Protein AF-I8U1G8-F1 (afdb_monomer)

Organism: Aspergillus oryzae (strain 3.042) (NCBI:txid1160506)

Structure (mmCIF, N/CA/C/O backbone):
data_AF-I8U1G8-F1
#
_entry.id   AF-I8U1G8-F1
#
loop_
_atom_site.group_PDB
_atom_site.id
_atom_site.type_symbol
_atom_site.label_atom_id
_atom_site.label_alt_id
_atom_site.label_comp_id
_atom_site.label_asym_id
_atom_site.label_entity_id
_atom_site.label_seq_id
_atom_site.pdbx_PDB_ins_code
_atom_site.Cartn_x
_atom_site.Cartn_y
_atom_site.Cartn_z
_atom_site.occupancy
_atom_site.B_iso_or_equiv
_atom_site.auth_seq_id
_atom_site.auth_comp_id
_atom_site.auth_asym_id
_atom_site.auth_atom_id
_atom_site.pdbx_PDB_model_num
ATOM 1 N N . MET A 1 1 ? 5.437 16.012 16.319 1.00 39.56 1 MET A N 1
ATOM 2 C CA . MET A 1 1 ? 4.793 14.676 16.298 1.00 39.56 1 MET A CA 1
ATOM 3 C C . MET A 1 1 ? 4.284 14.353 14.894 1.00 39.56 1 MET A C 1
ATOM 5 O O . MET A 1 1 ? 3.727 15.218 14.241 1.00 39.56 1 MET A O 1
ATOM 9 N N . PRO A 1 2 ? 4.439 13.118 14.384 1.00 52.66 2 PRO A N 1
ATOM 10 C CA . PRO A 1 2 ? 3.820 12.734 13.110 1.00 52.66 2 PRO A CA 1
ATOM 11 C C . PRO A 1 2 ? 2.294 12.926 13.163 1.00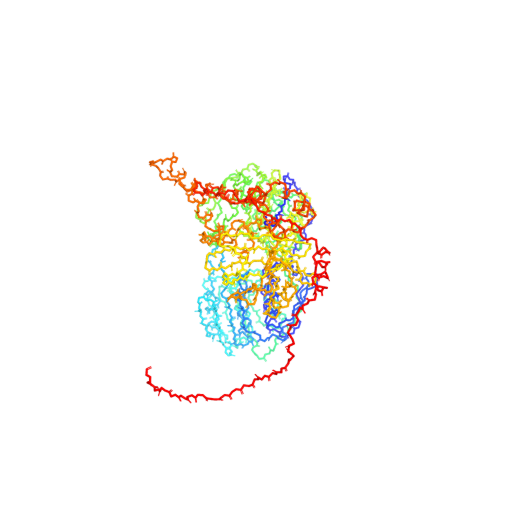 52.66 2 PRO A C 1
ATOM 13 O O . PRO A 1 2 ? 1.715 12.835 14.246 1.00 52.66 2 PRO A O 1
ATOM 16 N N . SER A 1 3 ? 1.654 13.156 12.007 1.00 77.56 3 SER A N 1
ATOM 17 C CA . SER A 1 3 ? 0.193 13.290 11.904 1.00 77.56 3 SER A CA 1
ATOM 18 C C . SER A 1 3 ? -0.523 12.195 12.701 1.00 77.56 3 SER A C 1
ATOM 20 O O . SER A 1 3 ? -0.079 11.040 12.731 1.00 77.56 3 SER A O 1
ATOM 22 N N . ALA A 1 4 ? -1.614 12.573 13.362 1.00 88.25 4 ALA A N 1
ATOM 23 C CA . ALA A 1 4 ? -2.387 11.702 14.238 1.00 88.25 4 ALA A CA 1
ATOM 24 C C . ALA A 1 4 ? -3.880 11.807 13.915 1.00 88.25 4 ALA A C 1
ATOM 26 O O . ALA A 1 4 ? -4.336 12.772 13.303 1.00 88.25 4 ALA A O 1
ATOM 27 N N . ILE A 1 5 ? -4.651 10.808 14.326 1.00 91.69 5 ILE A N 1
ATOM 28 C CA . ILE A 1 5 ? -6.112 10.840 14.261 1.00 91.69 5 ILE A CA 1
ATOM 29 C C . ILE A 1 5 ? -6.643 10.809 15.694 1.00 91.69 5 ILE A C 1
ATOM 31 O O . ILE A 1 5 ? -6.349 9.880 16.444 1.00 91.69 5 ILE A O 1
ATOM 35 N N . ALA A 1 6 ? -7.403 11.834 16.073 1.00 92.81 6 ALA A N 1
ATOM 36 C CA . ALA A 1 6 ? -8.146 11.880 17.323 1.00 92.81 6 ALA A CA 1
ATOM 37 C C . ALA A 1 6 ? -9.557 11.326 17.109 1.00 92.81 6 ALA A C 1
ATOM 39 O O . ALA A 1 6 ? -10.208 11.664 16.123 1.00 92.81 6 ALA A O 1
ATOM 40 N N . ILE A 1 7 ? -10.013 10.467 18.020 1.00 95.19 7 ILE A N 1
ATOM 41 C CA . ILE A 1 7 ? -11.320 9.804 17.946 1.00 95.19 7 ILE A CA 1
ATOM 42 C C . ILE A 1 7 ? -11.979 9.873 19.317 1.00 95.19 7 ILE A C 1
ATOM 44 O O . ILE A 1 7 ? -11.380 9.436 20.302 1.00 95.19 7 ILE A O 1
ATOM 48 N N . ASP A 1 8 ? -13.210 10.372 19.369 1.00 93.75 8 ASP A N 1
ATOM 49 C CA . ASP A 1 8 ? -14.075 10.263 20.542 1.00 93.75 8 ASP A CA 1
ATOM 50 C C . ASP A 1 8 ? -14.966 9.026 20.378 1.00 93.75 8 ASP A C 1
ATOM 52 O O . ASP A 1 8 ? -15.979 9.044 19.672 1.00 93.75 8 ASP A O 1
ATOM 56 N N . GLY A 1 9 ? -14.529 7.922 20.987 1.00 92.00 9 GLY A N 1
ATOM 57 C CA . GLY A 1 9 ? -15.125 6.605 20.798 1.00 92.00 9 GLY A CA 1
ATOM 58 C C . GLY A 1 9 ? -16.266 6.264 21.757 1.00 92.00 9 GLY A C 1
ATOM 59 O O . GLY A 1 9 ? -16.673 7.049 22.620 1.00 92.00 9 GLY A O 1
ATOM 60 N N . GLY A 1 10 ? -16.774 5.039 21.612 1.00 86.69 10 GLY A N 1
ATOM 61 C CA . GLY A 1 10 ? -17.798 4.455 22.483 1.00 86.69 10 GLY A CA 1
ATOM 62 C C . GLY A 1 10 ? -19.234 4.663 21.999 1.00 86.69 10 GLY A C 1
ATOM 63 O O . GLY A 1 10 ? -20.161 4.560 22.802 1.00 86.69 10 GLY A O 1
ATOM 64 N N . ARG A 1 11 ? -19.424 4.962 20.709 1.00 87.50 11 ARG A N 1
ATOM 65 C CA . ARG A 1 11 ? -20.738 5.105 20.063 1.00 87.50 11 ARG A CA 1
ATOM 66 C C . ARG A 1 11 ? -20.931 4.035 18.991 1.00 87.50 11 ARG A C 1
ATOM 68 O O . ARG A 1 11 ? -19.960 3.574 18.391 1.00 87.50 11 ARG A O 1
ATOM 75 N N . ASP A 1 12 ? -22.185 3.656 18.759 1.00 91.94 12 ASP A N 1
ATOM 76 C CA . ASP A 1 12 ? -22.541 2.799 17.628 1.00 91.94 12 ASP A CA 1
ATOM 77 C C . ASP A 1 12 ? -22.402 3.579 16.306 1.00 91.94 12 ASP A C 1
ATOM 79 O O . ASP A 1 12 ? -22.561 4.802 16.271 1.00 91.94 12 ASP A O 1
ATOM 83 N N . VAL A 1 13 ? -22.095 2.864 15.223 1.00 94.50 13 VAL A N 1
ATOM 84 C CA . VAL A 1 13 ? -21.976 3.409 13.865 1.00 94.50 13 VAL A CA 1
ATOM 85 C C . VAL A 1 13 ? -23.168 2.985 13.017 1.00 94.50 13 VAL A C 1
ATOM 87 O O . VAL A 1 13 ? -23.684 1.874 13.153 1.00 94.50 13 VAL A O 1
ATOM 90 N N . THR A 1 14 ? -23.613 3.858 12.119 1.00 96.88 14 THR A N 1
ATOM 91 C CA . THR A 1 14 ? -24.760 3.573 11.251 1.00 96.88 14 THR A CA 1
ATOM 92 C C . THR A 1 14 ? -24.610 4.230 9.886 1.00 96.88 14 THR A C 1
ATOM 94 O O . THR A 1 14 ? -23.953 5.263 9.753 1.00 96.88 14 THR A O 1
ATOM 97 N N . GLY A 1 15 ? -25.217 3.627 8.867 1.00 96.12 15 GLY A N 1
ATOM 98 C CA . GLY A 1 15 ? -25.269 4.162 7.510 1.00 96.12 15 GLY A CA 1
ATOM 99 C C . GLY A 1 15 ? -24.478 3.338 6.501 1.00 96.12 15 GLY A C 1
ATOM 100 O O . GLY A 1 15 ? -24.236 2.146 6.689 1.00 96.12 15 GLY A O 1
ATOM 101 N N . ASN A 1 16 ? -24.100 3.984 5.399 1.00 97.19 16 ASN A N 1
ATOM 102 C CA . ASN A 1 16 ? -23.494 3.325 4.246 1.00 97.19 16 ASN A CA 1
ATOM 103 C C . ASN A 1 16 ? -22.043 3.797 4.055 1.00 97.19 16 ASN A C 1
ATOM 105 O O . ASN A 1 16 ? -21.769 5.000 4.045 1.00 97.19 16 ASN A O 1
ATOM 109 N N . VAL A 1 17 ? -21.116 2.861 3.848 1.00 96.69 17 VAL A N 1
ATOM 110 C CA . VAL A 1 17 ? -19.695 3.131 3.593 1.00 96.69 17 VAL A CA 1
ATOM 111 C C . VAL A 1 17 ? -19.320 2.700 2.190 1.00 96.69 17 VAL A C 1
ATOM 113 O O . VAL A 1 17 ? -19.370 1.514 1.869 1.00 96.69 17 VAL A O 1
ATOM 116 N N . ARG A 1 18 ? -18.851 3.669 1.397 1.00 96.38 18 ARG A N 1
ATOM 117 C CA . ARG A 1 18 ? -18.233 3.398 0.103 1.00 96.38 18 ARG A CA 1
ATOM 118 C C . ARG A 1 18 ? -16.759 3.005 0.265 1.00 96.38 18 ARG A C 1
ATOM 120 O O . ARG A 1 18 ? -15.960 3.815 0.754 1.00 96.38 18 ARG A O 1
ATOM 127 N N . VAL A 1 19 ? -16.384 1.804 -0.164 1.00 95.69 19 VAL A N 1
ATOM 128 C CA . VAL A 1 19 ? -14.983 1.351 -0.206 1.00 95.69 19 VAL A CA 1
ATOM 129 C C . VAL A 1 19 ? -14.270 1.848 -1.465 1.00 95.69 19 VAL A C 1
ATOM 131 O O . VAL A 1 19 ? -14.898 2.208 -2.461 1.00 95.69 19 VAL A O 1
ATOM 134 N N . SER A 1 20 ? -12.949 1.950 -1.376 1.00 95.38 20 SER A N 1
ATOM 135 C CA . SER A 1 20 ? -12.063 2.348 -2.470 1.00 95.38 20 SER A CA 1
ATOM 136 C C . SER A 1 20 ? -11.638 1.136 -3.305 1.00 95.38 20 SER A C 1
ATOM 138 O O . SER A 1 20 ? -11.804 -0.001 -2.870 1.00 95.38 20 SER A O 1
ATOM 140 N N . GLY A 1 21 ? -11.044 1.372 -4.480 1.00 96.12 21 GLY A N 1
ATOM 141 C CA . GLY A 1 21 ? -10.371 0.317 -5.240 1.00 96.12 21 GLY A CA 1
ATOM 142 C C . GLY A 1 21 ? -9.163 -0.262 -4.501 1.00 96.12 21 GLY A C 1
ATOM 143 O O . GLY A 1 21 ? -8.520 0.407 -3.686 1.00 96.12 21 GLY A O 1
ATOM 144 N N . SER A 1 22 ? -8.848 -1.517 -4.792 1.00 96.75 22 SER A N 1
ATOM 145 C CA . SER A 1 22 ? -7.780 -2.275 -4.159 1.00 96.75 22 SER A CA 1
ATOM 146 C C . SER A 1 22 ? -6.424 -1.719 -4.541 1.00 96.75 22 SER A C 1
ATOM 148 O O . SER A 1 22 ? -5.984 -1.803 -5.687 1.00 96.75 22 SER A O 1
ATOM 150 N N . LYS A 1 23 ? -5.684 -1.243 -3.539 1.00 94.62 23 LYS A N 1
ATOM 151 C CA . LYS A 1 23 ? -4.266 -0.931 -3.723 1.00 94.62 23 LYS A CA 1
ATOM 152 C C . LYS A 1 23 ? -3.486 -2.174 -4.159 1.00 94.62 23 LYS A C 1
ATOM 154 O O . LYS A 1 23 ? -2.601 -2.088 -5.000 1.00 94.62 23 LYS A O 1
ATOM 159 N N . ASN A 1 24 ? -3.778 -3.327 -3.560 1.00 95.81 24 ASN A N 1
ATOM 160 C CA . ASN A 1 24 ? -3.023 -4.552 -3.817 1.00 95.81 24 ASN A CA 1
ATOM 161 C C . ASN A 1 24 ? -3.255 -5.103 -5.232 1.00 95.81 24 ASN A C 1
ATOM 163 O O . ASN A 1 24 ? -2.363 -5.776 -5.737 1.00 95.81 24 ASN A O 1
ATOM 167 N N . ALA A 1 25 ? -4.396 -4.793 -5.855 1.00 97.69 25 ALA A N 1
ATOM 168 C CA . ALA A 1 25 ? -4.632 -5.047 -7.274 1.00 97.69 25 ALA A CA 1
ATOM 169 C C . ALA A 1 25 ? -4.045 -3.926 -8.147 1.00 97.69 25 ALA A C 1
ATOM 171 O O . ALA A 1 25 ? -3.366 -4.188 -9.129 1.00 97.69 25 ALA A O 1
ATOM 172 N N . GLY A 1 26 ? -4.182 -2.664 -7.735 1.00 97.94 26 GLY A N 1
ATOM 173 C CA . GLY A 1 26 ? -3.625 -1.520 -8.457 1.00 97.94 26 GLY A CA 1
ATOM 174 C C . GLY A 1 26 ? -2.111 -1.565 -8.672 1.00 97.94 26 GLY A C 1
ATOM 175 O O . GLY A 1 26 ? -1.638 -1.246 -9.756 1.00 97.94 26 GLY A O 1
ATOM 176 N N . LEU A 1 27 ? -1.339 -1.981 -7.661 1.00 97.94 27 LEU A N 1
ATOM 177 C CA . LEU A 1 27 ? 0.125 -2.066 -7.747 1.00 97.94 27 LEU A CA 1
ATOM 178 C C . LEU A 1 27 ? 0.608 -2.926 -8.942 1.00 97.94 27 LEU A C 1
ATOM 180 O O . LEU A 1 27 ? 1.348 -2.397 -9.772 1.00 97.94 27 LEU A O 1
ATOM 184 N N . PRO A 1 28 ? 0.227 -4.212 -9.084 1.00 98.50 28 PRO A N 1
ATOM 185 C CA . PRO A 1 28 ? 0.634 -5.011 -10.239 1.00 98.50 28 PRO A CA 1
ATOM 186 C C . PRO A 1 28 ? 0.032 -4.511 -11.557 1.00 98.50 28 PRO A C 1
ATOM 188 O O . PRO A 1 28 ? 0.729 -4.561 -12.563 1.00 98.50 28 PRO A O 1
ATOM 191 N N . LEU A 1 29 ? -1.192 -3.969 -11.568 1.00 98.69 29 LEU A N 1
ATOM 192 C CA . LEU A 1 29 ? -1.787 -3.388 -12.780 1.00 98.69 29 LEU A CA 1
ATOM 193 C C . LEU A 1 29 ? -0.956 -2.214 -13.318 1.00 98.69 29 LEU A C 1
ATOM 195 O O . LEU A 1 29 ? -0.676 -2.150 -14.511 1.00 98.69 29 LEU A O 1
ATOM 199 N N . MET A 1 30 ? -0.483 -1.327 -12.434 1.00 98.56 30 MET A N 1
ATOM 200 C CA . MET A 1 30 ? 0.419 -0.232 -12.804 1.00 98.56 30 MET A CA 1
ATOM 201 C C . MET A 1 30 ? 1.755 -0.736 -13.360 1.00 98.56 30 MET A C 1
ATOM 203 O O . MET A 1 30 ? 2.297 -0.120 -14.267 1.00 98.56 30 MET A O 1
ATOM 207 N N . ALA A 1 31 ? 2.303 -1.835 -12.834 1.00 98.38 31 ALA A N 1
ATOM 208 C CA . ALA A 1 31 ? 3.521 -2.433 -13.384 1.00 98.38 31 ALA A CA 1
ATOM 209 C C . ALA A 1 31 ? 3.264 -3.112 -14.743 1.00 98.38 31 ALA A C 1
ATOM 211 O O . ALA A 1 31 ? 4.103 -3.030 -15.639 1.00 98.38 31 ALA A O 1
ATOM 212 N N . ALA A 1 32 ? 2.100 -3.743 -14.914 1.00 98.56 32 ALA A N 1
ATOM 213 C CA . ALA A 1 32 ? 1.702 -4.446 -16.130 1.00 98.56 32 ALA A CA 1
ATOM 214 C C . ALA A 1 32 ? 1.505 -3.514 -17.336 1.00 98.56 32 ALA A C 1
ATOM 216 O O . ALA A 1 32 ? 1.690 -3.963 -18.465 1.00 98.56 32 ALA A O 1
ATOM 217 N N . THR A 1 33 ? 1.225 -2.219 -17.132 1.00 98.44 33 THR A N 1
ATOM 218 C CA . THR A 1 33 ? 1.164 -1.237 -18.236 1.00 98.44 33 THR A CA 1
ATOM 219 C C . THR A 1 33 ? 2.478 -1.132 -19.009 1.00 98.44 33 THR A C 1
ATOM 221 O O . THR A 1 33 ? 2.479 -0.732 -20.170 1.00 98.44 33 THR A O 1
ATOM 224 N N . LEU A 1 34 ? 3.608 -1.540 -18.417 1.00 98.06 34 LEU A N 1
ATOM 225 C CA . LEU A 1 34 ? 4.874 -1.640 -19.136 1.00 98.06 34 LEU A CA 1
ATOM 226 C C . LEU A 1 34 ? 4.823 -2.661 -20.272 1.00 98.06 34 LEU A C 1
ATOM 228 O O . LEU A 1 34 ? 5.582 -2.504 -21.216 1.00 98.06 34 LEU A O 1
ATOM 232 N N . LEU A 1 35 ? 3.968 -3.684 -20.219 1.00 97.81 35 LEU A N 1
ATOM 233 C CA . LEU A 1 35 ? 3.912 -4.735 -21.239 1.00 97.81 35 LEU A CA 1
ATOM 234 C C . LEU A 1 35 ? 3.260 -4.274 -22.555 1.00 97.81 35 LEU A C 1
ATOM 236 O O . LEU A 1 35 ? 3.475 -4.914 -23.583 1.00 97.81 35 LEU A O 1
ATOM 240 N N . ALA A 1 36 ? 2.497 -3.175 -22.541 1.00 96.69 36 ALA A N 1
ATOM 241 C CA . ALA A 1 36 ? 1.895 -2.573 -23.731 1.00 96.69 36 ALA A CA 1
ATOM 242 C C . ALA A 1 36 ? 2.284 -1.089 -23.836 1.00 96.69 36 ALA A C 1
ATOM 244 O O . ALA A 1 36 ? 1.700 -0.260 -23.137 1.00 96.69 36 ALA A O 1
ATOM 245 N N . PRO A 1 37 ? 3.257 -0.734 -24.696 1.00 95.81 37 PRO A N 1
ATOM 246 C CA . PRO A 1 37 ? 3.570 0.662 -24.989 1.00 95.81 37 PRO A CA 1
ATOM 247 C C . PRO A 1 37 ? 2.316 1.421 -25.457 1.00 95.81 37 PRO A C 1
ATOM 249 O O . PRO A 1 37 ? 1.626 0.965 -26.371 1.00 95.81 37 PRO A O 1
ATOM 252 N N . GLY A 1 38 ? 2.029 2.562 -24.831 1.00 96.75 38 GLY A N 1
ATOM 253 C CA . GLY A 1 38 ? 0.852 3.395 -25.092 1.00 96.75 38 GLY A CA 1
ATOM 254 C C . GLY A 1 38 ? 0.057 3.736 -23.825 1.00 96.75 38 GLY A C 1
ATOM 255 O O . GLY A 1 38 ? 0.375 3.243 -22.736 1.00 96.75 38 GLY A O 1
ATOM 256 N N . PRO A 1 39 ? -0.987 4.575 -23.947 1.00 97.69 39 PRO A N 1
ATOM 257 C CA . PRO A 1 39 ? -1.773 5.043 -22.813 1.00 97.69 39 PRO A CA 1
ATOM 258 C C . PRO A 1 39 ? -2.766 3.976 -22.336 1.00 97.69 39 PRO A C 1
ATOM 260 O O . PRO A 1 39 ? -3.702 3.612 -23.046 1.00 97.69 39 PRO A O 1
ATOM 263 N N . SER A 1 40 ? -2.589 3.508 -21.102 1.00 98.31 40 SER A N 1
ATOM 264 C CA . SER A 1 40 ? -3.575 2.696 -20.377 1.00 98.31 40 SER A CA 1
ATOM 265 C C . SER A 1 40 ? -4.235 3.519 -19.272 1.00 98.31 40 SER A C 1
ATOM 267 O O . SER A 1 40 ? -3.574 4.342 -18.636 1.00 98.31 40 SER A O 1
ATOM 269 N N . THR A 1 41 ? -5.520 3.285 -19.001 1.00 98.25 41 THR A N 1
ATOM 270 C CA . THR A 1 41 ? -6.254 3.993 -17.938 1.00 98.25 41 THR A CA 1
ATOM 271 C C . THR A 1 41 ? -6.772 3.016 -16.889 1.00 98.25 41 THR A C 1
ATOM 273 O O . THR A 1 41 ? -7.520 2.096 -17.203 1.00 98.25 41 THR A O 1
ATOM 276 N N . LEU A 1 42 ? -6.400 3.235 -15.628 1.00 98.31 42 LEU A N 1
ATOM 277 C CA . LEU A 1 42 ? -6.897 2.481 -14.478 1.00 98.31 42 LEU A CA 1
ATOM 278 C C . LEU A 1 42 ? -7.939 3.317 -13.730 1.00 98.31 42 LEU A C 1
ATOM 280 O O . LEU A 1 42 ? -7.628 4.412 -13.257 1.00 98.31 42 LEU A O 1
ATOM 284 N N . HIS A 1 43 ? -9.160 2.801 -13.613 1.00 97.31 43 HIS A N 1
ATOM 285 C CA . HIS A 1 43 ? -10.283 3.466 -12.955 1.00 97.31 43 HIS A CA 1
ATOM 286 C C . HIS A 1 43 ? -10.472 2.997 -11.512 1.00 97.31 43 HIS A C 1
ATOM 288 O O . HIS A 1 43 ? -10.330 1.813 -11.210 1.00 97.31 43 HIS A O 1
ATOM 294 N N . GLY A 1 44 ? -10.860 3.922 -10.630 1.00 93.31 44 GLY A N 1
ATOM 295 C CA . GLY A 1 44 ? -11.209 3.619 -9.236 1.00 93.31 44 GLY A CA 1
ATOM 296 C C . GLY A 1 44 ? -10.011 3.353 -8.318 1.00 93.31 44 GLY A C 1
ATOM 297 O O . GLY A 1 44 ? -10.190 2.846 -7.211 1.00 93.31 44 GLY A O 1
ATOM 298 N N . LEU A 1 45 ? -8.798 3.701 -8.748 1.00 94.69 45 LEU A N 1
ATOM 299 C CA . LEU A 1 45 ? -7.567 3.463 -8.008 1.00 94.69 45 LEU A CA 1
ATOM 300 C C . LEU A 1 45 ? -7.315 4.601 -7.000 1.00 94.69 45 LEU A C 1
ATOM 302 O O . LEU A 1 45 ? -7.088 5.742 -7.409 1.00 94.69 45 LEU A O 1
ATOM 306 N N . PRO A 1 46 ? -7.316 4.343 -5.678 1.00 92.00 46 PRO A N 1
ATOM 307 C CA . PRO A 1 46 ? -7.148 5.411 -4.704 1.00 92.00 46 PRO A CA 1
ATOM 308 C C . PRO A 1 46 ? -5.707 5.950 -4.681 1.00 92.00 46 PRO A C 1
ATOM 310 O O . PRO A 1 46 ? -4.751 5.168 -4.669 1.00 92.00 46 PRO A O 1
ATOM 313 N N . PRO A 1 47 ? -5.506 7.272 -4.536 1.00 92.06 47 PRO A N 1
ATOM 314 C CA . PRO A 1 47 ? -4.177 7.883 -4.503 1.00 92.06 47 PRO A CA 1
ATOM 315 C C . PRO A 1 47 ? -3.503 7.802 -3.127 1.00 92.06 47 PRO A C 1
ATOM 317 O O . PRO A 1 47 ? -3.102 8.813 -2.537 1.00 92.06 47 PRO A O 1
ATOM 320 N N . VAL A 1 48 ? -3.366 6.581 -2.614 1.00 93.25 48 VAL A N 1
ATOM 321 C CA . VAL A 1 48 ? -2.552 6.265 -1.431 1.00 93.25 48 VAL A CA 1
ATOM 322 C C . VAL A 1 48 ? -1.059 6.362 -1.764 1.00 93.25 48 VAL A C 1
ATOM 324 O O . VAL A 1 48 ? -0.665 6.319 -2.931 1.00 93.25 48 VAL A O 1
ATOM 327 N N . SER A 1 49 ? -0.199 6.512 -0.753 1.00 91.81 49 SER A N 1
ATOM 328 C CA . SER A 1 49 ? 1.229 6.788 -0.986 1.00 91.81 49 SER A CA 1
ATOM 329 C C . SER A 1 49 ? 1.952 5.686 -1.766 1.00 91.81 49 SER A C 1
ATOM 331 O O . SER A 1 49 ? 2.747 5.998 -2.644 1.00 91.81 49 SER A O 1
ATOM 333 N N . ASP A 1 50 ? 1.625 4.414 -1.529 1.00 93.81 50 ASP A N 1
ATOM 334 C CA . ASP A 1 50 ? 2.185 3.286 -2.285 1.00 93.81 50 ASP A CA 1
ATOM 335 C C . ASP A 1 50 ? 1.836 3.374 -3.799 1.00 93.81 50 ASP A C 1
ATOM 337 O O . ASP A 1 50 ? 2.701 3.106 -4.630 1.00 93.81 50 ASP A O 1
ATOM 341 N N . ILE A 1 51 ? 0.616 3.800 -4.175 1.00 96.12 51 ILE A N 1
ATOM 342 C CA . ILE A 1 51 ? 0.204 4.004 -5.585 1.00 96.12 51 ILE A CA 1
ATOM 343 C C . ILE A 1 51 ? 0.953 5.183 -6.206 1.00 96.12 51 ILE A C 1
ATOM 345 O O . ILE A 1 51 ? 1.474 5.082 -7.315 1.00 96.12 51 ILE A O 1
ATOM 349 N N . LYS A 1 52 ? 1.079 6.290 -5.468 1.00 94.12 52 LYS A N 1
ATOM 350 C CA . LYS A 1 52 ? 1.868 7.447 -5.915 1.00 94.12 52 LYS A CA 1
ATOM 351 C C . LYS A 1 52 ? 3.328 7.073 -6.159 1.00 94.12 52 LYS A C 1
ATOM 353 O O . LYS A 1 52 ? 3.888 7.472 -7.171 1.00 94.12 52 LYS A O 1
ATOM 358 N N . ASN A 1 53 ? 3.911 6.258 -5.280 1.00 93.81 53 ASN A N 1
ATOM 359 C CA . ASN A 1 53 ? 5.282 5.777 -5.422 1.00 93.81 53 ASN A CA 1
ATOM 360 C C . ASN A 1 53 ? 5.457 4.884 -6.664 1.00 93.81 53 ASN A C 1
ATOM 362 O O . ASN A 1 53 ? 6.467 5.017 -7.349 1.00 93.81 53 ASN A O 1
ATOM 366 N N . MET A 1 54 ? 4.479 4.030 -7.003 1.00 96.50 54 MET A N 1
ATOM 367 C CA . MET A 1 54 ? 4.492 3.306 -8.288 1.00 96.50 54 MET A CA 1
ATOM 368 C C . MET A 1 54 ? 4.468 4.266 -9.477 1.00 96.50 54 MET A C 1
ATOM 370 O O . MET A 1 54 ? 5.239 4.086 -10.416 1.00 96.50 54 MET A O 1
ATOM 374 N N . GLY A 1 55 ? 3.629 5.306 -9.417 1.00 96.06 55 GLY A N 1
ATOM 375 C CA . GLY A 1 55 ? 3.594 6.365 -10.425 1.00 96.06 55 GLY A CA 1
ATOM 376 C C . GLY A 1 55 ? 4.948 7.062 -10.577 1.00 96.06 55 GLY A C 1
ATOM 377 O O . GLY A 1 55 ? 5.433 7.217 -11.691 1.00 96.06 55 GLY A O 1
ATOM 378 N N . SER A 1 56 ? 5.614 7.390 -9.467 1.00 95.38 56 SER A N 1
ATOM 379 C CA . SER A 1 56 ? 6.959 7.979 -9.486 1.00 95.38 56 SER A CA 1
ATOM 380 C C . SER A 1 56 ? 8.020 7.044 -10.075 1.00 95.38 56 SER A C 1
ATOM 382 O O . SER A 1 56 ? 8.936 7.523 -10.739 1.00 95.38 56 SER A O 1
ATOM 384 N N . ILE A 1 57 ? 7.910 5.725 -9.872 1.00 95.88 57 ILE A N 1
ATOM 385 C CA . ILE A 1 57 ? 8.806 4.754 -10.519 1.00 95.88 57 ILE A CA 1
ATOM 386 C C . ILE A 1 57 ? 8.560 4.717 -12.029 1.00 95.88 57 ILE A C 1
ATOM 388 O O . ILE A 1 57 ? 9.515 4.807 -12.791 1.00 95.88 57 ILE A O 1
ATOM 392 N N . LEU A 1 58 ? 7.304 4.646 -12.472 1.00 97.06 58 LEU A N 1
ATOM 393 C CA . LEU A 1 58 ? 6.960 4.690 -13.899 1.00 97.06 58 LEU A CA 1
ATOM 394 C C . LEU A 1 58 ? 7.460 5.977 -14.569 1.00 97.06 58 LEU A C 1
ATOM 396 O O . LEU A 1 58 ? 8.066 5.909 -15.635 1.00 97.06 58 LEU A O 1
ATOM 400 N N . GLN A 1 59 ? 7.291 7.126 -13.908 1.00 96.25 59 GLN A N 1
ATOM 401 C CA . GLN A 1 59 ? 7.823 8.411 -14.370 1.00 96.25 59 GLN A CA 1
ATOM 402 C C . GLN A 1 59 ? 9.348 8.407 -14.465 1.00 96.25 59 GLN A C 1
ATOM 404 O O . GLN A 1 59 ? 9.909 8.828 -15.472 1.00 96.25 59 GLN A O 1
ATOM 409 N N . TYR A 1 60 ? 10.033 7.879 -13.446 1.00 95.00 60 TYR A N 1
ATOM 410 C CA . TYR A 1 60 ? 11.488 7.731 -13.473 1.00 95.00 60 TYR A CA 1
ATOM 411 C C . TYR A 1 60 ? 11.962 6.836 -14.625 1.00 95.00 60 TYR A C 1
ATOM 413 O O . TYR A 1 60 ? 13.011 7.084 -15.218 1.00 95.00 60 TYR A O 1
ATOM 421 N N . LEU A 1 61 ? 11.186 5.803 -14.959 1.00 94.06 61 LEU A N 1
ATOM 422 C CA . LEU A 1 61 ? 11.495 4.901 -16.063 1.00 94.06 61 LEU A CA 1
ATOM 423 C C . LEU A 1 61 ? 11.310 5.552 -17.451 1.00 94.06 61 LEU A C 1
ATOM 425 O O . LEU A 1 61 ? 11.832 5.028 -18.440 1.00 94.06 61 LEU A O 1
ATOM 429 N N . GLY A 1 62 ? 10.629 6.701 -17.518 1.00 94.25 62 GLY A N 1
ATOM 430 C CA . GLY A 1 62 ? 10.355 7.467 -18.737 1.00 94.25 62 GLY A CA 1
ATOM 431 C C . GLY A 1 62 ? 8.889 7.454 -19.178 1.00 94.25 62 GLY A C 1
ATOM 432 O O . GLY A 1 62 ? 8.590 7.934 -20.263 1.00 94.25 62 GLY A O 1
ATOM 433 N N . GLY A 1 63 ? 7.980 6.891 -18.378 1.00 94.81 63 GLY A N 1
ATOM 434 C CA . GLY A 1 63 ? 6.546 6.922 -18.667 1.00 94.81 63 GLY A CA 1
ATOM 435 C C . GLY A 1 63 ? 5.898 8.243 -18.254 1.00 94.81 63 GLY A C 1
ATOM 436 O O . GLY A 1 63 ? 6.364 8.909 -17.331 1.00 94.81 63 GLY A O 1
ATOM 437 N N . ASP A 1 64 ? 4.786 8.598 -18.888 1.00 97.00 64 ASP A N 1
ATOM 438 C CA . ASP A 1 64 ? 3.926 9.675 -18.404 1.00 97.00 64 ASP A CA 1
ATOM 439 C C . ASP A 1 64 ? 2.845 9.098 -17.486 1.00 97.00 64 ASP A C 1
ATOM 441 O O . ASP A 1 64 ? 2.197 8.098 -17.800 1.00 97.00 64 ASP A O 1
ATOM 445 N N . VAL A 1 65 ? 2.664 9.716 -16.322 1.00 96.88 65 VAL A N 1
ATOM 446 C CA . VAL A 1 65 ? 1.653 9.309 -15.345 1.00 96.88 65 VAL A CA 1
ATOM 447 C C . VAL A 1 65 ? 0.883 10.542 -14.932 1.00 96.88 65 VAL A C 1
ATOM 449 O O . VAL A 1 65 ? 1.405 11.419 -14.239 1.00 96.88 65 VAL A O 1
ATOM 452 N N . SER A 1 66 ? -0.387 10.567 -15.311 1.00 95.12 66 SER A N 1
ATOM 453 C CA . SER A 1 66 ? -1.330 11.600 -14.914 1.00 95.12 66 SER A CA 1
ATOM 454 C C . SER A 1 66 ? -2.463 10.996 -14.096 1.00 95.12 66 SER A C 1
ATOM 456 O O . SER A 1 66 ? -2.843 9.834 -14.250 1.00 95.12 66 SER A O 1
ATOM 458 N N . GLN A 1 67 ? -2.992 11.799 -13.180 1.00 92.50 67 GLN A N 1
ATOM 459 C CA . GLN A 1 67 ? -4.072 11.393 -12.298 1.00 92.50 67 GLN A CA 1
ATOM 460 C C . GLN A 1 67 ? -5.180 12.443 -12.335 1.00 92.50 67 GLN A C 1
ATOM 462 O O . GLN A 1 67 ? -4.934 13.623 -12.080 1.00 92.50 67 GLN A O 1
ATOM 467 N N . VAL A 1 68 ? -6.411 11.998 -12.580 1.00 90.00 68 VAL A N 1
ATOM 468 C CA . VAL A 1 68 ? -7.621 12.819 -12.477 1.00 90.00 68 VAL A CA 1
ATOM 469 C C . VAL A 1 68 ? -8.612 12.101 -11.567 1.00 90.00 68 VAL A C 1
ATOM 471 O O . VAL A 1 68 ? -9.150 11.053 -11.917 1.00 90.00 68 VAL A O 1
ATOM 474 N N . SER A 1 69 ? -8.868 12.667 -10.384 1.00 86.56 69 SER A N 1
ATOM 475 C CA . SER A 1 69 ? -9.646 12.005 -9.325 1.00 86.56 69 SER A CA 1
ATOM 476 C C . SER A 1 69 ? -9.058 10.626 -8.982 1.00 86.56 69 SER A C 1
ATOM 478 O O . SER A 1 69 ? -7.898 10.562 -8.589 1.00 86.56 69 SER A O 1
ATOM 480 N N . ASP A 1 70 ? -9.817 9.541 -9.152 1.00 84.81 70 ASP A N 1
ATOM 481 C CA . ASP A 1 70 ? -9.379 8.165 -8.876 1.00 84.81 70 ASP A CA 1
ATOM 482 C C . ASP A 1 70 ? -8.995 7.414 -10.166 1.00 84.81 70 ASP A C 1
ATOM 484 O O . ASP A 1 70 ? -8.898 6.189 -10.178 1.00 84.81 70 ASP A O 1
ATOM 488 N N . ASN A 1 71 ? -8.815 8.137 -11.277 1.00 92.81 71 ASN A N 1
ATOM 489 C CA . ASN A 1 71 ? -8.396 7.572 -12.555 1.00 92.81 71 ASN A CA 1
ATOM 490 C C . ASN A 1 71 ? -6.929 7.916 -12.815 1.00 92.81 71 ASN A C 1
ATOM 492 O O . ASN A 1 71 ? -6.544 9.087 -12.758 1.00 92.81 71 ASN A O 1
ATOM 496 N N . PHE A 1 72 ? -6.130 6.902 -13.130 1.00 96.81 72 PHE A N 1
ATOM 497 C CA . PHE A 1 72 ? -4.729 7.050 -13.511 1.00 96.81 72 PHE A CA 1
ATOM 498 C C . PHE A 1 72 ? -4.571 6.733 -14.990 1.00 96.81 72 PHE A C 1
ATOM 500 O O . PHE A 1 72 ? -4.921 5.635 -15.413 1.00 96.81 72 PHE A O 1
ATOM 507 N N . THR A 1 73 ? -4.014 7.666 -15.756 1.00 97.94 73 THR A N 1
ATOM 508 C CA . THR A 1 73 ? -3.588 7.422 -17.136 1.00 97.94 73 THR A CA 1
ATOM 509 C C . THR A 1 73 ? -2.076 7.280 -17.149 1.00 97.94 73 THR A C 1
ATOM 511 O O . THR A 1 73 ? -1.361 8.159 -16.666 1.00 97.94 73 THR A O 1
ATOM 514 N N . ILE A 1 74 ? -1.608 6.147 -17.662 1.00 98.44 74 ILE A N 1
ATOM 515 C CA . ILE A 1 74 ? -0.207 5.741 -17.666 1.00 98.44 74 ILE A CA 1
ATOM 516 C C . ILE A 1 74 ? 0.181 5.461 -19.113 1.00 98.44 74 ILE A C 1
ATOM 518 O O . ILE A 1 74 ? -0.286 4.480 -19.690 1.00 98.44 74 ILE A O 1
ATOM 522 N N . ASP A 1 75 ? 1.027 6.311 -19.685 1.00 98.19 75 ASP A N 1
ATOM 523 C CA . ASP A 1 75 ? 1.615 6.094 -21.001 1.00 98.19 75 ASP A CA 1
ATOM 524 C C . ASP A 1 75 ? 3.046 5.583 -20.846 1.00 98.19 75 ASP A C 1
ATOM 526 O O . ASP A 1 75 ? 3.916 6.265 -20.303 1.00 98.19 75 ASP A O 1
ATOM 530 N N . THR A 1 76 ? 3.292 4.355 -21.302 1.00 97.56 76 THR A N 1
ATOM 531 C CA . THR A 1 76 ? 4.621 3.734 -21.231 1.00 97.56 76 THR A CA 1
ATOM 532 C C . THR A 1 76 ? 5.351 3.706 -22.573 1.00 97.56 76 THR A C 1
ATOM 534 O O . THR A 1 76 ? 6.329 2.966 -22.707 1.00 97.56 76 THR A O 1
ATOM 537 N N . THR A 1 77 ? 4.907 4.473 -23.575 1.00 95.94 77 THR A N 1
ATOM 538 C CA . THR A 1 77 ? 5.522 4.520 -24.917 1.00 95.94 77 THR A CA 1
ATOM 539 C C . THR A 1 77 ? 7.006 4.871 -24.845 1.00 95.94 77 THR A C 1
ATOM 541 O O . THR A 1 77 ? 7.838 4.113 -25.345 1.00 95.94 77 THR A O 1
ATOM 544 N N . ASP A 1 78 ? 7.337 5.938 -24.117 1.00 94.12 78 ASP A N 1
ATOM 545 C CA . ASP A 1 78 ? 8.684 6.522 -24.055 1.00 94.12 78 ASP A CA 1
ATOM 546 C C . ASP A 1 78 ? 9.553 5.974 -22.907 1.00 94.12 78 ASP A C 1
ATOM 548 O O . ASP A 1 78 ? 10.625 6.502 -22.596 1.00 94.12 78 ASP A O 1
ATOM 552 N N . VAL A 1 79 ? 9.129 4.873 -22.278 1.00 94.94 79 VAL A N 1
ATOM 553 C CA . VAL A 1 79 ? 9.932 4.201 -21.250 1.00 94.94 79 VAL A CA 1
ATOM 554 C C . VAL A 1 79 ? 11.221 3.663 -21.868 1.00 94.94 79 VAL A C 1
ATOM 556 O O . VAL A 1 79 ? 11.206 2.808 -22.757 1.00 94.94 79 VAL A O 1
ATOM 559 N N . THR A 1 80 ? 12.352 4.134 -21.346 1.00 87.81 80 THR A N 1
ATOM 560 C CA . THR A 1 80 ? 13.693 3.792 -21.842 1.00 87.81 80 THR A CA 1
ATOM 561 C C . THR A 1 80 ? 14.630 3.290 -20.753 1.00 87.81 80 THR A C 1
ATOM 563 O O . THR A 1 80 ? 15.592 2.593 -21.067 1.00 87.81 80 THR A O 1
ATOM 566 N N . SER A 1 81 ? 14.392 3.596 -19.477 1.00 90.19 81 SER A N 1
ATOM 567 C CA . SER A 1 81 ? 15.236 3.075 -18.399 1.00 90.19 81 SER A CA 1
ATOM 568 C C . SER A 1 81 ? 14.864 1.630 -18.053 1.00 90.19 81 SER A C 1
ATOM 570 O O . SER A 1 81 ? 13.704 1.233 -18.117 1.00 90.19 81 SER A O 1
ATOM 572 N N . ARG A 1 82 ? 15.868 0.843 -17.654 1.00 93.75 82 ARG A N 1
ATOM 573 C CA . ARG A 1 82 ? 15.714 -0.527 -17.125 1.00 93.75 82 ARG A CA 1
ATOM 574 C C . ARG A 1 82 ? 16.146 -0.628 -15.665 1.00 93.75 82 ARG A C 1
ATOM 576 O O . ARG A 1 82 ? 16.192 -1.720 -15.109 1.00 93.75 82 ARG A O 1
ATOM 583 N N . PHE A 1 83 ? 16.491 0.506 -15.060 1.00 94.25 83 PHE A N 1
ATOM 584 C CA . PHE A 1 83 ? 17.014 0.591 -13.707 1.00 94.25 83 PHE A CA 1
ATOM 585 C C . PHE A 1 83 ? 15.999 1.259 -12.778 1.00 94.25 83 PHE A C 1
ATOM 587 O O . PHE A 1 83 ? 15.438 2.289 -13.142 1.00 94.25 83 PHE A O 1
ATOM 594 N N . VAL A 1 84 ? 15.789 0.710 -11.578 1.00 93.06 84 VAL A N 1
ATOM 595 C CA . VAL A 1 84 ? 15.021 1.356 -10.501 1.00 93.06 84 VAL A CA 1
ATOM 596 C C . VAL A 1 84 ? 15.926 1.546 -9.276 1.00 93.06 84 VAL A C 1
ATOM 598 O O . VAL A 1 84 ? 16.340 0.551 -8.673 1.00 93.06 84 VAL A O 1
ATOM 601 N N . PRO A 1 85 ? 16.236 2.795 -8.885 1.00 90.44 85 PRO A N 1
ATOM 602 C CA . PRO A 1 85 ? 17.207 3.083 -7.838 1.00 90.44 85 PRO A CA 1
ATOM 603 C C . PRO A 1 85 ? 16.622 2.963 -6.421 1.00 90.44 85 PRO A C 1
ATOM 605 O O . PRO A 1 85 ? 15.415 3.114 -6.208 1.00 90.44 85 PRO A O 1
ATOM 608 N N . ALA A 1 86 ? 17.504 2.782 -5.433 1.00 86.75 86 ALA A N 1
ATOM 609 C CA . ALA A 1 86 ? 17.165 2.589 -4.018 1.00 86.75 86 ALA A CA 1
ATOM 610 C C . ALA A 1 86 ? 16.229 3.665 -3.445 1.00 86.75 86 ALA A C 1
ATOM 612 O O . ALA A 1 86 ? 15.303 3.360 -2.696 1.00 86.75 86 ALA A O 1
ATOM 613 N N . GLN A 1 87 ? 16.396 4.924 -3.866 1.00 86.75 87 GLN A N 1
ATOM 614 C CA . GLN A 1 87 ? 15.562 6.044 -3.421 1.00 86.75 87 GLN A CA 1
ATOM 615 C C . GLN A 1 87 ? 14.066 5.818 -3.699 1.00 86.75 87 GLN A C 1
ATOM 617 O O . GLN A 1 87 ? 13.224 6.363 -2.985 1.00 86.75 87 GLN A O 1
ATOM 622 N N . LEU A 1 88 ? 13.734 5.014 -4.714 1.00 86.69 88 LEU A N 1
ATOM 623 C CA . LEU A 1 88 ? 12.361 4.673 -5.076 1.00 86.69 88 LEU A CA 1
ATOM 624 C C . LEU A 1 88 ? 11.928 3.299 -4.534 1.00 86.69 88 LEU A C 1
ATOM 626 O O . LEU A 1 88 ? 10.750 3.119 -4.221 1.00 86.69 88 LEU A O 1
ATOM 630 N N . THR A 1 89 ? 12.849 2.344 -4.364 1.00 85.31 89 THR A N 1
ATOM 631 C CA . THR A 1 89 ? 12.526 0.987 -3.879 1.00 85.31 89 THR A CA 1
ATOM 632 C C . THR A 1 89 ? 12.453 0.879 -2.351 1.00 85.31 89 THR A C 1
ATOM 634 O O . THR A 1 89 ? 11.653 0.094 -1.836 1.00 85.31 89 THR A O 1
ATOM 637 N N . ASP A 1 90 ? 13.211 1.692 -1.605 1.00 80.25 90 ASP A N 1
ATOM 638 C CA . ASP A 1 90 ? 13.293 1.638 -0.134 1.00 80.25 90 ASP A CA 1
ATOM 639 C C . ASP A 1 90 ? 11.950 1.913 0.545 1.00 80.25 90 ASP A C 1
ATOM 641 O O . ASP A 1 90 ? 11.591 1.301 1.554 1.00 80.25 90 ASP A O 1
ATOM 645 N N . SER A 1 91 ? 11.180 2.837 -0.027 1.00 78.00 91 SER A N 1
ATOM 646 C CA . SER A 1 91 ? 9.880 3.240 0.512 1.00 78.00 91 SER A CA 1
ATOM 647 C C . SER A 1 91 ? 8.737 2.310 0.092 1.00 78.00 91 SER A C 1
ATOM 649 O O . SER A 1 91 ? 7.661 2.346 0.696 1.00 78.00 91 SER A O 1
ATOM 651 N N . LEU A 1 92 ? 8.960 1.450 -0.910 1.00 86.88 92 LEU A N 1
ATOM 652 C CA . LEU A 1 92 ? 7.936 0.602 -1.504 1.00 86.88 92 LEU A CA 1
ATOM 653 C C . LEU A 1 92 ? 8.487 -0.780 -1.853 1.00 86.88 92 LEU A C 1
ATOM 655 O O . LEU A 1 92 ? 8.991 -1.025 -2.945 1.00 86.88 92 LEU A O 1
ATOM 659 N N . ARG A 1 93 ? 8.253 -1.748 -0.965 1.00 88.31 93 ARG A N 1
ATOM 660 C CA . ARG A 1 93 ? 8.613 -3.149 -1.221 1.00 88.31 93 ARG A CA 1
ATOM 661 C C . ARG A 1 93 ? 7.958 -3.746 -2.480 1.00 88.31 93 ARG A C 1
ATOM 663 O O . ARG A 1 93 ? 8.521 -4.651 -3.083 1.00 88.31 93 ARG A O 1
ATOM 670 N N . ALA A 1 94 ? 6.781 -3.254 -2.869 1.00 92.19 94 ALA A N 1
ATOM 671 C CA . ALA A 1 94 ? 6.087 -3.701 -4.078 1.00 92.19 94 ALA A CA 1
ATOM 672 C C . ALA A 1 94 ? 6.798 -3.294 -5.383 1.00 92.19 94 ALA A C 1
ATOM 674 O O . ALA A 1 94 ? 6.433 -3.806 -6.434 1.00 92.19 94 ALA A O 1
ATOM 675 N N . SER A 1 95 ? 7.839 -2.454 -5.321 1.00 94.56 95 SER A N 1
ATOM 676 C CA . SER A 1 95 ? 8.690 -2.107 -6.470 1.00 94.56 95 SER A CA 1
ATOM 677 C C . SER A 1 95 ? 9.279 -3.328 -7.185 1.00 94.56 95 SER A C 1
ATOM 679 O O . SER A 1 95 ? 9.512 -3.271 -8.386 1.00 94.56 95 SER A O 1
ATOM 681 N N . ILE A 1 96 ? 9.433 -4.465 -6.495 1.00 95.81 96 ILE A N 1
ATOM 682 C CA . ILE A 1 96 ? 9.866 -5.731 -7.107 1.00 95.81 96 ILE A CA 1
ATOM 683 C C . ILE A 1 96 ? 8.954 -6.199 -8.258 1.00 95.81 96 ILE A C 1
ATOM 685 O O . ILE A 1 96 ? 9.404 -6.954 -9.115 1.00 95.81 96 ILE A O 1
ATOM 689 N N . LEU A 1 97 ? 7.695 -5.742 -8.311 1.00 97.69 97 LEU A N 1
ATOM 690 C CA . LEU A 1 97 ? 6.756 -6.036 -9.400 1.00 97.69 97 LEU A CA 1
ATOM 691 C C . LEU A 1 97 ? 7.199 -5.465 -10.752 1.00 97.69 97 LEU A C 1
ATOM 693 O O . LEU A 1 97 ? 6.694 -5.912 -11.773 1.00 97.69 97 LEU A O 1
ATOM 697 N N . PHE A 1 98 ? 8.136 -4.512 -10.783 1.00 97.75 98 PHE A N 1
ATOM 698 C CA . PHE A 1 98 ? 8.707 -4.015 -12.035 1.00 97.75 98 PHE A CA 1
ATOM 699 C C . PHE A 1 98 ? 9.712 -4.990 -12.666 1.00 97.75 98 PHE A C 1
ATOM 701 O O . PHE A 1 98 ? 9.960 -4.899 -13.864 1.00 97.75 98 PHE A O 1
ATOM 708 N N . LEU A 1 99 ? 10.268 -5.941 -11.903 1.00 97.62 99 LEU A N 1
ATOM 709 C CA . LEU A 1 99 ? 11.313 -6.851 -12.385 1.00 97.62 99 LEU A CA 1
ATOM 710 C C . LEU A 1 99 ? 10.840 -7.713 -13.566 1.00 97.62 99 LEU A C 1
ATOM 712 O O . LEU A 1 99 ? 11.524 -7.787 -14.581 1.00 97.62 99 LEU A O 1
ATOM 716 N N . GLY A 1 100 ? 9.675 -8.351 -13.442 1.00 97.94 100 GLY A N 1
ATOM 717 C CA . GLY A 1 100 ? 9.089 -9.206 -14.475 1.00 97.94 100 GLY A CA 1
ATOM 718 C C . GLY A 1 100 ? 8.764 -8.466 -15.777 1.00 97.94 100 GLY A C 1
ATOM 719 O O . GLY A 1 100 ? 9.301 -8.846 -16.816 1.00 97.94 100 GLY A O 1
ATOM 720 N N . PRO A 1 101 ? 7.932 -7.407 -15.759 1.00 97.88 101 PRO A N 1
ATOM 721 C CA . PRO A 1 101 ? 7.551 -6.698 -16.975 1.00 97.88 101 PRO A CA 1
ATOM 722 C C . PRO A 1 101 ? 8.704 -5.927 -17.633 1.00 97.88 101 PRO A C 1
ATOM 724 O O . PRO A 1 101 ? 8.763 -5.891 -18.861 1.00 97.88 101 PRO A O 1
ATOM 727 N N . LEU A 1 102 ? 9.658 -5.368 -16.869 1.00 97.94 102 LEU A N 1
ATOM 728 C CA . LEU A 1 102 ? 10.863 -4.766 -17.461 1.00 97.94 102 LEU A CA 1
ATOM 729 C C . LEU A 1 102 ? 11.700 -5.816 -18.195 1.00 97.94 102 LEU A C 1
ATOM 731 O O . LEU A 1 102 ? 12.092 -5.597 -19.340 1.00 97.94 102 LEU A O 1
ATOM 735 N N . LEU A 1 103 ? 11.923 -6.973 -17.566 1.00 98.00 103 LEU A N 1
ATOM 736 C CA . LEU A 1 103 ? 12.685 -8.057 -18.176 1.00 98.00 103 LEU A CA 1
ATOM 737 C C . LEU A 1 103 ? 11.982 -8.606 -19.421 1.00 98.00 103 LEU A C 1
ATOM 739 O O . LEU A 1 103 ? 12.631 -8.833 -20.436 1.00 98.00 103 LEU A O 1
ATOM 743 N N . ALA A 1 104 ? 10.664 -8.783 -19.363 1.00 97.31 104 ALA A N 1
ATOM 744 C CA . ALA A 1 104 ? 9.873 -9.281 -20.480 1.00 97.31 104 ALA A CA 1
ATOM 745 C C . ALA A 1 104 ? 9.864 -8.323 -21.678 1.00 97.31 104 ALA A C 1
ATOM 747 O O . ALA A 1 104 ? 9.949 -8.778 -22.815 1.00 97.31 104 ALA A O 1
ATOM 748 N N . ARG A 1 105 ? 9.786 -7.007 -21.437 1.00 95.56 105 ARG A N 1
ATOM 749 C CA . ARG A 1 105 ? 9.755 -6.000 -22.507 1.00 95.56 105 ARG A CA 1
ATOM 750 C C . ARG A 1 105 ? 11.134 -5.663 -23.068 1.00 95.56 105 ARG A C 1
ATOM 752 O O . ARG A 1 105 ? 11.263 -5.468 -24.271 1.00 95.56 105 ARG A O 1
ATOM 759 N N . PHE A 1 106 ? 12.145 -5.526 -22.213 1.00 96.31 106 PHE A N 1
ATOM 760 C CA . PHE A 1 106 ? 13.450 -4.980 -22.605 1.00 96.31 106 PHE A CA 1
ATOM 761 C C . PHE A 1 106 ? 14.573 -6.015 -22.635 1.00 96.31 106 PHE A C 1
ATOM 763 O O . PHE A 1 106 ? 15.689 -5.681 -23.025 1.00 96.31 106 PHE A O 1
ATOM 770 N N . GLY A 1 107 ? 14.317 -7.240 -22.175 1.00 96.88 107 GLY A N 1
ATOM 771 C CA . GLY A 1 107 ? 15.335 -8.273 -22.007 1.00 96.88 107 GLY A CA 1
ATOM 772 C C . GLY A 1 107 ? 16.373 -7.970 -20.920 1.00 96.88 107 GLY A C 1
ATOM 773 O O . GLY A 1 107 ? 17.318 -8.733 -20.727 1.00 96.88 107 GLY A O 1
ATOM 774 N N . HIS A 1 108 ? 16.199 -6.874 -20.178 1.00 97.81 108 HIS A N 1
ATOM 775 C CA . HIS A 1 108 ? 17.058 -6.460 -19.074 1.00 97.81 108 HIS A CA 1
ATOM 776 C C . HIS A 1 108 ? 16.246 -5.700 -18.027 1.00 97.81 108 HIS A C 1
ATOM 778 O O . HIS A 1 108 ? 15.366 -4.907 -18.366 1.00 97.81 108 HIS A O 1
ATOM 784 N N . ALA A 1 109 ? 16.545 -5.947 -16.756 1.00 97.56 109 ALA A N 1
ATOM 785 C CA . ALA A 1 109 ? 15.973 -5.230 -15.627 1.00 97.56 109 ALA A CA 1
ATOM 786 C C . ALA A 1 109 ? 16.973 -5.198 -14.468 1.00 97.56 109 ALA A C 1
ATOM 788 O O . ALA A 1 109 ? 17.541 -6.224 -14.103 1.00 97.56 109 ALA A O 1
ATOM 789 N N . CYS A 1 110 ? 17.154 -4.036 -13.849 1.00 96.25 110 CYS A N 1
ATOM 790 C CA . CYS A 1 110 ? 17.978 -3.864 -12.660 1.00 96.25 110 CYS A CA 1
ATOM 791 C C . CYS A 1 110 ? 17.197 -3.088 -11.597 1.00 96.25 110 CYS A C 1
ATOM 793 O O . CYS A 1 110 ? 16.728 -1.979 -11.834 1.00 96.25 110 CYS A O 1
ATOM 795 N N . LEU A 1 111 ? 17.001 -3.676 -10.423 1.00 94.38 111 LEU A N 1
ATOM 796 C CA . LEU A 1 111 ? 16.242 -3.058 -9.340 1.00 94.38 111 LEU A CA 1
ATOM 797 C C . LEU A 1 111 ? 17.065 -3.094 -8.063 1.00 94.38 111 LEU A C 1
ATOM 799 O O . LEU A 1 111 ? 17.563 -4.150 -7.678 1.00 94.38 111 LEU A O 1
ATOM 803 N N . SER A 1 112 ? 17.155 -1.968 -7.359 1.00 90.06 112 SER A N 1
ATOM 804 C CA . SER A 1 112 ? 17.658 -1.981 -5.988 1.00 90.06 112 SER A CA 1
ATOM 805 C C . SER A 1 112 ? 16.782 -2.863 -5.097 1.00 90.06 112 SER A C 1
ATOM 807 O O . SER A 1 112 ? 15.561 -2.934 -5.271 1.00 90.06 112 SER A O 1
ATOM 809 N N . PHE A 1 113 ? 17.403 -3.548 -4.137 1.00 83.25 113 PHE A N 1
ATOM 810 C CA . PHE A 1 113 ? 16.671 -4.408 -3.217 1.00 83.25 113 PHE A CA 1
ATOM 811 C C . PHE A 1 113 ? 15.576 -3.609 -2.500 1.00 83.25 113 PHE A C 1
ATOM 813 O O . PHE A 1 113 ? 15.823 -2.489 -2.048 1.00 83.25 113 PHE A O 1
ATOM 820 N N . PRO A 1 114 ? 14.354 -4.152 -2.377 1.00 74.56 114 PRO A N 1
ATOM 821 C CA . PRO A 1 114 ? 13.353 -3.518 -1.543 1.00 74.56 114 PRO A CA 1
ATOM 822 C C . PRO A 1 114 ? 13.829 -3.546 -0.085 1.00 74.56 114 PRO A C 1
ATOM 824 O O . PRO A 1 114 ? 14.220 -4.603 0.416 1.00 74.56 114 PRO A O 1
ATOM 827 N N . GLY A 1 115 ? 13.761 -2.402 0.599 1.00 63.69 115 GLY A N 1
ATOM 828 C CA . GLY A 1 115 ? 14.208 -2.264 1.986 1.00 63.69 115 GLY A CA 1
ATOM 829 C C . GLY A 1 115 ? 13.560 -3.248 2.980 1.00 63.69 115 GLY A C 1
ATOM 830 O O . GLY A 1 115 ? 12.570 -3.938 2.697 1.00 63.69 115 GLY A O 1
ATOM 831 N N . GLY A 1 116 ? 14.124 -3.300 4.192 1.00 59.53 116 GLY A N 1
ATOM 832 C CA . GLY A 1 116 ? 13.677 -4.185 5.274 1.00 59.53 116 GLY A CA 1
ATOM 833 C C . GLY A 1 116 ? 12.212 -3.968 5.686 1.00 59.53 116 GLY A C 1
ATOM 834 O O . GLY A 1 116 ? 11.700 -2.850 5.688 1.00 59.53 116 GLY A O 1
ATOM 835 N N . CYS A 1 117 ? 11.516 -5.049 6.058 1.00 62.59 117 CYS A N 1
ATOM 836 C CA . CYS A 1 117 ? 10.103 -5.010 6.443 1.00 62.59 117 CYS A CA 1
ATOM 837 C C . CYS A 1 117 ? 9.921 -5.304 7.940 1.00 62.59 117 CYS A C 1
ATOM 839 O O . CYS A 1 117 ? 10.353 -6.344 8.430 1.00 62.59 117 CYS A O 1
ATOM 841 N N . SER A 1 118 ? 9.235 -4.418 8.668 1.00 59.66 118 SER A N 1
ATOM 842 C CA . SER A 1 118 ? 9.046 -4.531 10.125 1.00 59.66 118 SER A CA 1
ATOM 843 C C . SER A 1 118 ? 8.228 -5.753 10.565 1.00 59.66 118 SER A C 1
ATOM 845 O O . SER A 1 118 ? 8.351 -6.193 11.705 1.00 59.66 118 SER A O 1
ATOM 847 N N . ILE A 1 119 ? 7.417 -6.320 9.668 1.00 59.94 119 ILE A N 1
ATOM 848 C CA . ILE A 1 119 ? 6.477 -7.409 9.980 1.00 59.94 119 ILE A CA 1
ATOM 849 C C . ILE A 1 119 ? 7.031 -8.819 9.729 1.00 59.94 119 ILE A C 1
ATOM 851 O O . ILE A 1 119 ? 6.324 -9.793 9.979 1.00 59.94 119 ILE A O 1
ATOM 855 N N . GLY A 1 120 ? 8.280 -8.953 9.276 1.00 60.62 120 GLY A N 1
ATOM 856 C CA . GLY A 1 120 ? 8.960 -10.247 9.152 1.00 60.62 120 GLY A CA 1
ATOM 857 C C . GLY A 1 120 ? 9.895 -10.343 7.950 1.00 60.62 120 GLY A C 1
ATOM 858 O O . GLY A 1 120 ? 9.949 -9.431 7.119 1.00 60.62 120 GLY A O 1
ATOM 859 N N . ASN A 1 121 ? 10.610 -11.471 7.857 1.00 71.25 121 ASN A N 1
ATOM 860 C CA . ASN A 1 121 ? 11.401 -11.785 6.673 1.00 71.25 121 ASN A CA 1
ATOM 861 C C . ASN A 1 121 ? 10.465 -11.968 5.475 1.00 71.25 121 ASN A C 1
ATOM 863 O O . ASN A 1 121 ? 9.419 -12.611 5.567 1.00 71.25 121 ASN A O 1
ATOM 867 N N . ARG A 1 122 ? 10.820 -11.347 4.358 1.00 76.94 122 ARG A N 1
ATOM 868 C CA . ARG A 1 122 ? 10.069 -11.431 3.113 1.00 76.94 122 ARG A CA 1
ATOM 869 C C . ARG A 1 122 ? 11.091 -11.754 2.028 1.00 76.94 122 ARG A C 1
ATOM 871 O O . ARG A 1 122 ? 11.699 -10.829 1.491 1.00 76.94 122 ARG A O 1
ATOM 878 N N . PRO A 1 123 ? 11.340 -13.041 1.772 1.00 84.38 123 PRO A N 1
ATOM 879 C CA . PRO A 1 123 ? 12.238 -13.459 0.706 1.00 84.38 123 PRO A CA 1
ATOM 880 C C . PRO A 1 123 ? 11.739 -12.986 -0.671 1.00 84.38 123 PRO A C 1
ATOM 882 O O . PRO A 1 123 ? 10.549 -12.711 -0.854 1.00 84.38 123 PRO A O 1
ATOM 885 N N . VAL A 1 124 ? 12.655 -12.846 -1.628 1.00 89.94 124 VAL A N 1
ATOM 886 C CA . VAL A 1 124 ? 12.360 -12.564 -3.052 1.00 89.94 124 VAL A CA 1
ATOM 887 C C . VAL A 1 124 ? 12.675 -13.770 -3.947 1.00 89.94 124 VAL A C 1
ATOM 889 O O . VAL A 1 124 ? 12.524 -13.707 -5.163 1.00 89.94 124 VAL A O 1
ATOM 892 N N . GLU A 1 125 ? 13.072 -14.885 -3.342 1.00 91.44 125 GLU A N 1
ATOM 893 C CA . GLU A 1 125 ? 13.560 -16.106 -3.974 1.00 91.44 125 GLU A CA 1
ATOM 894 C C . GLU A 1 125 ? 12.563 -16.684 -4.983 1.00 91.44 125 GLU A C 1
ATOM 896 O O . GLU A 1 125 ? 12.977 -17.070 -6.070 1.00 91.44 125 GLU A O 1
ATOM 901 N N . GLU A 1 126 ? 11.257 -16.665 -4.691 1.00 94.69 126 GLU A N 1
ATOM 902 C CA . GLU A 1 126 ? 10.216 -17.119 -5.633 1.00 94.69 126 GLU A CA 1
ATOM 903 C C . GLU A 1 126 ? 10.241 -16.336 -6.954 1.00 94.69 126 GLU A C 1
ATOM 905 O O . GLU A 1 126 ? 10.104 -16.911 -8.032 1.00 94.69 126 GLU A O 1
ATOM 910 N N . HIS A 1 127 ? 10.487 -15.021 -6.890 1.00 96.44 127 HIS A N 1
ATOM 911 C CA . HIS A 1 127 ? 10.605 -14.190 -8.088 1.00 96.44 127 HIS A CA 1
ATOM 912 C C . HIS A 1 127 ? 11.839 -14.602 -8.897 1.00 96.44 127 HIS A C 1
ATOM 914 O O . HIS A 1 127 ? 11.761 -14.810 -10.104 1.00 96.44 127 HIS A O 1
ATOM 920 N N . ILE A 1 128 ? 12.982 -14.727 -8.221 1.00 95.94 128 ILE A N 1
ATOM 921 C CA . ILE A 1 128 ? 14.275 -15.012 -8.850 1.00 95.94 128 ILE A CA 1
ATOM 922 C C . ILE A 1 128 ? 14.277 -16.412 -9.472 1.00 95.94 128 ILE A C 1
ATOM 924 O O . ILE A 1 128 ? 14.678 -16.584 -10.622 1.00 95.94 128 ILE A O 1
ATOM 928 N N . ASN A 1 129 ? 13.815 -17.417 -8.730 1.00 96.81 129 ASN A N 1
ATOM 929 C CA . ASN A 1 129 ? 13.810 -18.806 -9.173 1.00 96.81 129 ASN A CA 1
ATOM 930 C C . ASN A 1 129 ? 12.858 -19.014 -10.354 1.00 96.81 129 ASN A C 1
ATOM 932 O O . ASN A 1 129 ? 13.244 -19.655 -11.333 1.00 96.81 129 ASN A O 1
ATOM 936 N N . GLY A 1 130 ? 11.659 -18.425 -10.311 1.00 97.88 130 GLY A N 1
ATOM 937 C CA . GLY A 1 130 ? 10.723 -18.500 -11.430 1.00 97.88 130 GLY A CA 1
ATOM 938 C C . GLY A 1 130 ? 11.244 -17.789 -12.684 1.00 97.88 130 GLY A C 1
ATOM 939 O O . GLY A 1 130 ? 11.176 -18.345 -13.776 1.00 97.88 130 GLY A O 1
ATOM 940 N N . LEU A 1 131 ? 11.863 -16.610 -12.553 1.00 98.44 131 LEU A N 1
ATOM 941 C CA . LEU A 1 131 ? 12.452 -15.913 -13.704 1.00 98.44 131 LEU A CA 1
ATOM 942 C C . LEU A 1 131 ? 13.650 -16.675 -14.299 1.00 98.44 131 LEU A C 1
ATOM 944 O O . LEU A 1 131 ? 13.788 -16.735 -15.520 1.00 98.44 131 LEU A O 1
ATOM 948 N N . ARG A 1 132 ? 14.483 -17.324 -13.472 1.00 98.38 132 ARG A N 1
ATOM 949 C CA . ARG A 1 132 ? 15.545 -18.230 -13.955 1.00 98.38 132 ARG A CA 1
ATOM 950 C C . ARG A 1 132 ? 14.979 -19.404 -14.751 1.00 98.38 132 ARG A C 1
ATOM 952 O O . ARG A 1 132 ? 15.544 -19.767 -15.778 1.00 98.38 132 ARG A O 1
ATOM 959 N N . LYS A 1 133 ? 13.850 -19.974 -14.316 1.00 98.38 133 LYS A N 1
ATOM 960 C CA . LYS A 1 133 ? 13.143 -21.035 -15.054 1.00 98.38 133 LYS A CA 1
ATOM 961 C C . LYS A 1 133 ? 12.628 -20.558 -16.412 1.00 98.38 133 LYS A C 1
ATOM 963 O O . LYS A 1 133 ? 12.670 -21.334 -17.357 1.00 98.38 133 LYS A O 1
ATOM 968 N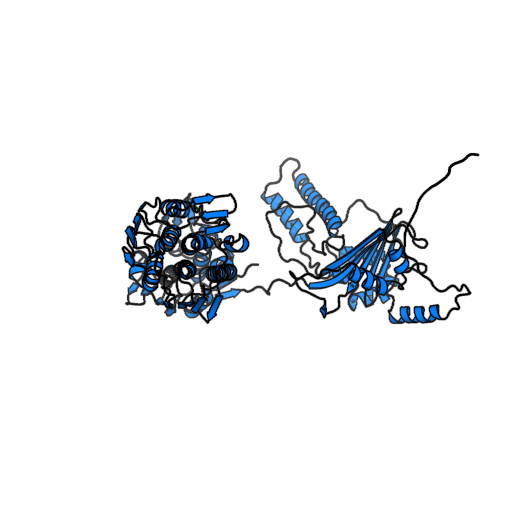 N . LEU A 1 134 ? 12.249 -19.284 -16.532 1.00 98.44 134 LEU A N 1
ATOM 969 C CA . LEU A 1 134 ? 11.916 -18.644 -17.812 1.00 98.44 134 LEU A CA 1
ATOM 970 C C . LEU A 1 134 ? 13.150 -18.298 -18.675 1.00 98.44 134 LEU A C 1
ATOM 972 O O . LEU A 1 134 ? 13.019 -17.651 -19.713 1.00 98.44 134 LEU A O 1
ATOM 976 N N . GLY A 1 135 ? 14.356 -18.706 -18.268 1.00 97.81 135 GLY A N 1
ATOM 977 C CA . GLY A 1 135 ? 15.594 -18.508 -19.026 1.00 97.81 135 GLY A CA 1
ATOM 978 C C . GLY A 1 135 ? 16.369 -17.233 -18.686 1.00 97.81 135 GLY A C 1
ATOM 979 O O . GLY A 1 135 ? 17.290 -16.878 -19.419 1.00 97.81 135 GLY A O 1
ATOM 980 N N . ALA A 1 136 ? 16.033 -16.536 -17.596 1.00 98.38 136 ALA A N 1
ATOM 981 C CA . ALA A 1 136 ? 16.772 -15.348 -17.177 1.00 98.38 136 ALA A CA 1
ATOM 982 C C . ALA A 1 136 ? 18.091 -15.680 -16.466 1.00 98.38 136 ALA A C 1
ATOM 984 O O . ALA A 1 136 ? 18.135 -16.488 -15.536 1.00 98.38 136 ALA A O 1
ATOM 985 N N . CYS A 1 137 ? 19.159 -14.975 -16.833 1.00 98.12 137 CYS A N 1
ATOM 986 C CA . CYS A 1 137 ? 20.376 -14.898 -16.035 1.00 98.12 137 CYS A CA 1
ATOM 987 C C . CYS A 1 137 ? 20.193 -13.806 -14.976 1.00 98.12 137 CYS A C 1
ATOM 989 O O . CYS A 1 137 ? 19.939 -12.656 -15.328 1.00 98.12 137 CYS A O 1
ATOM 991 N N . ILE A 1 138 ? 20.278 -14.162 -13.690 1.00 97.50 138 ILE A N 1
ATOM 992 C CA . ILE A 1 138 ? 20.035 -13.224 -12.583 1.00 97.50 138 ILE A CA 1
ATOM 993 C C . ILE A 1 138 ? 21.221 -13.200 -11.630 1.00 97.50 138 ILE A C 1
ATOM 995 O O . ILE A 1 138 ? 21.511 -14.213 -10.978 1.00 97.50 138 ILE A O 1
ATOM 999 N N . THR A 1 139 ? 21.815 -12.017 -11.503 1.00 95.94 139 THR A N 1
ATOM 1000 C CA . THR A 1 139 ? 22.845 -11.673 -10.525 1.00 95.94 139 THR A CA 1
ATOM 1001 C C . THR A 1 139 ? 22.197 -10.938 -9.362 1.00 95.94 139 THR A C 1
ATOM 1003 O O . THR A 1 139 ? 21.445 -9.980 -9.536 1.00 95.94 139 THR A O 1
ATOM 1006 N N . VAL A 1 140 ? 22.492 -11.400 -8.154 1.00 92.56 140 VAL A N 1
ATOM 1007 C CA . VAL A 1 140 ? 21.968 -10.828 -6.918 1.00 92.56 140 VAL A CA 1
ATOM 1008 C C . VAL A 1 140 ? 23.154 -10.321 -6.115 1.00 92.56 140 VAL A C 1
ATOM 1010 O O . VAL A 1 140 ? 24.048 -11.100 -5.793 1.00 92.56 140 VAL A O 1
ATOM 1013 N N . THR A 1 141 ? 23.176 -9.024 -5.827 1.00 87.44 141 THR A N 1
ATOM 1014 C CA . THR A 1 141 ? 24.178 -8.399 -4.952 1.00 87.44 141 THR A CA 1
ATOM 1015 C C . THR A 1 141 ? 23.538 -7.980 -3.632 1.00 87.44 141 THR A C 1
ATOM 1017 O O . THR A 1 141 ? 22.329 -8.095 -3.464 1.00 87.44 141 THR A O 1
ATOM 1020 N N . ASP A 1 142 ? 24.315 -7.416 -2.709 1.00 79.69 142 ASP A N 1
ATOM 1021 C CA . ASP A 1 142 ? 23.771 -6.880 -1.452 1.00 79.69 142 ASP A CA 1
ATOM 1022 C C . ASP A 1 142 ? 22.816 -5.688 -1.655 1.00 79.69 142 ASP A C 1
ATOM 1024 O O . ASP A 1 142 ? 22.085 -5.312 -0.740 1.00 79.69 142 ASP A O 1
ATOM 1028 N N . THR A 1 143 ? 22.831 -5.058 -2.837 1.00 82.38 143 THR A N 1
ATOM 1029 C CA . THR A 1 143 ? 22.139 -3.777 -3.075 1.00 82.38 143 THR A CA 1
ATOM 1030 C C . THR A 1 143 ? 21.180 -3.786 -4.256 1.00 82.38 143 THR A C 1
ATOM 1032 O O . THR A 1 143 ? 20.233 -2.999 -4.259 1.00 82.38 143 THR A O 1
ATOM 1035 N N . TYR A 1 144 ? 21.365 -4.668 -5.240 1.00 89.19 144 TYR A N 1
ATOM 1036 C CA . TYR A 1 144 ? 20.491 -4.763 -6.407 1.00 89.19 144 TYR A CA 1
ATOM 1037 C C . TYR A 1 144 ? 20.320 -6.197 -6.920 1.00 89.19 144 TYR A C 1
ATOM 1039 O O . TYR A 1 144 ? 21.157 -7.075 -6.703 1.00 89.19 144 TYR A O 1
ATOM 1047 N N . ILE A 1 145 ? 19.216 -6.394 -7.636 1.00 94.69 145 ILE A N 1
ATOM 1048 C CA . ILE A 1 145 ? 18.881 -7.571 -8.429 1.00 94.69 145 ILE A CA 1
ATOM 1049 C C . ILE A 1 145 ? 18.996 -7.153 -9.890 1.00 94.69 145 ILE A C 1
ATOM 1051 O O . ILE A 1 145 ? 18.263 -6.269 -10.334 1.00 94.69 145 ILE A O 1
ATOM 1055 N N . GLU A 1 146 ? 19.893 -7.787 -10.632 1.00 97.00 146 GLU A N 1
ATOM 1056 C CA . GLU A 1 146 ? 20.053 -7.572 -12.066 1.00 97.00 146 GLU A CA 1
ATOM 1057 C C . GLU A 1 146 ? 19.680 -8.843 -12.822 1.00 97.00 146 GLU A C 1
ATOM 1059 O O . GLU A 1 146 ? 20.191 -9.925 -12.537 1.00 97.00 146 GLU A O 1
ATOM 1064 N N . ALA A 1 147 ? 18.769 -8.710 -13.779 1.00 97.81 147 ALA A N 1
ATOM 1065 C CA . ALA A 1 147 ? 18.262 -9.788 -14.604 1.00 97.81 147 ALA A CA 1
ATOM 1066 C C . ALA A 1 147 ? 18.461 -9.464 -16.085 1.00 97.81 147 ALA A C 1
ATOM 1068 O O . ALA A 1 147 ? 18.165 -8.360 -16.541 1.00 97.81 147 ALA A O 1
ATOM 1069 N N . HIS A 1 148 ? 18.917 -10.457 -16.841 1.00 98.12 148 HIS A N 1
ATOM 1070 C CA . HIS A 1 148 ? 19.114 -10.372 -18.280 1.00 98.12 148 HIS A CA 1
ATOM 1071 C C . HIS A 1 148 ? 18.565 -11.623 -18.970 1.00 98.12 148 HIS A C 1
ATOM 1073 O O . HIS A 1 148 ? 18.868 -12.752 -18.577 1.00 98.12 148 HIS A O 1
ATOM 1079 N N . ALA A 1 149 ? 17.770 -11.423 -20.013 1.00 97.12 149 ALA A N 1
ATOM 1080 C CA . ALA A 1 149 ? 17.195 -12.469 -20.843 1.00 97.12 149 ALA A CA 1
ATOM 1081 C C . ALA A 1 149 ? 16.885 -11.883 -22.228 1.00 97.12 149 ALA A C 1
ATOM 1083 O O . ALA A 1 149 ? 15.888 -11.179 -22.352 1.00 97.12 149 ALA A O 1
ATOM 1084 N N . PRO A 1 150 ? 17.664 -12.179 -23.287 1.00 91.62 150 PRO A N 1
ATOM 1085 C CA . PRO A 1 150 ? 17.367 -11.663 -24.627 1.00 91.62 150 PRO A CA 1
ATOM 1086 C C . PRO A 1 150 ? 15.938 -11.980 -25.086 1.00 91.62 150 PRO A C 1
ATOM 1088 O O . PRO A 1 150 ? 15.314 -11.187 -25.779 1.00 91.62 150 PRO A O 1
ATOM 1091 N N . GLN A 1 151 ? 15.425 -13.142 -24.676 1.00 95.88 151 GLN A N 1
ATOM 1092 C CA . GLN A 1 151 ? 14.037 -13.547 -24.848 1.00 95.88 151 GLN A CA 1
ATOM 1093 C C . GLN A 1 151 ? 13.689 -14.582 -23.776 1.00 95.88 151 GLN A C 1
ATOM 1095 O O . GLN A 1 151 ? 14.298 -15.655 -23.737 1.00 95.88 151 GLN A O 1
ATOM 1100 N N . LEU A 1 152 ? 12.684 -14.295 -22.946 1.00 98.19 152 LEU A N 1
ATOM 1101 C CA . LEU A 1 152 ? 12.150 -15.276 -21.998 1.00 98.19 152 LEU A CA 1
ATOM 1102 C C . LEU A 1 152 ? 11.499 -16.446 -22.748 1.00 98.19 152 LEU A C 1
ATOM 1104 O O . LEU A 1 152 ? 10.856 -16.243 -23.784 1.00 98.19 152 LEU A O 1
ATOM 1108 N N . GLN A 1 153 ? 11.655 -17.657 -22.220 1.00 98.38 153 GLN A N 1
ATOM 1109 C CA . GLN A 1 153 ? 11.059 -18.892 -22.732 1.00 98.38 153 GLN A CA 1
ATOM 1110 C C . GLN A 1 153 ? 9.978 -19.383 -21.771 1.00 98.38 153 GLN A C 1
ATOM 1112 O O . GLN A 1 153 ? 10.128 -19.272 -20.556 1.00 98.38 153 GLN A O 1
ATOM 1117 N N . GLY A 1 154 ? 8.898 -19.934 -22.318 1.00 97.94 154 GLY A N 1
ATOM 1118 C CA . GLY A 1 154 ? 7.879 -20.612 -21.530 1.00 97.94 154 GLY A CA 1
ATOM 1119 C C . GLY A 1 154 ? 8.467 -21.819 -20.800 1.00 97.94 154 GLY A C 1
ATOM 1120 O O . GLY A 1 154 ? 9.336 -22.513 -21.333 1.00 97.94 154 GLY A O 1
ATOM 1121 N N . ALA A 1 155 ? 8.026 -22.043 -19.565 1.00 98.50 155 ALA A N 1
ATOM 1122 C CA . ALA A 1 155 ? 8.546 -23.104 -18.711 1.00 98.50 155 ALA A CA 1
ATOM 1123 C C . ALA A 1 155 ? 7.508 -23.578 -17.690 1.00 98.50 155 ALA A C 1
ATOM 1125 O O . ALA A 1 155 ? 6.514 -22.905 -17.430 1.00 98.50 155 ALA A O 1
ATOM 1126 N N . THR A 1 156 ? 7.784 -24.713 -17.055 1.00 98.69 156 THR A N 1
ATOM 1127 C CA . THR A 1 156 ? 7.067 -25.145 -15.853 1.00 98.69 156 THR A CA 1
ATOM 1128 C C . THR A 1 156 ? 7.762 -24.603 -14.606 1.00 98.69 156 THR A C 1
ATOM 1130 O O . THR A 1 156 ? 8.969 -24.796 -14.420 1.00 98.69 156 THR A O 1
ATOM 1133 N N . ILE A 1 157 ? 7.002 -23.909 -13.761 1.00 98.56 157 ILE A N 1
ATOM 1134 C CA . ILE A 1 157 ? 7.458 -23.277 -12.524 1.00 98.56 157 ILE A CA 1
ATOM 1135 C C . ILE A 1 157 ? 6.656 -23.848 -11.357 1.00 98.56 157 ILE A C 1
ATOM 1137 O O . ILE A 1 157 ? 5.479 -23.538 -11.194 1.00 98.56 157 ILE A O 1
ATOM 1141 N N . ASP A 1 158 ? 7.323 -24.629 -10.514 1.00 97.94 158 ASP A N 1
ATOM 1142 C CA . ASP A 1 158 ? 6.787 -25.101 -9.240 1.00 97.94 158 ASP A CA 1
ATOM 1143 C C . ASP A 1 158 ? 7.183 -24.131 -8.124 1.00 97.94 158 ASP A C 1
ATOM 1145 O O . ASP A 1 158 ? 8.344 -24.099 -7.700 1.00 97.94 158 ASP A O 1
ATOM 1149 N N . MET A 1 159 ? 6.237 -23.310 -7.663 1.00 97.12 159 MET A N 1
ATOM 1150 C CA . MET A 1 159 ? 6.487 -22.381 -6.557 1.00 97.12 159 MET A CA 1
ATOM 1151 C C . MET A 1 159 ? 6.581 -23.148 -5.235 1.00 97.12 159 MET A C 1
ATOM 1153 O O . MET A 1 159 ? 5.727 -23.986 -4.933 1.00 97.12 159 MET A O 1
ATOM 1157 N N . GLN A 1 160 ? 7.588 -22.858 -4.405 1.00 95.06 160 GLN A N 1
ATOM 1158 C CA . GLN A 1 160 ? 7.719 -23.534 -3.103 1.00 95.06 160 GLN A CA 1
ATOM 1159 C C . GLN A 1 160 ? 6.683 -23.002 -2.114 1.00 95.06 160 GLN A C 1
ATOM 1161 O O . GLN A 1 160 ? 6.132 -23.744 -1.303 1.00 95.06 160 GLN A O 1
ATOM 1166 N N . THR A 1 161 ? 6.400 -21.705 -2.208 1.00 92.38 161 THR A N 1
ATOM 1167 C CA . THR A 1 161 ? 5.381 -21.014 -1.423 1.00 92.38 161 THR A CA 1
ATOM 1168 C C . THR A 1 161 ? 4.467 -20.231 -2.366 1.00 92.38 161 THR A C 1
ATOM 1170 O O . THR A 1 161 ? 4.993 -19.565 -3.262 1.00 92.38 161 THR A O 1
ATOM 1173 N N . PRO A 1 162 ? 3.135 -20.212 -2.155 1.00 93.44 162 PRO A N 1
ATOM 1174 C CA . PRO A 1 162 ? 2.200 -19.431 -2.971 1.00 93.44 162 PRO A CA 1
ATOM 1175 C C . PRO A 1 162 ? 2.347 -17.923 -2.696 1.00 93.44 162 PRO A C 1
ATOM 1177 O O . PRO A 1 162 ? 1.530 -17.280 -2.039 1.00 93.44 162 PRO A O 1
ATOM 1180 N N . SER A 1 163 ? 3.453 -17.340 -3.155 1.00 95.31 163 SER A N 1
ATOM 1181 C CA . SER A 1 163 ? 3.776 -15.926 -2.986 1.00 95.31 163 SER A CA 1
ATOM 1182 C C . SER A 1 163 ? 2.915 -15.084 -3.919 1.00 95.31 163 SER A C 1
ATOM 1184 O O . SER A 1 163 ? 3.042 -15.194 -5.137 1.00 95.31 163 SER A O 1
ATOM 1186 N N . VAL A 1 164 ? 2.085 -14.198 -3.363 1.00 96.12 164 VAL A N 1
ATOM 1187 C CA . VAL A 1 164 ? 1.187 -13.318 -4.138 1.00 96.12 164 VAL A CA 1
ATOM 1188 C C . VAL A 1 164 ? 1.961 -12.464 -5.137 1.00 96.12 164 VAL A C 1
ATOM 1190 O O . VAL A 1 164 ? 1.729 -12.531 -6.342 1.00 96.12 164 VAL A O 1
ATOM 1193 N N . THR A 1 165 ? 2.940 -11.696 -4.653 1.00 95.94 165 THR A N 1
ATOM 1194 C CA . THR A 1 165 ? 3.746 -10.827 -5.520 1.00 95.94 165 THR A CA 1
ATOM 1195 C C . THR A 1 165 ? 4.653 -11.631 -6.442 1.00 95.94 165 THR A C 1
ATOM 1197 O O . THR A 1 165 ? 4.924 -11.176 -7.548 1.00 95.94 165 THR A O 1
ATOM 1200 N N . GLY A 1 166 ? 5.116 -12.808 -6.003 1.00 97.25 166 GLY A N 1
ATOM 1201 C CA . GLY A 1 166 ? 5.897 -13.726 -6.834 1.00 97.25 166 GLY A CA 1
ATOM 1202 C C . GLY A 1 166 ? 5.086 -14.197 -8.034 1.00 97.25 166 GLY A C 1
ATOM 1203 O O . GLY A 1 166 ? 5.497 -13.984 -9.169 1.00 97.25 166 GLY A O 1
ATOM 1204 N N . THR A 1 167 ? 3.889 -14.721 -7.773 1.00 98.56 167 THR A N 1
ATOM 1205 C CA . THR A 1 167 ? 2.928 -15.180 -8.783 1.00 98.56 167 THR A CA 1
ATOM 1206 C C . THR A 1 167 ? 2.629 -14.070 -9.790 1.00 98.56 167 THR A C 1
ATOM 1208 O O . THR A 1 167 ? 2.837 -14.257 -10.983 1.00 98.56 167 THR A O 1
ATOM 1211 N N . MET A 1 168 ? 2.241 -12.877 -9.323 1.00 98.69 168 MET A N 1
ATOM 1212 C CA . MET A 1 168 ? 1.944 -11.726 -10.191 1.00 98.69 168 MET A CA 1
ATOM 1213 C C . MET A 1 168 ? 3.130 -11.329 -11.079 1.00 98.69 168 MET A C 1
ATOM 1215 O O . MET A 1 168 ? 2.964 -11.077 -12.270 1.00 98.69 168 MET A O 1
ATOM 1219 N N . ASN A 1 169 ? 4.339 -11.293 -10.514 1.00 98.25 169 ASN A N 1
ATOM 1220 C CA . ASN A 1 169 ? 5.546 -10.934 -11.253 1.00 98.25 169 ASN A CA 1
ATOM 1221 C C . ASN A 1 169 ? 5.885 -11.965 -12.342 1.00 98.25 169 ASN A C 1
ATOM 1223 O O . ASN A 1 169 ? 6.295 -11.592 -13.439 1.00 98.25 169 ASN A O 1
ATOM 1227 N N . LEU A 1 170 ? 5.696 -13.254 -12.044 1.00 98.69 170 LEU A N 1
ATOM 1228 C CA . LEU A 1 170 ? 5.925 -14.349 -12.986 1.00 98.69 170 LEU A CA 1
ATOM 1229 C C . LEU A 1 170 ? 4.864 -14.396 -14.089 1.00 98.69 170 LEU A C 1
ATOM 1231 O O . LEU A 1 170 ? 5.227 -14.607 -15.243 1.00 98.69 170 LEU A O 1
ATOM 1235 N N . ILE A 1 171 ? 3.593 -14.125 -13.770 1.00 98.75 171 ILE A N 1
ATOM 1236 C CA . ILE A 1 171 ? 2.529 -13.969 -14.773 1.00 98.75 171 ILE A CA 1
ATOM 1237 C C . ILE A 1 171 ? 2.907 -12.853 -15.753 1.00 98.75 171 ILE A C 1
ATOM 1239 O O . ILE A 1 171 ? 2.947 -13.091 -16.959 1.00 98.75 171 ILE A O 1
ATOM 1243 N N . MET A 1 172 ? 3.247 -11.658 -15.250 1.00 98.75 172 MET A N 1
ATOM 1244 C CA . MET A 1 172 ? 3.641 -10.526 -16.101 1.00 98.75 172 MET A CA 1
ATOM 1245 C C . MET A 1 172 ? 4.857 -10.856 -16.975 1.00 98.75 172 MET A C 1
ATOM 1247 O O . MET A 1 172 ? 4.871 -10.516 -18.155 1.00 98.75 172 MET A O 1
ATOM 1251 N N . ALA A 1 173 ? 5.857 -11.553 -16.428 1.00 98.56 173 ALA A N 1
ATOM 1252 C CA . ALA A 1 173 ? 7.032 -11.966 -17.190 1.00 98.56 173 ALA A CA 1
ATOM 1253 C C . ALA A 1 173 ? 6.693 -12.976 -18.305 1.00 98.56 173 ALA A C 1
ATOM 1255 O O . ALA A 1 173 ? 7.189 -12.870 -19.427 1.00 98.56 173 ALA A O 1
ATOM 1256 N N . ALA A 1 174 ? 5.819 -13.941 -18.009 1.00 98.56 174 ALA A N 1
ATOM 1257 C CA . ALA A 1 174 ? 5.401 -14.982 -18.942 1.00 98.56 174 ALA A CA 1
ATOM 1258 C C . ALA A 1 174 ? 4.553 -14.453 -20.113 1.00 98.56 1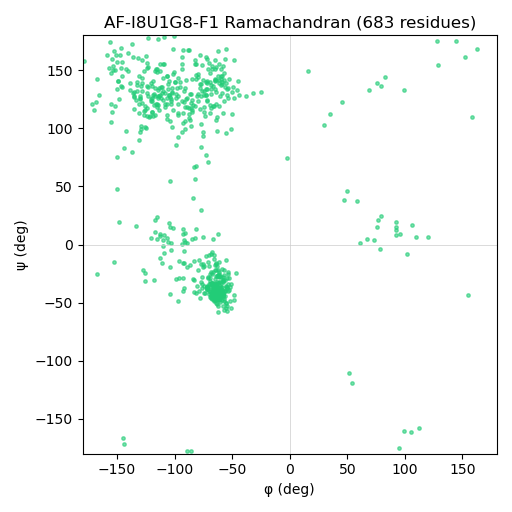74 ALA A C 1
ATOM 1260 O O . ALA A 1 174 ? 4.545 -15.072 -21.175 1.00 98.56 174 ALA A O 1
ATOM 1261 N N . CYS A 1 175 ? 3.889 -13.302 -19.960 1.00 98.50 175 CYS A N 1
ATOM 1262 C CA . CYS A 1 175 ? 3.015 -12.727 -20.991 1.00 98.50 175 CYS A CA 1
ATOM 1263 C C . CYS A 1 175 ? 3.721 -12.464 -22.330 1.00 98.50 175 CYS A C 1
ATOM 1265 O O . CYS A 1 175 ? 3.090 -12.598 -23.375 1.00 98.50 175 CYS A O 1
ATOM 1267 N N . LEU A 1 176 ? 5.017 -12.125 -22.320 1.00 97.56 176 LEU A N 1
ATOM 1268 C CA . LEU A 1 176 ? 5.822 -11.907 -23.535 1.00 97.56 176 LEU A CA 1
ATOM 1269 C C . LEU A 1 176 ? 6.864 -13.015 -23.773 1.00 97.56 176 LEU A C 1
ATOM 1271 O O . LEU A 1 176 ? 7.711 -12.897 -24.660 1.00 97.56 176 LEU A O 1
ATOM 1275 N N . ALA A 1 177 ? 6.822 -14.101 -22.996 1.00 97.88 177 ALA A N 1
ATOM 1276 C CA . ALA A 1 177 ? 7.720 -15.233 -23.187 1.00 97.88 177 ALA A CA 1
ATOM 1277 C C . ALA A 1 177 ? 7.387 -16.003 -24.479 1.00 97.88 177 ALA A C 1
ATOM 1279 O O . ALA A 1 177 ? 6.264 -15.977 -24.987 1.00 97.88 177 ALA A O 1
ATOM 1280 N N . ARG A 1 178 ? 8.372 -16.717 -25.031 1.00 98.19 178 ARG A N 1
ATOM 1281 C CA . ARG A 1 178 ? 8.173 -17.612 -26.173 1.00 98.19 178 ARG A CA 1
ATOM 1282 C C . ARG A 1 178 ? 7.705 -18.978 -25.677 1.00 98.19 178 ARG A C 1
ATOM 1284 O O . ARG A 1 178 ? 8.483 -19.701 -25.066 1.00 98.19 178 ARG A O 1
ATOM 1291 N N . GLY A 1 179 ? 6.471 -19.354 -26.002 1.00 97.62 179 GLY A N 1
ATOM 1292 C CA . GLY A 1 179 ? 5.891 -20.649 -25.636 1.00 97.62 179 GLY A CA 1
ATOM 1293 C C . GLY A 1 179 ? 4.869 -20.542 -24.506 1.00 97.62 179 GLY A C 1
ATOM 1294 O O . GLY A 1 179 ? 4.322 -19.470 -24.256 1.00 97.62 179 GLY A O 1
ATOM 1295 N N . VAL A 1 180 ? 4.591 -21.671 -23.855 1.00 98.69 180 VAL A N 1
ATOM 1296 C CA . VAL A 1 180 ? 3.593 -21.776 -22.782 1.00 98.69 180 VAL A CA 1
ATOM 1297 C C . VAL A 1 180 ? 4.301 -21.883 -21.438 1.00 98.69 180 VAL A C 1
ATOM 1299 O O . VAL A 1 180 ? 5.250 -22.655 -21.298 1.00 98.69 180 VAL A O 1
ATOM 1302 N N . THR A 1 181 ? 3.837 -21.116 -20.456 1.00 98.88 181 THR A N 1
ATOM 1303 C CA . THR A 1 181 ? 4.311 -21.184 -19.072 1.00 98.88 181 THR A CA 1
ATOM 1304 C C . THR A 1 181 ? 3.246 -21.819 -18.195 1.00 98.88 181 THR A C 1
ATOM 1306 O O . THR A 1 181 ? 2.099 -21.376 -18.197 1.00 98.88 181 THR A O 1
ATOM 1309 N N . HIS A 1 182 ? 3.641 -22.812 -17.405 1.00 98.81 182 HIS A N 1
ATOM 1310 C CA . HIS A 1 182 ? 2.813 -23.409 -16.363 1.00 98.81 182 HIS A CA 1
ATOM 1311 C C . HIS A 1 182 ? 3.321 -22.942 -15.001 1.00 98.81 182 HIS A C 1
ATOM 1313 O O . HIS A 1 182 ? 4.506 -23.098 -14.709 1.00 98.81 182 HIS A O 1
ATOM 1319 N N . ILE A 1 183 ? 2.451 -22.370 -14.171 1.00 98.69 183 ILE A N 1
ATOM 1320 C CA . ILE A 1 183 ? 2.784 -22.007 -12.788 1.00 98.69 183 ILE A CA 1
ATOM 1321 C C . ILE A 1 183 ? 1.955 -22.882 -11.855 1.00 98.69 183 ILE A C 1
ATOM 1323 O O . ILE A 1 183 ? 0.728 -22.790 -11.838 1.00 98.69 183 ILE A O 1
ATOM 1327 N N . HIS A 1 184 ? 2.642 -23.719 -11.085 1.00 98.25 184 HIS A N 1
ATOM 1328 C CA . HIS A 1 184 ? 2.069 -24.609 -10.085 1.00 98.25 184 HIS A CA 1
ATOM 1329 C C . HIS A 1 184 ? 2.237 -24.011 -8.685 1.00 98.25 184 HIS A C 1
ATOM 1331 O O . HIS A 1 184 ? 3.230 -23.332 -8.409 1.00 98.25 184 HIS A O 1
ATOM 1337 N N . ASN A 1 185 ? 1.279 -24.294 -7.795 1.00 97.62 185 ASN A N 1
ATOM 1338 C CA . ASN A 1 185 ? 1.203 -23.714 -6.449 1.00 97.62 185 ASN A CA 1
ATOM 1339 C C . ASN A 1 185 ? 1.132 -22.172 -6.479 1.00 97.62 185 ASN A C 1
ATOM 1341 O O . ASN A 1 185 ? 1.734 -21.476 -5.659 1.00 97.62 185 ASN A O 1
ATOM 1345 N N . ALA A 1 186 ? 0.411 -21.637 -7.468 1.00 98.06 186 ALA A N 1
ATOM 1346 C CA . ALA A 1 186 ? 0.202 -20.206 -7.630 1.00 98.06 186 ALA A CA 1
ATOM 1347 C C . ALA A 1 186 ? -0.664 -19.622 -6.500 1.00 98.06 186 ALA A C 1
ATOM 1349 O O . ALA A 1 186 ? -1.539 -20.285 -5.935 1.00 98.06 186 ALA A O 1
ATOM 1350 N N . ALA A 1 187 ? -0.440 -18.345 -6.193 1.00 97.38 187 ALA A N 1
ATOM 1351 C CA . ALA A 1 187 ? -1.296 -17.581 -5.294 1.00 97.38 187 ALA A CA 1
ATOM 1352 C C . ALA A 1 187 ? -2.719 -17.429 -5.868 1.00 97.38 187 ALA A C 1
ATOM 1354 O O . ALA A 1 187 ? -2.897 -17.218 -7.068 1.00 97.38 187 ALA A O 1
ATOM 1355 N N . ARG A 1 188 ? -3.735 -17.515 -5.000 1.00 96.75 188 ARG A N 1
ATOM 1356 C CA . ARG A 1 188 ? -5.166 -17.599 -5.374 1.00 96.75 188 ARG A CA 1
ATOM 1357 C C . ARG A 1 188 ? -5.970 -16.365 -4.978 1.00 96.75 188 ARG A C 1
ATOM 1359 O O . ARG A 1 188 ? -7.197 -16.356 -5.040 1.00 96.75 188 ARG A O 1
ATOM 1366 N N . GLU A 1 189 ? -5.283 -15.345 -4.496 1.00 95.62 189 GLU A N 1
ATOM 1367 C CA . GLU A 1 189 ? -5.872 -14.101 -4.048 1.00 95.62 189 GLU A CA 1
ATOM 1368 C C . GLU A 1 189 ? -6.641 -13.412 -5.188 1.00 95.62 189 GLU A C 1
ATOM 1370 O O . GLU A 1 189 ? -6.162 -13.412 -6.325 1.00 95.62 189 GLU A O 1
ATOM 1375 N N . PRO A 1 190 ? -7.792 -12.769 -4.903 1.00 96.44 190 PRO A N 1
ATOM 1376 C CA . PRO A 1 190 ? -8.572 -12.045 -5.910 1.00 96.44 190 PRO A CA 1
ATOM 1377 C C . PRO A 1 190 ? -7.751 -11.042 -6.727 1.00 96.44 190 PRO A C 1
ATOM 1379 O O . PRO A 1 190 ? -7.964 -10.903 -7.925 1.00 96.44 190 PRO A O 1
ATOM 1382 N N . GLU A 1 191 ? -6.747 -10.412 -6.109 1.00 97.56 191 GLU A N 1
ATOM 1383 C CA . GLU A 1 191 ? -5.852 -9.474 -6.788 1.00 97.56 191 GLU A CA 1
ATOM 1384 C C . GLU A 1 191 ? -5.011 -10.127 -7.906 1.00 97.56 191 GLU A C 1
ATOM 1386 O O . GLU A 1 191 ? -4.629 -9.451 -8.859 1.00 97.56 191 GLU A O 1
ATOM 1391 N N . VAL A 1 192 ? -4.719 -11.434 -7.816 1.00 98.31 192 VAL A N 1
ATOM 1392 C CA . VAL A 1 192 ? -4.070 -12.198 -8.899 1.00 98.31 192 VAL A CA 1
ATOM 1393 C C . VAL A 1 192 ? -5.043 -12.378 -10.063 1.00 98.31 192 VAL A C 1
ATOM 1395 O O . VAL A 1 192 ? -4.657 -12.199 -11.214 1.00 98.31 192 VAL A O 1
ATOM 1398 N N . GLY A 1 193 ? -6.309 -12.688 -9.765 1.00 97.62 193 GLY A N 1
ATOM 1399 C CA . GLY A 1 193 ? -7.372 -12.774 -10.768 1.00 97.62 193 GLY A CA 1
ATOM 1400 C C . GLY A 1 193 ? -7.609 -11.443 -11.484 1.00 97.62 193 GLY A C 1
ATOM 1401 O O . GLY A 1 193 ? -7.721 -11.428 -12.705 1.00 97.62 193 GLY A O 1
ATOM 1402 N N . ASP A 1 194 ? -7.596 -10.327 -10.751 1.00 98.06 194 ASP A N 1
ATOM 1403 C CA . ASP A 1 194 ? -7.756 -8.980 -11.318 1.00 98.06 194 ASP A CA 1
ATOM 1404 C C . ASP A 1 194 ? -6.624 -8.631 -12.301 1.00 98.06 194 ASP A C 1
ATOM 1406 O O . ASP A 1 194 ? -6.869 -8.139 -13.402 1.00 98.06 194 ASP A O 1
ATOM 1410 N N . LEU A 1 195 ? -5.377 -8.984 -11.960 1.00 98.75 195 LEU A N 1
ATOM 1411 C CA . LEU A 1 195 ? -4.241 -8.865 -12.879 1.00 98.75 195 LEU A CA 1
ATOM 1412 C C . LEU A 1 195 ? -4.418 -9.737 -14.131 1.00 98.75 195 LEU A C 1
ATOM 1414 O O . LEU A 1 195 ? -4.125 -9.280 -15.235 1.00 98.75 195 LEU A O 1
ATOM 1418 N N . ILE A 1 196 ? -4.877 -10.982 -13.977 1.00 98.62 196 ILE A N 1
ATOM 1419 C CA . ILE A 1 196 ? -5.119 -11.881 -15.114 1.00 98.62 196 ILE A CA 1
ATOM 1420 C C . ILE A 1 196 ? -6.178 -11.283 -16.045 1.00 98.62 196 ILE A C 1
ATOM 1422 O O . ILE A 1 196 ? -5.940 -11.209 -17.246 1.00 98.62 196 ILE A O 1
ATOM 1426 N N . ASN A 1 197 ? -7.297 -10.797 -15.507 1.00 98.38 197 ASN A N 1
ATOM 1427 C CA . ASN A 1 197 ? -8.360 -10.169 -16.293 1.00 98.38 197 ASN A CA 1
ATOM 1428 C C . ASN A 1 197 ? -7.845 -8.963 -17.093 1.00 98.38 197 ASN A C 1
ATOM 1430 O O . ASN A 1 197 ? -8.156 -8.825 -18.276 1.00 98.38 197 ASN A O 1
ATOM 1434 N N . PHE A 1 198 ? -7.009 -8.124 -16.475 1.00 98.62 198 PHE A N 1
ATOM 1435 C CA . PHE A 1 198 ? -6.360 -7.006 -17.157 1.00 98.62 198 PHE A CA 1
ATOM 1436 C C . PHE A 1 198 ? -5.450 -7.465 -18.302 1.00 98.62 198 PHE A C 1
ATOM 1438 O O . PHE A 1 198 ? -5.554 -6.961 -19.417 1.00 98.62 198 PHE A O 1
ATOM 1445 N N . LEU A 1 199 ? -4.595 -8.461 -18.067 1.00 98.62 199 LEU A N 1
ATOM 1446 C CA . LEU A 1 199 ? -3.684 -8.993 -19.087 1.00 98.62 199 LEU A CA 1
ATOM 1447 C C . LEU A 1 199 ? -4.427 -9.702 -20.230 1.00 98.62 199 LEU A C 1
ATOM 1449 O O . LEU A 1 199 ? -4.015 -9.600 -21.387 1.00 98.62 199 LEU A O 1
ATOM 1453 N N . VAL A 1 200 ? -5.544 -10.370 -19.929 1.00 98.25 200 VAL A N 1
ATOM 1454 C CA . VAL A 1 200 ? -6.442 -10.949 -20.937 1.00 98.25 200 VAL A CA 1
ATOM 1455 C C . VAL A 1 200 ? -7.058 -9.855 -21.803 1.00 98.25 200 VAL A C 1
ATOM 1457 O O . VAL A 1 200 ? -7.063 -9.980 -23.027 1.00 98.25 200 VAL A O 1
ATOM 1460 N N . LEU A 1 201 ? -7.484 -8.737 -21.206 1.00 98.06 201 LEU A N 1
ATOM 1461 C CA . LEU A 1 201 ? -7.985 -7.577 -21.949 1.00 98.06 201 LEU A CA 1
ATOM 1462 C C . LEU A 1 201 ? -6.904 -6.933 -22.836 1.00 98.06 201 LEU A C 1
ATOM 1464 O O . LEU A 1 201 ? -7.199 -6.489 -23.943 1.00 98.06 201 LEU A O 1
ATOM 1468 N N . MET A 1 202 ? -5.643 -6.942 -22.394 1.00 97.94 202 MET A N 1
ATOM 1469 C CA . MET A 1 202 ? -4.486 -6.536 -23.209 1.00 97.94 202 MET A CA 1
ATOM 1470 C C . MET A 1 202 ? -4.158 -7.538 -24.335 1.00 97.94 202 MET A C 1
ATOM 1472 O O . MET A 1 202 ? -3.340 -7.248 -25.216 1.00 97.94 202 MET A O 1
ATOM 1476 N N . GLY A 1 203 ? -4.806 -8.706 -24.322 1.00 97.19 203 GLY A N 1
ATOM 1477 C CA . GLY A 1 203 ? -4.798 -9.710 -25.376 1.00 97.19 203 GLY A CA 1
ATOM 1478 C C . GLY A 1 203 ? -3.969 -10.959 -25.079 1.00 97.19 203 GLY A C 1
ATOM 1479 O O . GLY A 1 203 ? -3.614 -11.645 -26.032 1.0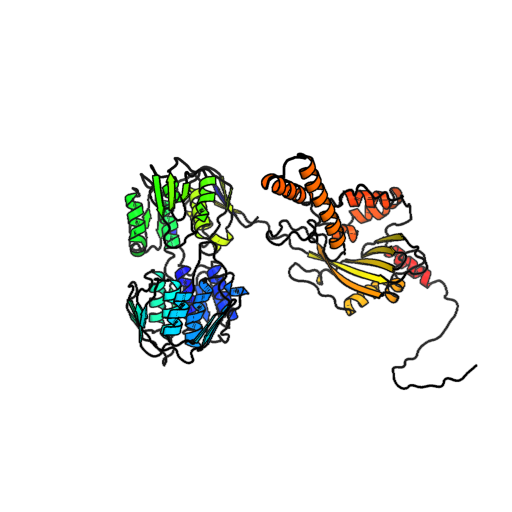0 97.19 203 GLY A O 1
ATOM 1480 N N . VAL A 1 204 ? -3.593 -11.245 -23.831 1.00 97.88 204 VAL A N 1
ATOM 1481 C CA . VAL A 1 204 ? -2.888 -12.490 -23.462 1.00 97.88 204 VAL A CA 1
ATOM 1482 C C . VAL A 1 204 ? -3.901 -13.613 -23.228 1.00 97.88 204 VAL A C 1
ATOM 1484 O O . VAL A 1 204 ? -4.957 -13.377 -22.658 1.00 97.88 204 VAL A O 1
ATOM 1487 N N . ASP A 1 205 ? -3.584 -14.844 -23.625 1.00 97.94 205 ASP A N 1
ATOM 1488 C CA . ASP A 1 205 ? -4.408 -16.004 -23.271 1.00 97.94 205 ASP A CA 1
ATOM 1489 C C . ASP A 1 205 ? -3.878 -16.655 -21.981 1.00 97.94 205 ASP A C 1
ATOM 1491 O O . ASP A 1 205 ? -2.744 -17.147 -21.934 1.00 97.94 205 ASP A O 1
ATOM 1495 N N . ILE A 1 206 ? -4.676 -16.585 -20.911 1.00 98.38 206 ILE A N 1
ATOM 1496 C CA . ILE A 1 206 ? -4.319 -17.044 -19.564 1.00 98.38 206 ILE A CA 1
ATOM 1497 C C . ILE A 1 206 ? -5.467 -17.870 -18.984 1.00 98.38 206 ILE A C 1
ATOM 1499 O O . ILE A 1 206 ? -6.583 -17.376 -18.831 1.00 98.38 206 ILE A O 1
ATOM 1503 N N . HIS A 1 207 ? -5.164 -19.100 -18.569 1.00 98.12 207 HIS A N 1
ATOM 1504 C CA . HIS A 1 207 ? -6.115 -20.029 -17.954 1.00 98.12 207 HIS A CA 1
ATOM 1505 C C . HIS A 1 207 ? -5.782 -20.290 -16.485 1.00 98.12 207 HIS A C 1
ATOM 1507 O O . HIS A 1 207 ? -4.629 -20.188 -16.062 1.00 98.12 207 HIS A O 1
ATOM 1513 N N . GLY A 1 208 ? -6.802 -20.680 -15.714 1.00 95.75 208 GLY A N 1
ATOM 1514 C CA . GLY A 1 208 ? -6.645 -21.115 -14.322 1.00 95.75 208 GLY A CA 1
ATOM 1515 C C . GLY A 1 208 ? -6.793 -20.018 -13.263 1.00 95.75 208 GLY A C 1
ATOM 1516 O O . GLY A 1 208 ? -6.425 -20.243 -12.110 1.00 95.75 208 GLY A O 1
ATOM 1517 N N . ALA A 1 209 ? -7.339 -18.846 -13.607 1.00 94.25 209 ALA A N 1
ATOM 1518 C CA . ALA A 1 209 ? -7.583 -17.765 -12.647 1.00 94.25 209 ALA A CA 1
ATOM 1519 C C . ALA A 1 209 ? -8.343 -18.260 -11.394 1.00 94.25 209 ALA A C 1
ATOM 1521 O O . ALA A 1 209 ? -9.339 -18.974 -11.492 1.00 94.25 209 ALA A O 1
ATOM 1522 N N . GLY A 1 210 ? -7.850 -17.903 -10.202 1.00 91.81 210 GLY A N 1
ATOM 1523 C CA . GLY A 1 210 ? -8.405 -18.348 -8.912 1.00 91.81 210 GLY A CA 1
ATOM 1524 C C . GLY A 1 210 ? -8.016 -19.775 -8.481 1.00 91.81 210 GLY A C 1
ATOM 1525 O O . GLY A 1 210 ? -8.346 -20.201 -7.364 1.00 91.81 210 GLY A O 1
ATOM 1526 N N . THR A 1 211 ? -7.288 -20.510 -9.323 1.00 96.50 211 THR A N 1
ATOM 1527 C CA . THR A 1 211 ? -6.705 -21.823 -9.008 1.00 96.50 211 THR A CA 1
ATOM 1528 C C . THR A 1 211 ? -5.213 -21.698 -8.689 1.00 96.50 211 THR A C 1
ATOM 1530 O O . THR A 1 211 ? -4.604 -20.654 -8.904 1.00 96.50 211 THR A O 1
ATOM 1533 N N . ASP A 1 212 ? -4.620 -22.758 -8.150 1.00 97.00 212 ASP A N 1
ATOM 1534 C CA . ASP A 1 212 ? -3.176 -22.874 -7.912 1.00 97.00 212 ASP A CA 1
ATOM 1535 C C . ASP A 1 212 ? -2.393 -23.316 -9.166 1.00 97.00 212 ASP A C 1
ATOM 1537 O O . ASP A 1 212 ? -1.193 -23.581 -9.081 1.00 97.00 212 ASP A O 1
ATOM 1541 N N . GLN A 1 213 ? -3.066 -23.417 -10.316 1.00 98.12 213 GLN A N 1
ATOM 1542 C CA . GLN A 1 213 ? -2.564 -23.979 -11.566 1.00 98.12 213 GLN A CA 1
ATOM 1543 C C . GLN A 1 213 ? -2.824 -22.994 -12.706 1.00 98.12 213 GLN A C 1
ATOM 1545 O O . GLN A 1 213 ? -3.929 -22.924 -13.237 1.00 98.12 213 GLN A O 1
ATOM 1550 N N . LEU A 1 214 ? -1.810 -22.223 -13.092 1.00 98.69 214 LEU A N 1
ATOM 1551 C CA . LEU A 1 214 ? -1.940 -21.227 -14.156 1.00 98.69 214 LEU A CA 1
ATOM 1552 C C . LEU A 1 214 ? -1.270 -21.702 -15.438 1.00 98.69 214 LEU A C 1
ATOM 1554 O O . LEU A 1 214 ? -0.174 -22.264 -15.399 1.00 98.69 214 LEU A O 1
ATOM 1558 N N . VAL A 1 215 ? -1.905 -21.420 -16.574 1.00 98.81 215 VAL A N 1
ATOM 1559 C CA . VAL A 1 215 ? -1.347 -21.666 -17.909 1.00 98.81 215 VAL A CA 1
ATOM 1560 C C . VAL A 1 215 ? -1.351 -20.355 -18.682 1.00 98.81 215 VAL A C 1
ATOM 1562 O O . VAL A 1 215 ? -2.409 -19.778 -18.911 1.00 98.81 215 VAL A O 1
ATOM 1565 N N . ILE A 1 216 ? -0.169 -19.872 -19.058 1.00 98.75 216 ILE A N 1
ATOM 1566 C CA . ILE A 1 216 ? 0.028 -18.595 -19.746 1.00 98.75 216 ILE A CA 1
ATOM 1567 C C . ILE A 1 216 ? 0.582 -18.874 -21.141 1.00 98.75 216 ILE A C 1
ATOM 1569 O O . ILE A 1 216 ? 1.689 -19.400 -21.275 1.00 98.75 216 ILE A O 1
ATOM 1573 N N . HIS A 1 217 ? -0.155 -18.486 -22.180 1.00 98.50 217 HIS A N 1
ATOM 1574 C CA . HIS A 1 217 ? 0.300 -18.564 -23.566 1.00 98.50 217 HIS A CA 1
ATOM 1575 C C . HIS A 1 217 ? 0.989 -17.249 -23.952 1.00 98.50 217 HIS A C 1
ATOM 1577 O O . HIS A 1 217 ? 0.340 -16.245 -24.250 1.00 98.50 217 HIS A O 1
ATOM 1583 N N . GLY A 1 218 ? 2.324 -17.245 -23.920 1.00 97.31 218 GLY A N 1
ATOM 1584 C CA . GLY A 1 218 ? 3.117 -16.038 -24.133 1.00 97.31 218 GLY A CA 1
ATOM 1585 C C . GLY A 1 218 ? 3.041 -15.499 -25.569 1.00 97.31 218 GLY A C 1
ATOM 1586 O O . GLY A 1 218 ? 3.130 -16.243 -26.552 1.00 97.31 218 GLY A O 1
ATOM 1587 N N . ARG A 1 219 ? 2.912 -14.173 -25.701 1.00 94.88 219 ARG A N 1
ATOM 1588 C CA . ARG A 1 219 ? 2.760 -13.437 -26.969 1.00 94.88 219 ARG A CA 1
ATOM 1589 C C . ARG A 1 219 ? 4.041 -12.723 -27.403 1.00 94.88 219 ARG A C 1
ATOM 1591 O O . ARG A 1 219 ? 4.038 -11.533 -27.687 1.00 94.88 219 ARG A O 1
ATOM 1598 N N . HIS A 1 220 ? 5.143 -13.460 -27.510 1.00 89.81 220 HIS A N 1
ATOM 1599 C CA . HIS A 1 220 ? 6.447 -12.894 -27.894 1.00 89.81 220 HIS A CA 1
ATOM 1600 C C . HIS A 1 220 ? 6.467 -12.133 -29.239 1.00 89.81 220 HIS A C 1
ATOM 1602 O O . HIS A 1 220 ? 7.267 -11.222 -29.416 1.00 89.81 220 HIS A O 1
ATOM 1608 N N . SER A 1 221 ? 5.625 -12.516 -30.206 1.00 83.81 221 SER A N 1
ATOM 1609 C CA . SER A 1 221 ? 5.646 -11.979 -31.575 1.00 83.81 221 SER A CA 1
ATOM 1610 C C . SER A 1 221 ? 4.541 -10.967 -31.868 1.00 83.81 221 SER A C 1
ATOM 1612 O O . SER A 1 221 ? 4.498 -10.422 -32.970 1.00 83.81 221 SER A O 1
ATOM 1614 N N . THR A 1 222 ? 3.619 -10.724 -30.932 1.00 88.62 222 THR A N 1
ATOM 1615 C CA . THR A 1 222 ? 2.517 -9.783 -31.148 1.00 88.62 222 THR A CA 1
ATOM 1616 C C . THR A 1 222 ? 2.408 -8.809 -29.984 1.00 88.62 222 THR A C 1
ATOM 1618 O O . THR A 1 222 ? 2.247 -9.264 -28.852 1.00 88.62 222 THR A O 1
ATOM 1621 N N . PRO A 1 223 ? 2.445 -7.490 -30.244 1.00 90.50 223 PRO A N 1
ATOM 1622 C CA . PRO A 1 223 ? 2.287 -6.495 -29.196 1.00 90.50 223 PRO A CA 1
ATOM 1623 C C . PRO A 1 223 ? 0.974 -6.671 -28.432 1.00 90.50 223 PRO A C 1
ATOM 1625 O O . PRO A 1 223 ? -0.072 -6.971 -29.018 1.00 90.50 223 PRO A O 1
ATOM 1628 N N . LEU A 1 224 ? 1.038 -6.450 -27.122 1.00 96.81 224 LEU A N 1
ATOM 1629 C CA . LEU A 1 224 ? -0.150 -6.283 -26.298 1.00 96.81 224 LEU A CA 1
ATOM 1630 C C . LEU A 1 224 ? -0.741 -4.890 -26.517 1.00 96.81 224 LEU A C 1
ATOM 1632 O O . LEU A 1 224 ? -0.036 -3.959 -26.908 1.00 96.81 224 LEU A O 1
ATOM 1636 N N . SER A 1 225 ? -2.041 -4.755 -26.276 1.00 97.19 225 SER A N 1
ATOM 1637 C CA . SER A 1 225 ? -2.753 -3.489 -26.469 1.00 97.19 225 SER A CA 1
ATOM 1638 C C . SER A 1 225 ? -2.911 -2.741 -25.144 1.00 97.19 225 SER A C 1
ATOM 1640 O O . SER A 1 225 ? -3.315 -3.362 -24.157 1.00 97.19 225 SER A O 1
ATOM 1642 N N . PRO A 1 226 ? -2.643 -1.423 -25.099 1.00 97.62 226 PRO A N 1
ATOM 1643 C CA . PRO A 1 226 ? -3.084 -0.583 -23.993 1.00 97.62 226 PRO A CA 1
ATOM 1644 C C . PRO A 1 226 ? -4.604 -0.672 -23.840 1.00 97.62 226 PRO A C 1
ATOM 1646 O O . PRO A 1 226 ? -5.326 -0.835 -24.827 1.00 97.62 226 PRO A O 1
ATOM 1649 N N . CYS A 1 227 ? -5.108 -0.567 -22.614 1.00 97.19 227 CYS A N 1
ATOM 1650 C CA . CYS A 1 227 ? -6.543 -0.678 -22.365 1.00 97.19 227 CYS A CA 1
ATOM 1651 C C . CYS A 1 227 ? -7.012 0.202 -21.203 1.00 97.19 227 CYS A C 1
ATOM 1653 O O . CYS A 1 227 ? -6.216 0.776 -20.454 1.00 97.19 227 CYS A O 1
ATOM 1655 N N . GLN A 1 228 ? -8.333 0.324 -21.077 1.00 97.88 228 GLN A N 1
ATOM 1656 C CA . GLN A 1 228 ? -8.984 0.927 -19.919 1.00 97.88 228 GLN A CA 1
ATOM 1657 C C . GLN A 1 228 ? -9.529 -0.184 -19.025 1.00 97.88 228 GLN A C 1
ATOM 1659 O O . GLN A 1 228 ? -10.142 -1.126 -19.525 1.00 97.88 228 GLN A O 1
ATOM 1664 N N . TYR A 1 229 ? -9.314 -0.079 -17.716 1.00 98.44 229 TYR A N 1
ATOM 1665 C CA . TYR A 1 229 ? -9.655 -1.143 -16.776 1.00 98.44 229 TYR A CA 1
ATOM 1666 C C . TYR A 1 229 ? -10.121 -0.593 -15.429 1.00 98.44 229 TYR A C 1
ATOM 1668 O O . TYR A 1 229 ? -9.521 0.333 -14.886 1.00 98.44 229 TYR A O 1
ATOM 1676 N N . GLY A 1 230 ? -11.199 -1.157 -14.882 1.00 97.88 230 GLY A N 1
ATOM 1677 C CA . GLY A 1 230 ? -11.697 -0.829 -13.547 1.00 97.88 230 GLY A CA 1
ATOM 1678 C C . GLY A 1 230 ? -11.052 -1.712 -12.491 1.00 97.88 230 GLY A C 1
ATOM 1679 O O . GLY A 1 230 ? -11.237 -2.922 -12.524 1.00 97.88 230 GLY A O 1
ATOM 1680 N N . VAL A 1 231 ? -10.316 -1.111 -11.555 1.00 97.44 231 VAL A N 1
ATOM 1681 C CA . VAL A 1 231 ? -9.665 -1.847 -10.464 1.00 97.44 231 VAL A CA 1
ATOM 1682 C C . VAL A 1 231 ? -10.730 -2.395 -9.513 1.00 97.44 231 VAL A C 1
ATOM 1684 O O . VAL A 1 231 ? -11.630 -1.653 -9.109 1.00 97.44 231 VAL A O 1
ATOM 1687 N N . MET A 1 232 ? -10.604 -3.668 -9.123 1.00 96.00 232 MET A N 1
ATOM 1688 C CA . MET A 1 232 ? -11.499 -4.289 -8.137 1.00 96.00 232 MET A CA 1
ATOM 1689 C C . MET A 1 232 ? -11.530 -3.517 -6.805 1.00 96.00 232 MET A C 1
ATOM 1691 O O . MET A 1 232 ? -10.593 -2.788 -6.479 1.00 96.00 232 MET A O 1
ATOM 1695 N N . GLU A 1 233 ? -12.561 -3.691 -5.979 1.00 95.44 233 GLU A N 1
ATOM 1696 C CA . GLU A 1 233 ? -12.636 -3.054 -4.662 1.00 95.44 233 GLU A CA 1
ATOM 1697 C C . GLU A 1 233 ? -11.589 -3.582 -3.666 1.00 95.44 233 GLU A C 1
ATOM 1699 O O . GLU A 1 233 ? -11.124 -4.721 -3.740 1.00 95.44 233 GLU A O 1
ATOM 1704 N N . ASP A 1 234 ? -11.208 -2.760 -2.685 1.00 96.19 234 ASP A N 1
ATOM 1705 C CA . ASP A 1 234 ? -10.283 -3.178 -1.633 1.00 96.19 234 ASP A CA 1
ATOM 1706 C C . ASP A 1 234 ? -10.990 -4.089 -0.625 1.00 96.19 234 ASP A C 1
ATOM 1708 O O . ASP A 1 234 ? -11.548 -3.644 0.381 1.00 96.19 234 ASP A O 1
ATOM 1712 N N . ARG A 1 235 ? -10.899 -5.398 -0.859 1.00 95.06 235 ARG A N 1
ATOM 1713 C CA . ARG A 1 235 ? -11.427 -6.430 0.041 1.00 95.06 235 ARG A CA 1
ATOM 1714 C C . ARG A 1 235 ? -10.909 -6.294 1.486 1.00 95.06 235 ARG A C 1
ATOM 1716 O O . ARG A 1 235 ? -11.582 -6.671 2.445 1.00 95.06 235 ARG A O 1
ATOM 1723 N N . ILE A 1 236 ? -9.709 -5.751 1.710 1.00 93.88 236 ILE A N 1
ATOM 1724 C CA . ILE A 1 236 ? -9.213 -5.557 3.080 1.00 93.88 236 ILE A CA 1
ATOM 1725 C C . ILE A 1 236 ? -9.902 -4.360 3.737 1.00 93.88 236 ILE A C 1
ATOM 1727 O O . ILE A 1 236 ? -10.230 -4.423 4.925 1.00 93.88 236 ILE A O 1
ATOM 1731 N N . GLU A 1 237 ? -10.162 -3.289 2.990 1.00 95.50 237 GLU A N 1
ATOM 1732 C CA . GLU A 1 237 ? -10.996 -2.184 3.462 1.00 95.50 237 GLU A CA 1
ATOM 1733 C C . GLU A 1 237 ? -12.436 -2.641 3.729 1.00 95.50 237 GLU A C 1
ATOM 1735 O O . GLU A 1 237 ? -12.951 -2.367 4.815 1.00 95.50 237 GLU A O 1
ATOM 1740 N N . VAL A 1 238 ? -13.040 -3.414 2.816 1.00 96.31 238 VAL A N 1
ATOM 1741 C CA . VAL A 1 238 ? -14.351 -4.055 3.023 1.00 96.31 238 VAL A CA 1
ATOM 1742 C C . VAL A 1 238 ? -14.352 -4.812 4.344 1.00 96.31 238 VAL A C 1
ATOM 1744 O O . VAL A 1 238 ? -15.156 -4.525 5.231 1.00 96.31 238 VAL A O 1
ATOM 1747 N N . GLY A 1 239 ? -13.386 -5.715 4.534 1.00 94.44 239 GLY A N 1
ATOM 1748 C CA . GLY A 1 239 ? -13.287 -6.499 5.757 1.00 94.44 239 GLY A CA 1
ATOM 1749 C C . GLY A 1 239 ? -13.141 -5.642 7.016 1.00 94.44 239 GLY A C 1
ATOM 1750 O O . GLY A 1 239 ? -13.741 -5.953 8.041 1.00 94.44 239 GLY A O 1
ATOM 1751 N N . THR A 1 240 ? -12.416 -4.524 6.930 1.00 94.00 240 THR A N 1
ATOM 1752 C CA . THR A 1 240 ? -12.242 -3.565 8.034 1.00 94.00 240 THR A CA 1
ATOM 1753 C C . THR A 1 240 ? -13.586 -2.987 8.486 1.00 94.00 240 THR A C 1
ATOM 1755 O O . THR A 1 240 ? -13.870 -2.960 9.684 1.00 94.00 240 THR A O 1
ATOM 1758 N N . PHE A 1 241 ? -14.434 -2.569 7.543 1.00 95.88 241 PHE A N 1
ATOM 1759 C CA . PHE A 1 241 ? -15.756 -2.026 7.858 1.00 95.88 241 PHE A CA 1
ATOM 1760 C C . PHE A 1 241 ? -16.770 -3.103 8.247 1.00 95.88 241 PHE A C 1
ATOM 1762 O O . PHE A 1 241 ? -17.570 -2.859 9.143 1.00 95.88 241 PHE A O 1
ATOM 1769 N N . LEU A 1 242 ? -16.709 -4.309 7.673 1.00 95.06 242 LEU A N 1
ATOM 1770 C CA . LEU A 1 242 ? -17.551 -5.425 8.120 1.00 95.06 242 LEU A CA 1
ATOM 1771 C C . LEU A 1 242 ? -17.252 -5.809 9.576 1.00 95.06 242 LEU A C 1
ATOM 1773 O O . LEU A 1 242 ? -18.173 -6.039 10.358 1.00 95.06 242 LEU A O 1
ATOM 1777 N N . ILE A 1 243 ? -15.971 -5.814 9.966 1.00 92.62 243 ILE A N 1
ATOM 1778 C CA . ILE A 1 243 ? -15.560 -6.011 11.363 1.00 92.62 243 ILE A CA 1
ATOM 1779 C C . ILE A 1 243 ? -16.097 -4.876 12.235 1.00 92.62 243 ILE A C 1
ATOM 1781 O O . ILE A 1 243 ? -16.689 -5.151 13.273 1.00 92.62 243 ILE A O 1
ATOM 1785 N N . LEU A 1 244 ? -15.951 -3.614 11.818 1.00 93.38 244 LEU A N 1
ATOM 1786 C CA . LEU A 1 244 ? -16.502 -2.477 12.561 1.00 93.38 244 LEU A CA 1
ATOM 1787 C C . LEU A 1 244 ? -18.024 -2.600 12.752 1.00 93.38 244 LEU A C 1
ATOM 1789 O O . LEU A 1 244 ? -18.517 -2.410 13.862 1.00 93.38 244 LEU A O 1
ATOM 1793 N N . GLY A 1 245 ? -18.753 -2.995 11.705 1.00 93.75 245 GLY A N 1
ATOM 1794 C CA . GLY A 1 245 ? -20.191 -3.254 11.758 1.00 93.75 245 GLY A CA 1
ATOM 1795 C C . GLY A 1 245 ? -20.556 -4.370 12.739 1.00 93.75 245 GLY A C 1
ATOM 1796 O O . GLY A 1 245 ? -21.520 -4.245 13.489 1.00 93.75 245 GLY A O 1
ATOM 1797 N N . ALA A 1 246 ? -19.748 -5.427 12.821 1.00 91.69 246 ALA A N 1
ATOM 1798 C CA . ALA A 1 246 ? -19.946 -6.482 13.811 1.00 91.69 246 ALA A CA 1
ATOM 1799 C C . ALA A 1 246 ? -19.622 -6.031 15.247 1.00 91.69 246 ALA A C 1
ATOM 1801 O O . ALA A 1 246 ? -20.214 -6.557 16.187 1.00 91.69 246 ALA A O 1
ATOM 1802 N N . ILE A 1 247 ? -18.718 -5.062 15.443 1.00 89.25 247 ILE A N 1
ATOM 1803 C CA . ILE A 1 247 ? -18.404 -4.531 16.779 1.00 89.25 247 ILE A CA 1
ATOM 1804 C C . ILE A 1 247 ? -19.481 -3.549 17.266 1.00 89.25 247 ILE A C 1
ATOM 1806 O O . ILE A 1 247 ? -19.898 -3.616 18.423 1.00 89.25 247 ILE A O 1
ATOM 1810 N N . CYS A 1 248 ? -19.911 -2.612 16.417 1.00 91.12 248 CYS A N 1
ATOM 1811 C CA . CYS A 1 248 ? -20.773 -1.500 16.830 1.00 91.12 248 CYS A CA 1
ATOM 1812 C C . CYS A 1 248 ? -21.747 -0.993 15.749 1.00 91.12 248 CYS A C 1
ATOM 1814 O O . CYS A 1 248 ? -22.246 0.121 15.856 1.00 91.12 248 CYS A O 1
ATOM 1816 N N . GLY A 1 249 ? -22.038 -1.775 14.707 1.00 89.44 249 GLY A N 1
ATOM 1817 C CA . GLY A 1 249 ? -22.952 -1.385 13.626 1.00 89.44 249 GLY A CA 1
ATOM 1818 C C . GLY A 1 249 ? -24.436 -1.486 13.992 1.00 89.44 249 GLY A C 1
ATOM 1819 O O . GLY A 1 249 ? -24.865 -2.481 14.583 1.00 89.44 249 GLY A O 1
ATOM 1820 N N . ASN A 1 250 ? -25.238 -0.492 13.592 1.00 91.88 250 ASN A N 1
ATOM 1821 C CA . ASN A 1 250 ? -26.686 -0.479 13.820 1.00 91.88 250 ASN A CA 1
ATOM 1822 C C . ASN A 1 250 ? -27.510 0.284 12.746 1.00 91.88 250 ASN A C 1
ATOM 1824 O O . ASN A 1 250 ? -28.015 1.376 13.021 1.00 91.88 250 ASN A O 1
ATOM 1828 N N . PRO A 1 251 ? -27.723 -0.271 11.537 1.00 94.81 251 PRO A N 1
ATOM 1829 C CA . PRO A 1 251 ? -26.840 -1.157 10.769 1.00 94.81 251 PRO A CA 1
ATOM 1830 C C . PRO A 1 251 ? -25.706 -0.406 10.060 1.00 94.81 251 PRO A C 1
ATOM 1832 O O . PRO A 1 251 ? -25.806 0.795 9.815 1.00 94.81 251 PRO A O 1
ATOM 1835 N N . LEU A 1 252 ? -24.670 -1.137 9.642 1.00 97.44 252 LEU A N 1
ATOM 1836 C CA . LEU A 1 252 ? -23.626 -0.629 8.751 1.00 97.44 252 LEU A CA 1
ATOM 1837 C C . LEU A 1 252 ? -23.630 -1.396 7.422 1.00 97.44 252 LEU A C 1
ATOM 1839 O O . LEU A 1 252 ? -23.412 -2.606 7.416 1.00 97.44 252 LEU A O 1
ATOM 1843 N N . THR A 1 253 ? -23.830 -0.697 6.306 1.00 98.12 253 THR A N 1
ATOM 1844 C CA . THR A 1 253 ? -23.766 -1.268 4.950 1.00 98.12 253 THR A CA 1
ATOM 1845 C C . THR A 1 253 ? -22.447 -0.904 4.281 1.00 98.12 253 THR A C 1
ATOM 1847 O O . THR A 1 253 ? -22.067 0.266 4.250 1.00 98.12 253 THR A O 1
ATOM 1850 N N . VAL A 1 254 ? -21.754 -1.890 3.717 1.00 98.19 254 VAL A N 1
ATOM 1851 C CA . VAL A 1 254 ? -20.464 -1.724 3.031 1.00 98.19 254 VAL A CA 1
ATOM 1852 C C . VAL A 1 254 ? -20.634 -2.044 1.548 1.00 98.19 254 VAL A C 1
ATOM 1854 O O . VAL A 1 254 ? -21.174 -3.098 1.217 1.00 98.19 254 VAL A O 1
ATOM 1857 N N . TYR A 1 255 ? -20.197 -1.135 0.670 1.00 97.44 255 TYR A N 1
ATOM 1858 C CA . TYR A 1 255 ? -20.382 -1.237 -0.783 1.00 97.44 255 TYR A CA 1
ATOM 1859 C C . TYR A 1 255 ? -19.285 -0.477 -1.563 1.00 97.44 255 TYR A C 1
ATOM 1861 O O . TYR A 1 255 ? -18.748 0.499 -1.042 1.00 97.44 255 TYR A O 1
ATOM 1869 N N . PRO A 1 256 ? -18.951 -0.844 -2.811 1.00 96.00 256 PRO A N 1
ATOM 1870 C CA . PRO A 1 256 ? -19.219 -2.156 -3.397 1.00 96.00 256 PRO A CA 1
ATOM 1871 C C . PRO A 1 256 ? -18.542 -3.273 -2.582 1.00 96.00 256 PRO A C 1
ATOM 1873 O O . PRO A 1 256 ? -17.540 -3.041 -1.911 1.00 96.00 256 PRO A O 1
ATOM 1876 N N . CYS A 1 257 ? -19.112 -4.469 -2.583 1.00 95.31 257 CYS A N 1
ATOM 1877 C CA . CYS A 1 257 ? -18.573 -5.635 -1.892 1.00 95.31 257 CYS A CA 1
ATOM 1878 C C . CYS A 1 257 ? -19.012 -6.889 -2.637 1.00 95.31 257 CYS A C 1
ATOM 1880 O O . CYS A 1 257 ? -20.211 -7.145 -2.692 1.00 95.31 257 CYS A O 1
ATOM 1882 N N . HIS A 1 258 ? -18.057 -7.671 -3.139 1.00 93.50 258 HIS A N 1
ATOM 1883 C CA . HIS A 1 258 ? -18.296 -9.004 -3.687 1.00 93.50 258 HIS A CA 1
ATOM 1884 C C . HIS A 1 258 ? -18.276 -10.055 -2.558 1.00 93.50 258 HIS A C 1
ATOM 1886 O O . HIS A 1 258 ? -17.197 -10.418 -2.061 1.00 93.50 258 HIS A O 1
ATOM 1892 N N . PRO A 1 259 ? -19.437 -10.548 -2.078 1.00 92.25 259 PRO A N 1
ATOM 1893 C CA . PRO A 1 259 ? -19.507 -11.376 -0.871 1.00 92.25 259 PRO A CA 1
ATOM 1894 C C . PRO A 1 259 ? -18.731 -12.697 -0.984 1.00 92.25 259 PRO A C 1
ATOM 1896 O O . PRO A 1 259 ? -18.230 -13.214 0.020 1.00 92.25 259 PRO A O 1
ATOM 1899 N N . GLU A 1 260 ? -18.579 -13.229 -2.197 1.00 91.94 260 GLU A N 1
ATOM 1900 C CA . GLU A 1 260 ? -17.810 -14.432 -2.518 1.00 91.94 260 GLU A CA 1
ATOM 1901 C C . GLU A 1 260 ? -16.318 -14.303 -2.169 1.00 91.94 260 GLU A C 1
ATOM 1903 O O . GLU A 1 260 ? -15.676 -15.290 -1.807 1.00 91.94 260 GLU A O 1
ATOM 1908 N N . GLN A 1 261 ? -15.771 -13.084 -2.160 1.00 91.12 261 GLN A N 1
ATOM 1909 C CA . GLN A 1 261 ? -14.392 -12.821 -1.733 1.00 91.12 261 GLN A CA 1
ATOM 1910 C C . GLN A 1 261 ? -14.245 -12.795 -0.202 1.00 91.12 261 GLN A C 1
ATOM 1912 O O . GLN A 1 261 ? -13.136 -12.843 0.342 1.00 91.12 261 GLN A O 1
ATOM 1917 N N . HIS A 1 262 ? -15.372 -12.740 0.513 1.00 93.00 262 HIS A N 1
ATOM 1918 C CA . HIS A 1 262 ? -15.460 -12.568 1.959 1.00 93.00 262 HIS A CA 1
ATOM 1919 C C . HIS A 1 262 ? -16.091 -13.754 2.684 1.00 93.00 262 HIS A C 1
ATOM 1921 O O . HIS A 1 262 ? -16.341 -13.654 3.885 1.00 93.00 262 HIS A O 1
ATOM 1927 N N . VAL A 1 263 ? -16.297 -14.892 2.012 1.00 92.69 263 VAL A N 1
ATOM 1928 C CA . VAL A 1 263 ? -17.020 -16.060 2.554 1.00 92.69 263 VAL A CA 1
ATOM 1929 C C . VAL A 1 263 ? -16.535 -16.450 3.950 1.00 92.69 263 VAL A C 1
ATOM 1931 O O . VAL A 1 263 ? -17.348 -16.616 4.860 1.00 92.69 263 VAL A O 1
ATOM 1934 N N . MET A 1 264 ? -15.217 -16.541 4.162 1.00 90.69 264 MET A N 1
ATOM 1935 C CA . MET A 1 264 ? -14.681 -16.944 5.466 1.00 90.69 264 MET A CA 1
ATOM 1936 C C . MET A 1 264 ? -14.835 -15.858 6.539 1.00 90.69 264 MET A C 1
ATOM 1938 O O . MET A 1 264 ? -15.142 -16.164 7.691 1.00 90.69 264 MET A O 1
ATOM 1942 N N . LEU A 1 265 ? -14.683 -14.583 6.166 1.00 90.75 265 LEU A N 1
ATOM 1943 C CA . LEU A 1 265 ? -14.938 -13.462 7.070 1.00 90.75 265 LEU A CA 1
ATOM 1944 C C . LEU A 1 265 ? -16.411 -13.434 7.484 1.00 90.75 265 LEU A C 1
ATOM 1946 O O . LEU A 1 265 ? -16.702 -13.418 8.673 1.00 90.75 265 LEU A O 1
ATOM 1950 N N . ILE A 1 266 ? -17.333 -13.480 6.523 1.00 93.31 266 ILE A N 1
ATOM 1951 C CA . ILE A 1 266 ? -18.780 -13.456 6.762 1.00 93.31 266 ILE A CA 1
ATOM 1952 C C . ILE A 1 266 ? -19.204 -14.653 7.616 1.00 93.31 266 ILE A C 1
ATOM 1954 O O . ILE A 1 266 ? -19.975 -14.487 8.561 1.00 93.31 266 ILE A O 1
ATOM 1958 N N . LYS A 1 267 ? -18.675 -15.850 7.332 1.00 91.56 267 LYS A N 1
ATOM 1959 C CA . LYS A 1 267 ? -18.910 -17.046 8.149 1.00 91.56 267 LYS A CA 1
ATOM 1960 C C . LYS A 1 267 ? -18.481 -16.818 9.597 1.00 91.56 267 LYS A C 1
ATOM 1962 O O . LYS A 1 267 ? -19.257 -17.108 10.504 1.00 91.56 267 LYS A O 1
ATOM 1967 N N . ASN A 1 268 ? -17.289 -16.262 9.810 1.00 87.12 268 ASN A N 1
ATOM 1968 C CA . ASN A 1 268 ? -16.806 -15.938 11.148 1.00 87.12 268 ASN A CA 1
ATOM 1969 C C . ASN A 1 268 ? -17.681 -14.868 11.810 1.00 87.12 268 ASN A C 1
ATOM 1971 O O . ASN A 1 268 ? -18.084 -15.057 12.943 1.00 87.12 268 ASN A O 1
ATOM 1975 N N . LEU A 1 269 ? -18.070 -13.799 11.112 1.00 88.75 269 LEU A N 1
ATOM 1976 C CA . LEU A 1 269 ? -18.968 -12.777 11.665 1.00 88.75 269 LEU A CA 1
ATOM 1977 C C . LEU A 1 269 ? -20.324 -13.365 12.105 1.00 88.75 269 LEU A C 1
ATOM 1979 O O . LEU A 1 269 ? -20.817 -13.067 13.192 1.00 88.75 269 LEU A O 1
ATOM 1983 N N . LYS A 1 270 ? -20.909 -14.264 11.308 1.00 90.25 270 LYS A N 1
ATOM 1984 C CA . LYS A 1 270 ? -22.144 -14.971 11.679 1.00 90.25 270 LYS A CA 1
ATOM 1985 C C . LYS A 1 270 ? -21.941 -15.902 12.879 1.00 90.25 270 LYS A C 1
ATOM 1987 O O . LYS A 1 270 ? -22.798 -15.946 13.758 1.00 90.25 270 LYS A O 1
ATOM 1992 N N . ALA A 1 271 ? -20.806 -16.603 12.954 1.00 85.50 271 ALA A N 1
ATOM 1993 C CA . ALA A 1 271 ? -20.478 -17.505 14.065 1.00 85.50 271 ALA A CA 1
ATOM 1994 C C . ALA A 1 271 ? -20.388 -16.782 15.419 1.00 85.50 271 ALA A C 1
ATOM 1996 O O . ALA A 1 271 ? -20.636 -17.383 16.459 1.00 85.50 271 ALA A O 1
ATOM 1997 N N . VAL A 1 272 ? -20.094 -15.482 15.399 1.00 80.62 272 VAL A N 1
ATOM 1998 C CA . VAL A 1 272 ? -20.011 -14.629 16.594 1.00 80.62 272 VAL A CA 1
ATOM 1999 C C . VAL A 1 272 ? -21.338 -13.923 16.901 1.00 80.62 272 VAL A C 1
ATOM 2001 O O . VAL A 1 272 ? -21.441 -13.029 17.739 1.00 80.62 272 VAL A O 1
ATOM 2004 N N . GLY A 1 273 ? -22.399 -14.309 16.194 1.00 86.50 273 GLY A N 1
ATOM 2005 C CA . GLY A 1 273 ? -23.738 -13.778 16.388 1.00 86.50 273 GLY A CA 1
ATOM 2006 C C . GLY A 1 273 ? -23.954 -12.385 15.800 1.00 86.50 273 GLY A C 1
ATOM 2007 O O . GLY A 1 273 ? -24.878 -11.704 16.247 1.00 86.50 273 GLY A O 1
ATOM 2008 N N . ALA A 1 274 ? -23.133 -11.941 14.839 1.00 90.44 274 ALA A N 1
ATOM 2009 C CA . ALA A 1 274 ? -23.483 -10.795 14.002 1.00 90.44 274 ALA A CA 1
ATOM 2010 C C . ALA A 1 274 ? -24.601 -11.198 13.036 1.00 90.44 274 ALA A C 1
ATOM 2012 O O . ALA A 1 274 ? -24.528 -12.245 12.383 1.00 90.44 274 ALA A O 1
ATOM 2013 N N . ARG A 1 275 ? -25.630 -10.355 12.912 1.00 94.00 275 ARG A N 1
ATOM 2014 C CA . ARG A 1 275 ? -26.554 -10.460 11.780 1.00 94.00 275 ARG A CA 1
ATOM 2015 C C . ARG A 1 275 ? -25.847 -9.881 10.559 1.00 94.00 275 ARG A C 1
ATOM 2017 O O . ARG A 1 275 ? -25.265 -8.801 10.643 1.00 94.00 275 ARG A O 1
ATOM 2024 N N . VAL A 1 276 ? -25.894 -10.612 9.453 1.00 95.81 276 VAL A N 1
ATOM 2025 C CA . VAL A 1 276 ? -25.290 -10.210 8.184 1.00 95.81 276 VAL A CA 1
ATOM 2026 C C . VAL A 1 276 ? -26.293 -10.485 7.075 1.00 95.81 276 VAL A C 1
ATOM 2028 O O . VAL A 1 276 ? -26.612 -11.652 6.826 1.00 95.81 276 VAL A O 1
ATOM 2031 N N . ASP A 1 277 ? -26.735 -9.420 6.417 1.00 97.38 277 ASP A N 1
ATOM 2032 C CA . ASP A 1 277 ? -27.600 -9.476 5.243 1.00 97.38 277 ASP A CA 1
ATOM 2033 C C . ASP A 1 277 ? -26.714 -9.230 4.008 1.00 97.38 277 ASP A C 1
ATOM 2035 O O . ASP A 1 277 ? -25.862 -8.337 4.006 1.00 97.38 277 ASP A O 1
ATOM 2039 N N . ILE A 1 278 ? -26.852 -10.091 2.999 1.00 97.12 278 ILE A N 1
ATOM 2040 C CA . ILE A 1 278 ? -26.000 -10.119 1.805 1.00 97.12 278 ILE A CA 1
ATOM 2041 C C . ILE A 1 278 ? -26.861 -9.738 0.604 1.00 97.12 278 ILE A C 1
ATOM 2043 O O . ILE A 1 278 ? -27.902 -10.357 0.388 1.00 97.12 278 ILE A O 1
ATOM 2047 N N . SER A 1 279 ? -26.393 -8.756 -0.155 1.00 94.94 279 SER A N 1
ATOM 2048 C CA . SER A 1 279 ? -26.917 -8.357 -1.461 1.00 94.94 279 SER A CA 1
ATOM 2049 C C . SER A 1 279 ? -25.863 -8.643 -2.537 1.00 94.94 279 SER A C 1
ATOM 2051 O O . SER A 1 279 ? -24.750 -9.060 -2.213 1.00 94.94 279 SER A O 1
ATOM 2053 N N . ASP A 1 280 ? -26.193 -8.395 -3.804 1.00 89.06 280 ASP A N 1
ATOM 2054 C CA . ASP A 1 280 ? -25.284 -8.669 -4.927 1.00 89.06 280 ASP A CA 1
ATOM 2055 C C . ASP A 1 280 ? -24.006 -7.810 -4.890 1.00 89.06 280 ASP A C 1
ATOM 2057 O O . ASP A 1 280 ? -22.929 -8.300 -5.210 1.00 89.06 280 ASP A O 1
ATOM 2061 N N . ASP A 1 281 ? -24.111 -6.543 -4.474 1.00 93.81 281 ASP A N 1
ATOM 2062 C CA . ASP A 1 281 ? -23.014 -5.561 -4.505 1.00 93.81 281 ASP A CA 1
ATOM 2063 C C . ASP A 1 281 ? -22.656 -4.982 -3.126 1.00 93.81 281 ASP A C 1
ATOM 2065 O O . ASP A 1 281 ? -21.884 -4.023 -3.011 1.00 93.81 281 ASP A O 1
ATOM 2069 N N . SER A 1 282 ? -23.266 -5.502 -2.065 1.00 97.12 282 SER A N 1
ATOM 2070 C CA . SER A 1 282 ? -23.202 -4.896 -0.742 1.00 97.12 282 SER A CA 1
ATOM 2071 C C . SER A 1 282 ? -23.468 -5.901 0.369 1.00 97.12 282 SER A C 1
ATOM 2073 O O . SER A 1 282 ? -24.174 -6.897 0.213 1.00 97.12 282 SER A O 1
ATOM 2075 N N . VAL A 1 283 ? -22.887 -5.627 1.537 1.00 97.69 283 VAL A N 1
ATOM 2076 C CA . VAL A 1 283 ? -23.103 -6.428 2.744 1.00 97.69 283 VAL A CA 1
ATOM 2077 C C . VAL A 1 283 ? -23.463 -5.501 3.895 1.00 97.69 283 VAL A C 1
ATOM 2079 O O . VAL A 1 283 ? -22.726 -4.561 4.204 1.00 97.69 283 VAL A O 1
ATOM 2082 N N . THR A 1 284 ? -24.585 -5.787 4.549 1.00 97.94 284 THR A N 1
ATOM 2083 C CA . THR A 1 284 ? -25.051 -5.059 5.730 1.00 97.94 284 THR A CA 1
ATOM 2084 C C . THR A 1 284 ? -24.809 -5.891 6.979 1.00 97.94 284 THR A C 1
ATOM 2086 O O . THR A 1 284 ? -25.196 -7.057 7.054 1.00 97.94 284 THR A O 1
ATOM 2089 N N . VAL A 1 285 ? -24.160 -5.292 7.977 1.00 95.38 285 VAL A N 1
ATOM 2090 C CA . VAL A 1 285 ? -23.784 -5.948 9.231 1.00 95.38 285 VAL A CA 1
ATOM 2091 C C . VAL A 1 285 ? -24.376 -5.193 10.414 1.00 95.38 285 VAL A C 1
ATOM 2093 O O . VAL A 1 285 ? -24.300 -3.965 10.500 1.00 95.38 285 VAL A O 1
ATOM 2096 N N . TRP A 1 286 ? -24.931 -5.952 11.354 1.00 94.19 286 TRP A N 1
ATOM 2097 C CA . TRP A 1 286 ? -25.334 -5.467 12.667 1.00 94.19 286 TRP A CA 1
ATOM 2098 C C . TRP A 1 286 ? -24.401 -6.026 13.731 1.00 94.19 286 TRP A C 1
ATOM 2100 O O . TRP A 1 286 ? -23.834 -7.115 13.589 1.00 94.19 286 TRP A O 1
ATOM 2110 N N . LYS A 1 287 ? -24.324 -5.291 14.836 1.00 90.25 287 LYS A N 1
ATOM 2111 C CA . LYS A 1 287 ? -23.576 -5.648 16.033 1.00 90.25 287 LYS A CA 1
ATOM 2112 C C . LYS A 1 287 ? -23.801 -7.102 16.455 1.00 90.25 287 LYS A C 1
ATOM 2114 O O . LYS A 1 287 ? -24.931 -7.587 16.544 1.00 90.25 287 LYS A O 1
ATOM 2119 N N . ALA A 1 288 ? -22.696 -7.778 16.739 1.00 85.00 288 ALA A N 1
ATOM 2120 C CA . ALA A 1 288 ? -22.659 -9.143 17.221 1.00 85.00 288 ALA A CA 1
ATOM 2121 C C . ALA A 1 288 ? -23.203 -9.253 18.648 1.00 85.00 288 ALA A C 1
ATOM 2123 O O . ALA A 1 288 ? -22.892 -8.430 19.510 1.00 85.00 288 ALA A O 1
ATOM 2124 N N . LYS A 1 289 ? -23.970 -10.315 18.919 1.00 69.44 289 LYS A N 1
ATOM 2125 C CA . LYS A 1 289 ? -24.397 -10.651 20.288 1.00 69.44 289 LYS A CA 1
ATOM 2126 C C . LYS A 1 289 ? -23.237 -11.166 21.154 1.00 69.44 289 LYS A C 1
ATOM 2128 O O . LYS A 1 289 ? -23.284 -10.996 22.367 1.00 69.44 289 LYS A O 1
ATOM 2133 N N . GLN A 1 290 ? -22.224 -11.796 20.547 1.00 60.66 290 GLN A N 1
ATOM 2134 C CA . GLN A 1 290 ? -21.054 -12.370 21.226 1.00 60.66 290 GLN A CA 1
ATOM 2135 C C . GLN A 1 290 ? -19.785 -12.185 20.369 1.00 60.66 290 GLN A C 1
ATOM 2137 O O . GLN A 1 290 ? -19.405 -13.094 19.641 1.00 60.66 290 GLN A O 1
ATOM 2142 N N . PRO A 1 291 ? -19.119 -11.023 20.408 1.00 50.44 291 PRO A N 1
ATOM 2143 C CA . PRO A 1 291 ? -18.057 -10.679 19.455 1.00 50.44 291 PRO A CA 1
ATOM 2144 C C . PRO A 1 291 ? -16.867 -11.659 19.529 1.00 50.44 291 PRO A C 1
ATOM 2146 O O . PRO A 1 291 ? -16.263 -11.767 20.574 1.00 50.44 291 PRO A O 1
ATOM 2149 N N . LEU A 1 292 ? -16.501 -12.386 18.464 1.00 47.75 292 LEU A N 1
ATOM 2150 C CA . LEU A 1 292 ? -15.497 -13.473 18.527 1.00 47.75 292 LEU A CA 1
ATOM 2151 C C . LEU A 1 292 ? -14.709 -13.664 17.196 1.00 47.75 292 LEU A C 1
ATOM 2153 O O . LEU A 1 292 ? -14.611 -14.765 16.673 1.00 47.75 292 LEU A O 1
ATOM 2157 N N . ALA A 1 293 ? -14.184 -12.606 16.564 1.00 42.00 293 ALA A N 1
ATOM 2158 C CA . ALA A 1 293 ? -13.324 -12.732 15.365 1.00 42.00 293 ALA A CA 1
ATOM 2159 C C . ALA A 1 293 ? -12.567 -11.431 15.029 1.00 42.00 293 ALA A C 1
ATOM 2161 O O . ALA A 1 293 ? -13.193 -10.405 14.831 1.00 42.00 293 ALA A O 1
ATOM 2162 N N . PHE A 1 294 ? -11.242 -11.485 14.842 1.00 66.44 294 PHE A N 1
ATOM 2163 C CA . PHE A 1 294 ? -10.298 -10.348 14.705 1.00 66.44 294 PHE A CA 1
ATOM 2164 C C . PHE A 1 294 ? -9.901 -9.691 16.018 1.00 66.44 294 PHE A C 1
ATOM 2166 O O . PHE A 1 294 ? -10.732 -9.435 16.872 1.00 66.44 294 PHE A O 1
ATOM 2173 N N . MET A 1 295 ? -8.609 -9.393 16.172 1.00 76.94 295 MET A N 1
ATOM 2174 C CA . MET A 1 295 ? -8.003 -9.096 17.473 1.00 76.94 295 MET A CA 1
ATOM 2175 C C . MET A 1 295 ? -8.732 -8.006 18.276 1.00 76.94 295 MET A C 1
ATOM 2177 O O . MET A 1 295 ? -8.914 -8.191 19.470 1.00 76.94 295 MET A O 1
ATOM 2181 N N . VAL A 1 296 ? -9.222 -6.935 17.638 1.00 78.19 296 VAL A N 1
ATOM 2182 C CA . VAL A 1 296 ? -10.027 -5.887 18.304 1.00 78.19 296 VAL A CA 1
ATOM 2183 C C . VAL A 1 296 ? -11.393 -6.410 18.766 1.00 78.19 296 VAL A C 1
ATOM 2185 O O . VAL A 1 296 ? -11.772 -6.182 19.908 1.00 78.19 296 VAL A O 1
ATOM 2188 N N . LEU A 1 297 ? -12.112 -7.148 17.914 1.00 74.94 297 LEU A N 1
ATOM 2189 C CA . LEU A 1 297 ? -13.388 -7.787 18.267 1.00 74.94 297 LEU A CA 1
ATOM 2190 C C . LEU A 1 297 ? -13.178 -8.844 19.367 1.00 74.94 297 LEU A C 1
ATOM 2192 O O . LEU A 1 297 ? -13.958 -8.910 20.306 1.00 74.94 297 LEU A O 1
ATOM 2196 N N . LEU A 1 298 ? -12.087 -9.619 19.290 1.00 80.06 298 LEU A N 1
ATOM 2197 C CA . LEU A 1 298 ? -11.700 -10.633 20.277 1.00 80.06 298 LEU A CA 1
ATOM 2198 C C . LEU A 1 298 ? -11.359 -10.021 21.640 1.00 80.06 298 LEU A C 1
ATOM 2200 O O . LEU A 1 298 ? -11.577 -10.662 22.662 1.00 80.06 298 LEU A O 1
ATOM 2204 N N . CYS A 1 299 ? -10.866 -8.779 21.679 1.00 80.19 299 CYS A N 1
ATOM 2205 C CA . CYS A 1 299 ? -10.669 -8.068 22.943 1.00 80.19 299 CYS A CA 1
ATOM 2206 C C . CYS A 1 299 ? -11.990 -7.791 23.665 1.00 80.19 299 CYS A C 1
ATOM 2208 O O . CYS A 1 299 ? -11.957 -7.589 24.867 1.00 80.19 299 CYS A O 1
ATOM 2210 N N . LEU A 1 300 ? -13.126 -7.774 22.967 1.00 80.50 300 LEU A N 1
ATOM 2211 C CA . LEU A 1 300 ? -14.449 -7.512 23.544 1.00 80.50 300 LEU A CA 1
ATOM 2212 C C . LEU A 1 300 ? -15.302 -8.786 23.668 1.00 80.50 300 LEU A C 1
ATOM 2214 O O . LEU A 1 300 ? -16.460 -8.720 24.076 1.00 80.50 300 LEU A O 1
ATOM 2218 N N . ALA A 1 301 ? -14.733 -9.938 23.300 1.00 80.00 301 ALA A N 1
ATOM 2219 C CA . ALA A 1 301 ? -15.373 -11.245 23.346 1.00 80.00 301 ALA A CA 1
ATOM 2220 C C . ALA A 1 301 ? -15.710 -11.712 24.757 1.00 80.00 301 ALA A C 1
ATOM 2222 O O . ALA A 1 301 ? -15.066 -11.322 25.724 1.00 80.00 301 ALA A O 1
ATOM 2223 N N . GLN A 1 302 ? -16.654 -12.644 24.881 1.00 77.75 302 GLN A N 1
ATOM 2224 C CA . GLN A 1 302 ? -16.755 -13.445 26.099 1.00 77.75 302 GLN A CA 1
ATOM 2225 C C . GLN A 1 302 ? -15.806 -14.646 26.002 1.00 77.75 302 GLN A C 1
ATOM 2227 O O . GLN A 1 302 ? -15.893 -15.436 25.064 1.00 77.75 302 GLN A O 1
ATOM 2232 N N . GLY A 1 303 ? -14.911 -14.786 26.983 1.00 83.50 303 GLY A N 1
ATOM 2233 C CA . GLY A 1 303 ? -13.980 -15.912 27.095 1.00 83.50 303 GLY A CA 1
ATOM 2234 C C . GLY A 1 303 ? -12.564 -15.625 2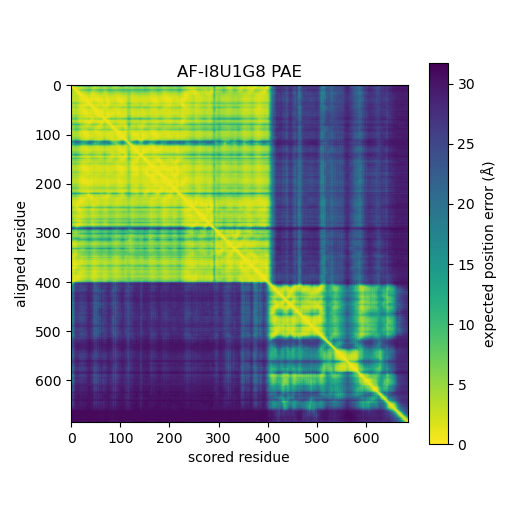6.586 1.00 83.50 303 GLY A C 1
ATOM 2235 O O . GLY A 1 303 ? -12.124 -14.476 26.500 1.00 83.50 303 GLY A O 1
ATOM 2236 N N . THR A 1 304 ? -11.830 -16.699 26.290 1.00 86.75 304 THR A N 1
ATOM 2237 C CA . THR A 1 304 ? -10.438 -16.654 25.823 1.00 86.75 304 THR A CA 1
ATOM 2238 C C . THR A 1 304 ? -10.350 -17.121 24.378 1.00 86.75 304 THR A C 1
ATOM 2240 O O . THR A 1 304 ? -10.951 -18.120 23.997 1.00 86.75 304 THR A O 1
ATOM 2243 N N . SER A 1 305 ? -9.582 -16.395 23.572 1.00 86.12 305 SER A N 1
ATOM 2244 C CA . SER A 1 305 ? -9.356 -16.675 22.156 1.00 86.12 305 SER A CA 1
ATOM 2245 C C . SER A 1 305 ? -7.872 -16.808 21.846 1.00 86.12 305 SER A C 1
ATOM 2247 O O . SER A 1 305 ? -7.030 -16.183 22.491 1.00 86.12 305 SER A O 1
ATOM 2249 N N . HIS A 1 306 ? -7.557 -17.587 20.814 1.00 87.25 306 HIS A N 1
ATOM 2250 C CA . HIS A 1 306 ? -6.197 -17.791 20.329 1.00 87.25 306 HIS A CA 1
ATOM 2251 C C . HIS A 1 306 ? -6.103 -17.325 18.876 1.00 87.25 306 HIS A C 1
ATOM 2253 O O . HIS A 1 306 ? -6.884 -17.753 18.030 1.00 87.25 306 HIS A O 1
ATOM 2259 N N . VAL A 1 307 ? -5.148 -16.442 18.588 1.00 85.75 307 VAL A N 1
ATOM 2260 C CA . VAL A 1 307 ? -4.837 -15.989 17.228 1.00 85.75 307 VAL A CA 1
ATOM 2261 C C . VAL A 1 307 ? -3.421 -16.420 16.897 1.00 85.75 307 VAL A C 1
ATOM 2263 O O . VAL A 1 307 ? -2.474 -15.884 17.469 1.00 85.75 307 VAL A O 1
ATOM 2266 N N . THR A 1 308 ? -3.279 -17.362 15.970 1.00 86.00 308 THR A N 1
ATOM 2267 C CA . THR A 1 308 ? -1.977 -17.825 15.481 1.00 86.00 308 THR A CA 1
ATOM 2268 C C . THR A 1 308 ? -1.698 -17.229 14.106 1.00 86.00 308 THR A C 1
ATOM 2270 O O . THR A 1 308 ? -2.506 -17.359 13.191 1.00 86.00 308 THR A O 1
ATOM 2273 N N . GLU A 1 309 ? -0.555 -16.565 13.963 1.00 84.88 309 GLU A N 1
ATOM 2274 C CA . GLU A 1 309 ? -0.091 -15.980 12.707 1.00 84.88 309 GLU A CA 1
ATOM 2275 C C . GLU A 1 309 ? 0.898 -16.938 12.032 1.00 84.88 309 GLU A C 1
ATOM 2277 O O . GLU A 1 309 ? 1.998 -17.183 12.534 1.00 84.88 309 GLU A O 1
ATOM 2282 N N . SER A 1 310 ? 0.487 -17.509 10.900 1.00 83.06 310 SER A N 1
ATOM 2283 C CA . SER A 1 310 ? 1.259 -18.506 10.153 1.00 83.06 310 SER A CA 1
ATOM 2284 C C . SER A 1 310 ? 2.071 -17.919 8.999 1.00 83.06 310 SER A C 1
ATOM 2286 O O . SER A 1 310 ? 2.957 -18.601 8.491 1.00 83.06 310 SER A O 1
ATOM 2288 N N . VAL A 1 311 ? 1.800 -16.673 8.590 1.00 78.62 311 VAL A N 1
ATOM 2289 C CA . VAL A 1 311 ? 2.396 -16.055 7.398 1.00 78.62 311 VAL A CA 1
ATOM 2290 C C . VAL A 1 311 ? 3.488 -15.050 7.770 1.00 78.62 311 VAL A C 1
ATOM 2292 O O . VAL A 1 311 ? 4.538 -15.017 7.135 1.00 78.62 311 VAL A O 1
ATOM 2295 N N . PHE A 1 312 ? 3.271 -14.219 8.795 1.00 76.81 312 PHE A N 1
ATOM 2296 C CA . PHE A 1 312 ? 4.200 -13.143 9.167 1.00 76.81 312 PHE A CA 1
ATOM 2297 C C . PHE A 1 312 ? 4.559 -13.153 10.652 1.00 76.81 312 PHE A C 1
ATOM 2299 O O . PHE A 1 312 ? 3.839 -12.617 11.487 1.00 76.81 312 PHE A O 1
ATOM 2306 N N . GLU A 1 313 ? 5.743 -13.667 10.973 1.00 71.31 313 GLU A N 1
ATOM 2307 C CA . GLU A 1 313 ? 6.194 -13.953 12.344 1.00 71.31 313 GLU A CA 1
ATOM 2308 C C . GLU A 1 313 ? 6.116 -12.779 13.336 1.00 71.31 313 GLU A C 1
ATOM 2310 O O . GLU A 1 313 ? 6.073 -13.005 14.543 1.00 71.31 313 GLU A O 1
ATOM 2315 N N . ARG A 1 314 ? 6.120 -11.526 12.856 1.00 71.50 314 ARG A N 1
ATOM 2316 C CA . ARG A 1 314 ? 6.126 -10.315 13.696 1.00 71.50 314 ARG A CA 1
ATOM 2317 C C . ARG A 1 314 ? 4.877 -9.439 13.527 1.00 71.50 314 ARG A C 1
ATOM 2319 O O . ARG A 1 314 ? 4.905 -8.260 13.874 1.00 71.50 314 ARG A O 1
ATOM 2326 N N . ARG A 1 315 ? 3.759 -9.981 13.027 1.00 78.88 315 ARG A N 1
ATOM 2327 C CA . ARG A 1 315 ? 2.511 -9.226 12.761 1.00 78.88 315 ARG A CA 1
ATOM 2328 C C . ARG A 1 315 ? 1.591 -9.055 13.988 1.00 78.88 315 ARG A C 1
ATOM 2330 O O . ARG A 1 315 ? 0.368 -9.093 13.895 1.00 78.88 315 ARG A O 1
ATOM 2337 N N . PHE A 1 316 ? 2.176 -8.805 15.156 1.00 82.56 316 PHE A N 1
ATOM 2338 C CA . PHE A 1 316 ? 1.439 -8.504 16.395 1.00 82.56 316 PHE A CA 1
ATOM 2339 C C . PHE A 1 316 ? 1.700 -7.084 16.918 1.00 82.56 316 PHE A C 1
ATOM 2341 O O . PHE A 1 316 ? 1.524 -6.804 18.103 1.00 82.56 316 PHE A O 1
ATOM 2348 N N . GLY A 1 317 ? 2.107 -6.163 16.038 1.00 79.62 317 GLY A N 1
ATOM 2349 C CA . GLY A 1 317 ? 2.452 -4.783 16.393 1.00 79.62 317 GLY A CA 1
ATOM 2350 C C . GLY A 1 317 ? 1.328 -4.000 17.086 1.00 79.62 317 GLY A C 1
ATOM 2351 O O . GLY A 1 317 ? 1.585 -3.175 17.958 1.00 79.62 317 GLY A O 1
ATOM 2352 N N . GLN A 1 318 ? 0.072 -4.313 16.769 1.00 83.19 318 GLN A N 1
ATOM 2353 C CA . GLN A 1 318 ? -1.120 -3.736 17.392 1.00 83.19 318 GLN A CA 1
ATOM 2354 C C . GLN A 1 318 ? -1.306 -4.129 18.863 1.00 83.19 318 GLN A C 1
ATOM 2356 O O . GLN A 1 318 ? -1.940 -3.383 19.607 1.00 83.19 318 GLN A O 1
ATOM 2361 N N . CYS A 1 319 ? -0.764 -5.271 19.306 1.00 85.81 319 CYS A N 1
ATOM 2362 C CA . CYS A 1 319 ? -1.012 -5.802 20.649 1.00 85.81 319 CYS A CA 1
ATOM 2363 C C . CYS A 1 319 ? -0.578 -4.828 21.746 1.00 85.81 319 CYS A C 1
ATOM 2365 O O . CYS A 1 319 ? -1.251 -4.724 22.767 1.00 85.81 319 CYS A O 1
ATOM 2367 N N . PHE A 1 320 ? 0.525 -4.099 21.545 1.00 83.19 320 PHE A N 1
ATOM 2368 C CA . PHE A 1 320 ? 1.008 -3.126 22.525 1.00 83.19 320 PHE A CA 1
ATOM 2369 C C . PHE A 1 320 ? 0.015 -1.973 22.715 1.00 83.19 320 PHE A C 1
ATOM 2371 O O . PHE A 1 320 ? -0.363 -1.668 23.844 1.00 83.19 320 PHE A O 1
ATOM 2378 N N . GLY A 1 321 ? -0.469 -1.388 21.614 1.00 82.00 321 GLY A N 1
ATOM 2379 C CA . GLY A 1 321 ? -1.469 -0.322 21.668 1.00 82.00 321 GLY A CA 1
ATOM 2380 C C . GLY A 1 321 ? -2.802 -0.807 22.243 1.00 82.00 321 GLY A C 1
ATOM 2381 O O . GLY A 1 321 ? -3.376 -0.137 23.092 1.00 82.00 321 GLY A O 1
ATOM 2382 N N . LEU A 1 322 ? -3.255 -2.012 21.880 1.00 86.56 322 LEU A N 1
ATOM 2383 C CA . LEU A 1 322 ? -4.479 -2.590 22.446 1.00 86.56 322 LEU A CA 1
ATOM 2384 C C . LEU A 1 322 ? -4.364 -2.835 23.958 1.00 86.56 322 LEU A C 1
ATOM 2386 O O . LEU A 1 322 ? -5.303 -2.544 24.696 1.00 86.56 322 LEU A O 1
ATOM 2390 N N . ARG A 1 323 ? -3.209 -3.308 24.446 1.00 88.25 323 ARG A N 1
ATOM 2391 C CA . ARG A 1 323 ? -2.953 -3.445 25.892 1.00 88.25 323 ARG A CA 1
ATOM 2392 C C . ARG A 1 323 ? -2.965 -2.094 26.603 1.00 88.25 323 ARG A C 1
ATOM 2394 O O . ARG A 1 323 ? -3.528 -2.005 27.688 1.00 88.25 323 ARG A O 1
ATOM 2401 N N . ALA A 1 324 ? -2.411 -1.047 25.987 1.00 82.88 324 ALA A N 1
ATOM 2402 C CA . ALA A 1 324 ? -2.483 0.316 26.523 1.00 82.88 324 ALA A CA 1
ATOM 2403 C C . ALA A 1 324 ? -3.932 0.839 26.615 1.00 82.88 324 ALA A C 1
ATOM 2405 O O . ALA A 1 324 ? -4.242 1.635 27.493 1.00 82.88 324 ALA A O 1
ATOM 2406 N N . MET A 1 325 ? -4.831 0.338 25.763 1.00 87.69 325 MET A N 1
ATOM 2407 C CA . MET A 1 325 ? -6.275 0.607 25.807 1.00 87.69 325 MET A CA 1
ATOM 2408 C C . MET A 1 325 ? -7.049 -0.313 26.771 1.00 87.69 325 MET A C 1
ATOM 2410 O O . MET A 1 325 ? -8.277 -0.246 26.827 1.00 87.69 325 MET A O 1
ATOM 2414 N N . GLY A 1 326 ? -6.357 -1.170 27.530 1.00 86.69 326 GLY A N 1
ATOM 2415 C CA . GLY A 1 326 ? -6.948 -2.055 28.538 1.00 86.69 326 GLY A CA 1
ATOM 2416 C C . GLY A 1 326 ? -7.245 -3.485 28.073 1.00 86.69 326 GLY A C 1
ATOM 2417 O O . GLY A 1 326 ? -7.885 -4.229 28.8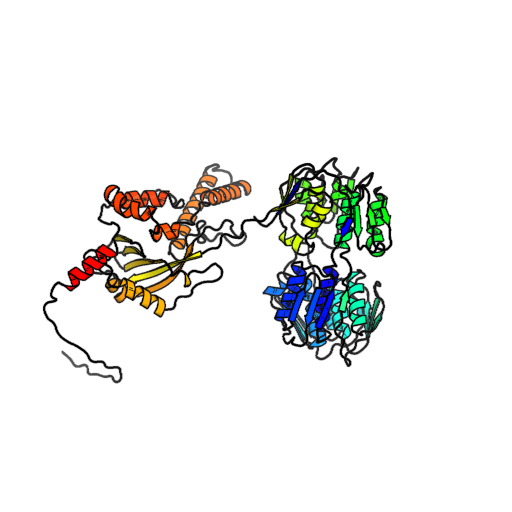11 1.00 86.69 326 GLY A O 1
ATOM 2418 N N . ALA A 1 327 ? -6.796 -3.902 26.885 1.00 89.19 327 ALA A N 1
ATOM 2419 C CA . ALA A 1 327 ? -7.035 -5.261 26.397 1.00 89.19 327 ALA A CA 1
ATOM 2420 C C . ALA A 1 327 ? -6.210 -6.334 27.137 1.00 89.19 327 ALA A C 1
ATOM 2422 O O . ALA A 1 327 ? -5.002 -6.182 27.354 1.00 89.19 327 ALA A O 1
ATOM 2423 N N . GLY A 1 328 ? -6.836 -7.479 27.428 1.00 89.38 328 GLY A N 1
ATOM 2424 C CA . GLY A 1 328 ? -6.205 -8.648 28.046 1.00 89.38 328 GLY A CA 1
ATOM 2425 C C . GLY A 1 328 ? -5.435 -9.526 27.055 1.00 89.38 328 GLY A C 1
ATOM 2426 O O . GLY A 1 328 ? -5.838 -10.654 26.799 1.00 89.38 328 GLY A O 1
ATOM 2427 N N . ILE A 1 329 ? -4.331 -9.034 26.482 1.00 91.12 329 ILE A N 1
ATOM 2428 C CA . ILE A 1 329 ? -3.563 -9.769 25.455 1.00 91.12 329 ILE A CA 1
ATOM 2429 C C . ILE A 1 329 ? -2.209 -10.248 25.991 1.00 91.12 329 ILE A C 1
ATOM 2431 O O . ILE A 1 329 ? -1.417 -9.459 26.514 1.00 91.12 329 ILE A O 1
ATOM 2435 N N . ARG A 1 330 ? -1.889 -11.524 25.757 1.00 89.44 330 ARG A N 1
ATOM 2436 C CA . ARG A 1 330 ? -0.554 -12.107 25.944 1.00 89.44 330 ARG A CA 1
ATOM 2437 C C . ARG A 1 330 ? -0.050 -12.682 24.623 1.00 89.44 330 ARG A C 1
ATOM 2439 O O . ARG A 1 330 ? -0.699 -13.535 24.034 1.00 89.44 330 ARG A O 1
ATOM 2446 N N . VAL A 1 331 ? 1.116 -12.230 24.168 1.00 87.56 331 VAL A N 1
ATOM 2447 C CA . VAL A 1 331 ? 1.760 -12.756 22.955 1.00 87.56 331 VAL A CA 1
ATOM 2448 C C . VAL A 1 331 ? 2.829 -13.766 23.359 1.00 87.56 331 VAL A C 1
ATOM 2450 O O . VAL A 1 331 ? 3.698 -13.457 24.173 1.00 87.56 331 VAL A O 1
ATOM 2453 N N . CYS A 1 332 ? 2.744 -14.962 22.790 1.00 84.25 332 CYS A N 1
ATOM 2454 C CA . CYS A 1 332 ? 3.690 -16.058 22.930 1.00 84.25 332 CYS A CA 1
ATOM 2455 C C . CYS A 1 332 ? 4.136 -16.461 21.520 1.00 84.25 332 CYS A C 1
ATOM 2457 O O . CYS A 1 332 ? 3.401 -17.145 20.809 1.00 84.25 332 CYS A O 1
ATOM 2459 N N . GLU A 1 333 ? 5.318 -15.997 21.110 1.00 83.25 333 GLU A N 1
ATOM 2460 C CA . GLU A 1 333 ? 5.862 -16.201 19.759 1.00 83.25 333 GLU A CA 1
ATOM 2461 C C . GLU A 1 333 ? 4.864 -15.806 18.653 1.00 83.25 333 GLU A C 1
ATOM 2463 O O . GLU A 1 333 ? 4.564 -14.625 18.482 1.00 83.25 333 GLU A O 1
ATOM 2468 N N . ARG A 1 334 ? 4.335 -16.794 17.919 1.00 84.88 334 ARG A N 1
ATOM 2469 C CA . ARG A 1 334 ? 3.385 -16.628 16.812 1.00 84.88 334 ARG A CA 1
ATOM 2470 C C . ARG A 1 334 ? 1.917 -16.689 17.239 1.00 84.88 334 ARG A C 1
ATOM 2472 O O . ARG A 1 334 ? 1.041 -16.609 16.382 1.00 84.88 334 ARG A O 1
ATOM 2479 N N . THR A 1 335 ? 1.631 -16.829 18.532 1.00 87.88 335 THR A N 1
ATOM 2480 C CA . THR A 1 335 ? 0.261 -16.929 19.046 1.00 87.88 335 THR A CA 1
ATOM 2481 C C . THR A 1 335 ? -0.043 -15.815 20.041 1.00 87.88 335 THR A C 1
ATOM 2483 O O . THR A 1 335 ? 0.644 -15.650 21.047 1.00 87.88 335 THR A O 1
ATOM 2486 N N . ALA A 1 336 ? -1.113 -15.065 19.791 1.00 88.75 336 ALA A N 1
ATOM 2487 C CA . ALA A 1 336 ? -1.697 -14.135 20.747 1.00 88.75 336 ALA A CA 1
ATOM 2488 C C . ALA A 1 336 ? -2.880 -14.798 21.464 1.00 88.75 336 ALA A C 1
ATOM 2490 O O . ALA A 1 336 ? -3.855 -15.202 20.833 1.00 88.75 336 ALA A O 1
ATOM 2491 N N . VAL A 1 337 ? -2.787 -14.890 22.789 1.00 90.44 337 VAL A N 1
ATOM 2492 C CA . VAL A 1 337 ? -3.874 -15.295 23.682 1.00 90.44 337 VAL A CA 1
ATOM 2493 C C . VAL A 1 337 ? -4.602 -14.034 24.130 1.00 90.44 337 VAL A C 1
ATOM 2495 O O . VAL A 1 337 ? -3.982 -13.118 24.673 1.00 90.44 337 VAL A O 1
ATOM 2498 N N . ILE A 1 338 ? -5.903 -13.971 23.874 1.00 90.81 338 ILE A N 1
ATOM 2499 C CA . ILE A 1 338 ? -6.739 -12.797 24.121 1.00 90.81 338 ILE A CA 1
ATOM 2500 C C . ILE A 1 338 ? -7.823 -13.197 25.113 1.00 90.81 338 ILE A C 1
ATOM 2502 O O . ILE A 1 338 ? -8.685 -14.011 24.792 1.00 90.81 338 ILE A O 1
ATOM 2506 N N . SER A 1 339 ? -7.774 -12.624 26.307 1.00 90.06 339 SER A N 1
ATOM 2507 C CA . SER A 1 339 ? -8.859 -12.667 27.280 1.00 90.06 339 SER A CA 1
ATOM 2508 C C . SER A 1 339 ? -9.747 -11.457 27.051 1.00 90.06 339 SER A C 1
ATOM 2510 O O . SER A 1 339 ? -9.282 -10.317 27.150 1.00 90.06 339 SER A O 1
ATOM 2512 N N . GLY A 1 340 ? -11.008 -11.706 26.714 1.00 86.38 340 GLY A N 1
ATOM 2513 C CA . GLY A 1 340 ? -11.960 -10.639 26.465 1.00 86.38 340 GLY A CA 1
ATOM 2514 C C . GLY A 1 340 ? -12.202 -9.760 27.694 1.00 86.38 340 GLY A C 1
ATOM 2515 O O . GLY A 1 340 ? -12.166 -10.227 28.835 1.00 86.38 340 GLY A O 1
ATOM 2516 N N . VAL A 1 341 ? -12.420 -8.470 27.450 1.00 89.06 341 VAL A N 1
ATOM 2517 C CA . VAL A 1 341 ? -12.686 -7.431 28.446 1.00 89.06 341 VAL A CA 1
ATOM 2518 C C . VAL A 1 341 ? -14.016 -6.748 28.144 1.00 89.06 341 VAL A C 1
ATOM 2520 O O . VAL A 1 341 ? -14.448 -6.675 26.999 1.00 89.06 341 VAL A O 1
ATOM 2523 N N . GLU A 1 342 ? -14.667 -6.208 29.174 1.00 85.44 342 GLU A N 1
ATOM 2524 C CA . GLU A 1 342 ? -15.972 -5.545 29.026 1.00 85.44 342 GLU A CA 1
ATOM 2525 C C . GLU A 1 342 ? -15.903 -4.310 28.110 1.00 85.44 342 GLU A C 1
ATOM 2527 O O . GLU A 1 342 ? -16.830 -4.017 27.356 1.00 85.44 342 GLU A O 1
ATOM 2532 N N . LYS A 1 343 ? -14.801 -3.557 28.191 1.00 86.94 343 LYS A N 1
ATOM 2533 C CA . LYS A 1 343 ? -14.606 -2.306 27.457 1.00 86.94 343 LYS A CA 1
ATOM 2534 C C . LYS A 1 343 ? -13.130 -2.026 27.215 1.00 86.94 343 LYS A C 1
ATOM 2536 O O . LYS A 1 343 ? -12.284 -2.349 28.045 1.00 86.94 343 LYS A O 1
ATOM 2541 N N . LEU A 1 344 ? -12.860 -1.340 26.110 1.00 90.38 344 LEU A N 1
ATOM 2542 C CA . LEU A 1 344 ? -11.601 -0.637 25.885 1.00 90.38 344 LEU A CA 1
ATOM 2543 C C . LEU A 1 344 ? -11.745 0.823 26.330 1.00 90.38 344 LEU A C 1
ATOM 2545 O O . LEU A 1 344 ? -12.850 1.375 26.339 1.00 90.38 344 LEU A O 1
ATOM 2549 N N . SER A 1 345 ? -10.627 1.447 26.675 1.00 88.06 345 SER A N 1
ATOM 2550 C CA . SER A 1 345 ? -10.550 2.848 27.092 1.00 88.06 345 SER A CA 1
ATOM 2551 C C . SER A 1 345 ? -9.736 3.665 26.096 1.00 88.06 345 SER A C 1
ATOM 2553 O O . SER A 1 345 ? -8.829 3.144 25.444 1.00 88.06 345 SER A O 1
ATOM 2555 N N . GLY A 1 346 ? -10.056 4.953 25.994 1.00 87.75 346 GLY A N 1
ATOM 2556 C CA . GLY A 1 346 ? -9.294 5.889 25.183 1.00 87.75 346 GLY A CA 1
ATOM 2557 C C . GLY A 1 346 ? -7.847 6.015 25.657 1.00 87.75 346 GLY A C 1
ATOM 2558 O O . GLY A 1 346 ? -7.579 6.029 26.859 1.00 87.75 346 GLY A O 1
ATOM 2559 N N . ALA A 1 347 ? -6.913 6.076 24.708 1.00 81.19 347 ALA A N 1
ATOM 2560 C CA . ALA A 1 347 ? -5.482 6.156 24.989 1.00 81.19 347 ALA A CA 1
ATOM 2561 C C . ALA A 1 347 ? -4.716 6.901 23.883 1.00 81.19 347 ALA A C 1
ATOM 2563 O O . ALA A 1 347 ? -5.194 7.054 22.755 1.00 81.19 347 ALA A O 1
ATOM 2564 N N . LEU A 1 348 ? -3.492 7.328 24.207 1.00 84.62 348 LEU A N 1
ATOM 2565 C CA . LEU A 1 348 ? -2.499 7.768 23.228 1.00 84.62 348 LEU A CA 1
ATOM 2566 C C . LEU A 1 348 ? -1.707 6.544 22.754 1.00 84.62 348 LEU A C 1
ATOM 2568 O O . LEU A 1 348 ? -0.960 5.944 23.525 1.00 84.62 348 LEU A O 1
ATOM 2572 N N . VAL A 1 349 ? -1.876 6.165 21.490 1.00 83.44 349 VAL A N 1
ATOM 2573 C CA . VAL A 1 349 ? -1.257 4.967 20.905 1.00 83.44 349 VAL A CA 1
ATOM 2574 C C . VAL A 1 349 ? -0.688 5.275 19.525 1.00 83.44 349 VAL A C 1
ATOM 2576 O O . VAL A 1 349 ? -1.053 6.257 18.890 1.00 83.44 349 VAL A O 1
ATOM 2579 N N . SER A 1 350 ? 0.222 4.440 19.030 1.00 86.06 350 SER A N 1
ATOM 2580 C CA . SER A 1 350 ? 0.801 4.599 17.694 1.00 86.06 350 SER A CA 1
ATOM 2581 C C . SER A 1 350 ? 0.927 3.242 17.022 1.00 86.06 350 SER A C 1
ATOM 2583 O O . SER A 1 350 ? 1.396 2.285 17.640 1.00 86.06 350 SER A O 1
ATOM 2585 N N . GLY A 1 351 ? 0.489 3.149 15.768 1.00 80.75 351 GLY A N 1
ATOM 2586 C CA . GLY A 1 351 ? 0.630 1.923 14.990 1.00 80.75 351 GLY A CA 1
ATOM 2587 C C . GLY A 1 351 ? 2.037 1.768 14.411 1.00 80.75 351 GLY A C 1
ATOM 2588 O O . GLY A 1 351 ? 2.680 2.742 14.016 1.00 80.75 351 GLY A O 1
ATOM 2589 N N . SER A 1 352 ? 2.520 0.528 14.355 1.00 80.69 352 SER A N 1
ATOM 2590 C CA . SER A 1 352 ? 3.846 0.175 13.828 1.00 80.69 352 SER A CA 1
ATOM 2591 C C . SER A 1 352 ? 3.851 -0.168 12.332 1.00 80.69 352 SER A C 1
ATOM 2593 O O . SER A 1 352 ? 4.913 -0.184 11.707 1.00 80.69 352 SER A O 1
ATOM 2595 N N . ASP A 1 353 ? 2.680 -0.436 11.752 1.00 84.06 353 ASP A N 1
ATOM 2596 C CA . ASP A 1 353 ? 2.472 -0.754 10.340 1.00 84.06 353 ASP A CA 1
ATOM 2597 C C . ASP A 1 353 ? 1.031 -0.423 9.905 1.00 84.06 353 ASP A C 1
ATOM 2599 O O . ASP A 1 353 ? 0.190 -0.058 10.723 1.00 84.06 353 ASP A O 1
ATOM 2603 N N . LEU A 1 354 ? 0.743 -0.565 8.606 1.00 86.94 354 LEU A N 1
ATOM 2604 C CA . LEU A 1 354 ? -0.547 -0.226 7.991 1.00 86.94 354 LEU A CA 1
ATOM 2605 C C . LEU A 1 354 ? -1.745 -0.873 8.708 1.00 86.94 354 LEU A C 1
ATOM 2607 O O . LEU A 1 354 ? -2.734 -0.199 8.996 1.00 86.94 354 LEU A O 1
ATOM 2611 N N . ARG A 1 355 ? -1.677 -2.181 8.981 1.00 86.75 355 ARG A N 1
ATOM 2612 C CA . ARG A 1 355 ? -2.805 -2.936 9.545 1.00 86.75 355 ARG A CA 1
ATOM 2613 C C . ARG A 1 355 ? -2.865 -2.779 11.060 1.00 86.75 355 ARG A C 1
ATOM 2615 O O . ARG A 1 355 ? -3.964 -2.743 11.614 1.00 86.75 355 ARG A O 1
ATOM 2622 N N . ALA A 1 356 ? -1.718 -2.602 11.716 1.00 85.75 356 ALA A N 1
ATOM 2623 C CA . ALA A 1 356 ? -1.680 -2.256 13.129 1.00 85.75 356 ALA A CA 1
ATOM 2624 C C . ALA A 1 356 ? -2.323 -0.885 13.397 1.00 85.75 356 ALA A C 1
ATOM 2626 O O . ALA A 1 356 ? -3.180 -0.784 14.273 1.00 85.75 356 ALA A O 1
ATOM 2627 N N . THR A 1 357 ? -1.993 0.146 12.608 1.00 90.00 357 THR A N 1
ATOM 2628 C CA . THR A 1 357 ? -2.612 1.477 12.735 1.00 90.00 357 THR A CA 1
ATOM 2629 C C . THR A 1 357 ? -4.122 1.417 12.497 1.00 90.00 357 THR A C 1
ATOM 2631 O O . THR A 1 357 ? -4.879 1.955 13.300 1.00 90.00 357 THR A O 1
ATOM 2634 N N . ALA A 1 358 ? -4.581 0.714 11.455 1.00 91.12 358 ALA A N 1
ATOM 2635 C CA . ALA A 1 358 ? -6.014 0.539 11.199 1.00 91.12 358 ALA A CA 1
ATOM 2636 C C . ALA A 1 358 ? -6.732 -0.187 12.353 1.00 91.12 358 ALA A C 1
ATOM 2638 O O . ALA A 1 358 ? -7.813 0.226 12.766 1.00 91.12 358 ALA A O 1
ATOM 2639 N N . SER A 1 359 ? -6.106 -1.219 12.931 1.00 91.00 359 SER A N 1
ATOM 2640 C CA . SER A 1 359 ? -6.656 -1.939 14.088 1.00 91.00 359 SER A CA 1
ATOM 2641 C C . SER A 1 359 ? -6.804 -1.031 15.312 1.00 91.00 359 SER A C 1
ATOM 2643 O O . SER A 1 359 ? -7.834 -1.066 15.980 1.00 91.00 359 SER A O 1
ATOM 2645 N N . LEU A 1 360 ? -5.808 -0.186 15.596 1.00 91.44 360 LEU A 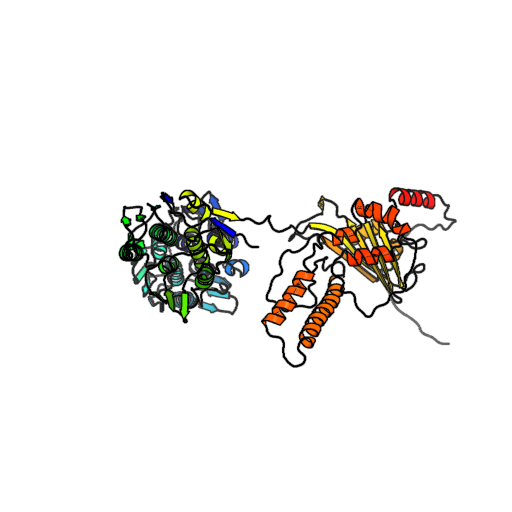N 1
ATOM 2646 C CA . LEU A 1 360 ? -5.877 0.773 16.704 1.00 91.44 360 LEU A CA 1
ATOM 2647 C C . LEU A 1 360 ? -6.933 1.859 16.470 1.00 91.44 360 LEU A C 1
ATOM 2649 O O . LEU A 1 360 ? -7.585 2.276 17.420 1.00 91.44 360 LEU A O 1
ATOM 2653 N N . ILE A 1 361 ? -7.155 2.271 15.219 1.00 93.62 361 ILE A N 1
ATOM 2654 C CA . ILE A 1 361 ? -8.260 3.172 14.865 1.00 93.62 361 ILE A CA 1
ATOM 2655 C C . ILE A 1 361 ? -9.610 2.516 15.163 1.00 93.62 361 ILE A C 1
ATOM 2657 O O . ILE A 1 361 ? -10.443 3.140 15.810 1.00 93.62 361 ILE A O 1
ATOM 2661 N N . LEU A 1 362 ? -9.826 1.255 14.772 1.00 92.94 362 LEU A N 1
ATOM 2662 C CA . LEU A 1 362 ? -11.070 0.550 15.110 1.00 92.94 362 LEU A CA 1
ATOM 2663 C C . LEU A 1 362 ? -11.253 0.409 16.627 1.00 92.94 362 LEU A C 1
ATOM 2665 O O . LEU A 1 362 ? -12.344 0.642 17.141 1.00 92.94 362 LEU A O 1
ATOM 2669 N N . ALA A 1 363 ? -10.182 0.081 17.353 1.00 91.81 363 ALA A N 1
ATOM 2670 C CA . ALA A 1 363 ? -10.213 0.024 18.810 1.00 91.81 363 ALA A CA 1
ATOM 2671 C C . ALA A 1 363 ? -10.568 1.384 19.429 1.00 91.81 363 ALA A C 1
ATOM 2673 O O . ALA A 1 363 ? -11.323 1.433 20.394 1.00 91.81 363 ALA A O 1
ATOM 2674 N N . ALA A 1 364 ? -10.073 2.483 18.855 1.00 93.31 364 ALA A N 1
ATOM 2675 C CA . ALA A 1 364 ? -10.370 3.846 19.283 1.00 93.31 364 ALA A CA 1
ATOM 2676 C C . ALA A 1 364 ? -11.817 4.269 18.999 1.00 93.31 364 ALA A C 1
ATOM 2678 O O . ALA A 1 364 ? -12.390 4.989 19.808 1.00 93.31 364 ALA A O 1
ATOM 2679 N N . VAL A 1 365 ? -12.434 3.797 17.909 1.00 93.94 365 VAL A N 1
ATOM 2680 C CA . VAL A 1 365 ? -13.866 4.032 17.635 1.00 93.94 365 VAL A CA 1
ATOM 2681 C C . VAL A 1 365 ? -14.745 3.395 18.715 1.00 93.94 365 VAL A C 1
ATOM 2683 O O . VAL A 1 365 ? -15.753 3.969 19.126 1.00 93.94 365 VAL A O 1
ATOM 2686 N N . VAL A 1 366 ? -14.358 2.218 19.204 1.00 90.50 366 VAL A N 1
ATOM 2687 C CA . VAL A 1 366 ? -15.171 1.427 20.140 1.00 90.50 366 VAL A CA 1
ATOM 2688 C C . VAL A 1 366 ? -14.825 1.722 21.604 1.00 90.50 366 VAL A C 1
ATOM 2690 O O . VAL A 1 366 ? -15.679 1.609 22.483 1.00 90.50 366 VAL A O 1
ATOM 2693 N N . GLY A 1 367 ? -13.581 2.109 21.881 1.00 89.38 367 GLY A N 1
ATOM 2694 C CA . GLY A 1 367 ? -13.100 2.436 23.218 1.00 89.38 367 GLY A CA 1
ATOM 2695 C C . GLY A 1 367 ? -13.792 3.668 23.797 1.00 89.38 367 GLY A C 1
ATOM 2696 O O . GLY A 1 367 ? -14.061 4.635 23.092 1.00 89.38 367 GLY A O 1
ATOM 2697 N N . ARG A 1 368 ? -14.087 3.649 25.100 1.00 89.62 368 ARG A N 1
ATOM 2698 C CA . ARG A 1 368 ? -14.731 4.785 25.771 1.00 89.62 368 ARG A CA 1
ATOM 2699 C C . ARG A 1 368 ? -13.739 5.925 25.983 1.00 89.62 368 ARG A C 1
ATOM 2701 O O . ARG A 1 368 ? -12.699 5.729 26.609 1.00 89.62 368 ARG A O 1
ATOM 2708 N N . GLY A 1 369 ? -14.126 7.125 25.563 1.00 90.12 369 GLY A N 1
ATOM 2709 C CA . GLY A 1 369 ? -13.340 8.346 25.738 1.00 90.12 369 GLY A CA 1
ATOM 2710 C C . GLY A 1 369 ? -12.472 8.680 24.527 1.00 90.12 369 GLY A C 1
ATOM 2711 O O . GLY A 1 369 ? -12.549 8.035 23.480 1.00 90.12 369 GLY A O 1
ATOM 2712 N N . ARG A 1 370 ? -11.654 9.724 24.675 1.00 91.31 370 ARG A N 1
ATOM 2713 C CA . ARG A 1 370 ? -10.823 10.245 23.590 1.00 91.31 370 ARG A CA 1
ATOM 2714 C C . ARG A 1 370 ? -9.566 9.404 23.408 1.00 91.31 370 ARG A C 1
ATOM 2716 O O . ARG A 1 370 ? -8.821 9.175 24.359 1.00 91.31 370 ARG A O 1
ATOM 2723 N N . SER A 1 371 ? -9.309 8.995 22.174 1.00 88.56 371 SER A N 1
ATOM 2724 C CA . SER A 1 371 ? -8.073 8.334 21.756 1.00 88.56 371 SER A CA 1
ATOM 2725 C C . SER A 1 371 ? -7.321 9.203 20.761 1.00 88.56 371 SER A C 1
ATOM 2727 O O . SER A 1 371 ? -7.936 9.905 19.961 1.00 88.56 371 SER A O 1
ATOM 2729 N N . VAL A 1 372 ? -5.992 9.122 20.768 1.00 90.56 372 VAL A N 1
ATOM 2730 C CA . VAL A 1 372 ? -5.138 9.748 19.752 1.00 90.56 372 VAL A CA 1
ATOM 2731 C C . VAL A 1 372 ? -4.240 8.668 19.168 1.00 90.56 372 VAL A C 1
ATOM 2733 O O . VAL A 1 372 ? -3.424 8.080 19.876 1.00 90.56 372 VAL A O 1
ATOM 2736 N N . VAL A 1 373 ? -4.415 8.392 17.877 1.00 89.12 373 VAL A N 1
ATOM 2737 C CA . VAL A 1 373 ? -3.699 7.337 17.158 1.00 89.12 373 VAL A CA 1
ATOM 2738 C C . VAL A 1 373 ? -2.662 7.959 16.226 1.00 89.12 373 VAL A C 1
ATOM 2740 O O . VAL A 1 373 ? -3.004 8.612 15.240 1.00 89.12 373 VAL A O 1
ATOM 2743 N N . GLY A 1 374 ? -1.385 7.759 16.542 1.00 87.69 374 GLY A N 1
ATOM 2744 C CA . GLY A 1 374 ? -0.242 8.113 15.703 1.00 87.69 374 GLY A CA 1
ATOM 2745 C C . GLY A 1 374 ? 0.121 7.026 14.683 1.00 87.69 374 GLY A C 1
ATOM 2746 O O . GLY A 1 374 ? -0.519 5.978 14.584 1.00 87.69 374 GLY A O 1
ATOM 2747 N N . GLY A 1 375 ? 1.183 7.267 13.909 1.00 84.25 375 GLY A N 1
ATOM 2748 C CA . GLY A 1 375 ? 1.626 6.327 12.869 1.00 84.25 375 GLY A CA 1
ATOM 2749 C C . GLY A 1 375 ? 0.791 6.409 11.587 1.00 84.25 375 GLY A C 1
ATOM 2750 O O . GLY A 1 375 ? 0.733 5.451 10.814 1.00 84.25 375 GLY A O 1
ATOM 2751 N N . ILE A 1 376 ? 0.161 7.561 11.337 1.00 90.50 376 ILE A N 1
ATOM 2752 C CA . ILE A 1 376 ? -0.745 7.783 10.201 1.00 90.50 376 ILE A CA 1
ATOM 2753 C C . ILE A 1 376 ? -0.037 7.665 8.849 1.00 90.50 376 ILE A C 1
ATOM 2755 O O . ILE A 1 376 ? -0.631 7.184 7.890 1.00 90.50 376 ILE A O 1
ATOM 2759 N N . LYS A 1 377 ? 1.274 7.937 8.789 1.00 88.00 377 LYS A N 1
ATOM 2760 C CA . LYS A 1 377 ? 2.102 7.639 7.607 1.00 88.00 377 LYS A CA 1
ATOM 2761 C C . LYS A 1 377 ? 2.003 6.181 7.137 1.00 88.00 377 LYS A C 1
ATOM 2763 O O . LYS A 1 377 ? 2.196 5.917 5.958 1.00 88.00 377 LYS A O 1
ATOM 2768 N N . TYR A 1 378 ? 1.736 5.233 8.041 1.00 88.44 378 TYR A N 1
ATOM 2769 C CA . TYR A 1 378 ? 1.526 3.834 7.675 1.00 88.44 378 TYR A CA 1
ATOM 2770 C C . TYR A 1 378 ? 0.110 3.584 7.168 1.00 88.44 378 TYR A C 1
ATOM 2772 O O . TYR A 1 378 ? -0.053 2.785 6.253 1.00 88.44 378 TYR A O 1
ATOM 2780 N N . LEU A 1 379 ? -0.888 4.267 7.736 1.00 90.00 379 LEU A N 1
ATOM 2781 C CA . LEU A 1 379 ? -2.287 4.180 7.318 1.00 90.00 379 LEU A CA 1
ATOM 2782 C C . LEU A 1 379 ? -2.470 4.681 5.879 1.00 90.00 379 LEU A C 1
ATOM 2784 O O . LEU A 1 379 ? -3.086 4.001 5.059 1.00 90.00 379 LEU A O 1
ATOM 2788 N N . ASP A 1 380 ? -1.839 5.812 5.559 1.00 90.94 380 ASP A N 1
ATOM 2789 C CA . ASP A 1 380 ? -1.918 6.495 4.258 1.00 90.94 380 ASP A CA 1
ATOM 2790 C C . ASP A 1 380 ? -1.312 5.695 3.100 1.00 90.94 380 ASP A C 1
ATOM 2792 O O . ASP A 1 380 ? -1.466 6.059 1.933 1.00 90.94 380 ASP A O 1
ATOM 2796 N N . ARG A 1 381 ? -0.633 4.586 3.411 1.00 90.56 381 ARG A N 1
ATOM 2797 C CA . ARG A 1 381 ? -0.141 3.621 2.426 1.00 90.56 381 ARG A CA 1
ATOM 2798 C C . ARG A 1 381 ? -1.227 2.714 1.878 1.00 90.56 381 ARG A C 1
ATOM 2800 O O . ARG A 1 381 ? -0.971 2.035 0.890 1.00 90.56 381 ARG A O 1
ATOM 2807 N N . GLY A 1 382 ? -2.388 2.620 2.525 1.00 88.00 382 GLY A N 1
ATOM 2808 C CA . GLY A 1 382 ? -3.402 1.642 2.127 1.00 88.00 382 GLY A CA 1
ATOM 2809 C C . GLY A 1 382 ? -4.850 1.986 2.427 1.00 88.00 382 GLY A C 1
ATOM 2810 O O . GLY A 1 382 ? -5.705 1.356 1.826 1.00 88.00 382 GLY A O 1
ATOM 2811 N N . TYR A 1 383 ? -5.149 2.963 3.282 1.00 91.12 383 TYR A N 1
ATOM 2812 C CA . TYR A 1 383 ? -6.515 3.463 3.427 1.00 91.12 383 TYR A CA 1
ATOM 2813 C C . TYR A 1 383 ? -6.622 4.879 2.885 1.00 91.12 383 TYR A C 1
ATOM 2815 O O . TYR A 1 383 ? -5.838 5.759 3.244 1.00 91.12 383 TYR A O 1
ATOM 2823 N N . TYR A 1 384 ? -7.623 5.102 2.039 1.00 91.62 384 TYR A N 1
ATOM 2824 C CA . TYR A 1 384 ? -7.873 6.406 1.449 1.00 91.62 384 TYR A CA 1
ATOM 2825 C C . TYR A 1 384 ? -8.950 7.147 2.235 1.00 91.62 384 TYR A C 1
ATOM 2827 O O . TYR A 1 384 ? -10.110 6.738 2.247 1.00 91.62 384 TYR A O 1
ATOM 2835 N N . HIS A 1 385 ? -8.555 8.239 2.895 1.00 89.88 385 HIS A N 1
ATOM 2836 C CA . HIS A 1 385 ? -9.448 9.086 3.692 1.00 89.88 385 HIS A CA 1
ATOM 2837 C C . HIS A 1 385 ? -10.321 8.311 4.691 1.00 89.88 385 HIS A C 1
ATOM 2839 O O . HIS A 1 385 ? -11.529 8.556 4.798 1.00 89.88 385 HIS A O 1
ATOM 2845 N N . LEU A 1 386 ? -9.717 7.375 5.432 1.00 92.69 386 LEU A N 1
ATOM 2846 C CA . LEU A 1 386 ? -10.429 6.557 6.417 1.00 92.69 386 LEU A CA 1
ATOM 2847 C C . LEU A 1 386 ? -11.204 7.425 7.416 1.00 92.69 386 LEU A C 1
ATOM 2849 O O . LEU A 1 386 ? -12.353 7.131 7.724 1.00 92.69 386 LEU A O 1
ATOM 2853 N N . GLU A 1 387 ? -10.613 8.535 7.858 1.00 93.44 387 GLU A N 1
ATOM 2854 C CA . GLU A 1 387 ? -11.236 9.507 8.754 1.00 93.44 387 GLU A CA 1
ATOM 2855 C C . GLU A 1 387 ? -12.540 10.076 8.185 1.00 93.44 387 GLU A C 1
ATOM 2857 O O . GLU A 1 387 ? -13.534 10.189 8.897 1.00 93.44 387 GLU A O 1
ATOM 2862 N N . ARG A 1 388 ? -12.588 10.365 6.878 1.00 94.12 388 ARG A N 1
ATOM 2863 C CA . ARG A 1 388 ? -13.797 10.895 6.236 1.00 94.12 388 ARG A CA 1
ATOM 2864 C C . ARG A 1 388 ? -14.874 9.824 6.122 1.00 94.12 388 ARG A C 1
ATOM 2866 O O . ARG A 1 388 ? -16.053 10.133 6.261 1.00 94.12 388 ARG A O 1
ATOM 2873 N N . LYS A 1 389 ? -14.482 8.572 5.867 1.00 95.81 389 LYS A N 1
ATOM 2874 C CA . LYS A 1 389 ? -15.411 7.434 5.812 1.00 95.81 389 LYS A CA 1
ATOM 2875 C C . LYS A 1 389 ? -16.003 7.135 7.192 1.00 95.81 389 LYS A C 1
ATOM 2877 O O . LYS A 1 389 ? -17.208 6.942 7.293 1.00 95.81 389 LYS A O 1
ATOM 2882 N N . LEU A 1 390 ? -15.187 7.186 8.247 1.00 95.81 390 LEU A N 1
ATOM 2883 C CA . LEU A 1 390 ? -15.631 7.044 9.638 1.00 95.81 390 LEU A CA 1
ATOM 2884 C C . LEU A 1 390 ? -16.567 8.189 10.063 1.00 95.81 390 LEU A C 1
ATOM 2886 O O . LEU A 1 390 ? -17.618 7.936 10.648 1.00 95.81 390 LEU A O 1
ATOM 2890 N N . ALA A 1 391 ? -16.241 9.437 9.716 1.00 95.31 391 ALA A N 1
ATOM 2891 C CA . ALA A 1 391 ? -17.102 10.583 10.013 1.00 95.31 391 ALA A CA 1
ATOM 2892 C C . ALA A 1 391 ? -18.502 10.445 9.386 1.00 95.31 391 ALA A C 1
ATOM 2894 O O . ALA A 1 391 ? -19.505 10.744 10.031 1.00 95.31 391 ALA A O 1
ATOM 2895 N N . LYS A 1 392 ? -18.587 9.923 8.153 1.00 95.94 392 LYS A N 1
ATOM 2896 C CA . LYS A 1 392 ? -19.863 9.688 7.452 1.00 95.94 392 LYS A CA 1
ATOM 2897 C C . LYS A 1 392 ? -20.785 8.682 8.144 1.00 95.94 392 LYS A C 1
ATOM 2899 O O . LYS A 1 392 ? -21.983 8.726 7.894 1.00 95.94 392 LYS A O 1
ATOM 2904 N N . ILE A 1 393 ? -20.247 7.812 8.997 1.00 96.12 393 ILE A N 1
ATOM 2905 C CA . ILE A 1 393 ? -21.020 6.810 9.750 1.00 96.12 393 ILE A CA 1
ATOM 2906 C C . ILE A 1 393 ? -21.195 7.171 11.228 1.00 96.12 393 ILE A C 1
ATOM 2908 O O . ILE A 1 393 ? -21.503 6.309 12.051 1.00 96.12 393 ILE A O 1
ATOM 2912 N N . GLY A 1 394 ? -21.000 8.451 11.564 1.00 93.81 394 GLY A N 1
ATOM 2913 C CA . GLY A 1 394 ? -21.298 9.008 12.885 1.00 93.81 394 GLY A CA 1
ATOM 2914 C C . GLY A 1 394 ? -20.137 8.995 13.880 1.00 93.81 394 GLY A C 1
ATOM 2915 O O . GLY A 1 394 ? -20.341 9.332 15.047 1.00 93.81 394 GLY A O 1
ATOM 2916 N N . VAL A 1 395 ? -18.919 8.642 13.454 1.00 95.38 395 VAL A N 1
ATOM 2917 C CA . VAL A 1 395 ? -17.738 8.699 14.329 1.00 95.38 395 VAL A CA 1
ATOM 2918 C C . VAL A 1 395 ? -17.263 10.145 14.475 1.00 95.38 395 VAL A C 1
ATOM 2920 O O . VAL A 1 395 ? -16.992 10.824 13.486 1.00 95.38 395 VAL A O 1
ATOM 2923 N N . ALA A 1 396 ? -17.093 10.604 15.714 1.00 94.69 396 ALA A N 1
ATOM 2924 C CA . ALA A 1 396 ? -16.417 11.862 16.010 1.00 94.69 396 ALA A CA 1
ATOM 2925 C C . ALA A 1 396 ? -14.902 11.672 15.837 1.00 94.69 396 ALA A C 1
ATOM 2927 O O . ALA A 1 396 ? -14.223 11.134 16.712 1.00 94.69 396 ALA A O 1
ATOM 2928 N N . VAL A 1 397 ? -14.393 12.055 14.667 1.00 94.88 397 VAL A N 1
ATOM 2929 C CA . VAL A 1 397 ? -12.999 11.856 14.270 1.00 94.88 397 VAL A CA 1
ATOM 2930 C C . VAL A 1 397 ? -12.412 13.130 13.681 1.00 94.88 397 VAL A C 1
ATOM 2932 O O . VAL A 1 397 ? -13.029 13.804 12.860 1.00 94.88 397 VAL A O 1
ATOM 2935 N N . GLU A 1 398 ? -11.185 13.433 14.080 1.00 91.44 398 GLU A N 1
ATOM 2936 C CA . GLU A 1 398 ? -10.428 14.584 13.615 1.00 91.44 398 GLU A CA 1
ATOM 2937 C C . GLU A 1 398 ? -9.019 14.143 13.226 1.00 91.44 398 GLU A C 1
ATOM 2939 O O . GLU A 1 398 ? -8.330 13.442 13.971 1.00 91.44 398 GLU A O 1
ATOM 2944 N N . ARG A 1 399 ? -8.557 14.576 12.053 1.00 90.19 399 ARG A N 1
ATOM 2945 C CA . ARG A 1 399 ? -7.160 14.404 11.667 1.00 90.19 399 ARG A CA 1
ATOM 2946 C C . ARG A 1 399 ? -6.347 15.574 12.199 1.00 90.19 399 ARG A C 1
ATOM 2948 O O . ARG A 1 399 ? -6.409 16.677 11.654 1.00 90.19 399 ARG A O 1
ATOM 2955 N N . LEU A 1 400 ? -5.556 15.303 13.227 1.00 84.94 400 LEU A N 1
ATOM 2956 C CA . LEU A 1 400 ? -4.628 16.258 13.804 1.00 84.94 400 LEU A CA 1
ATOM 2957 C C . LEU A 1 400 ? -3.442 16.421 12.852 1.00 84.94 400 LEU A C 1
ATOM 2959 O O . LEU A 1 400 ? -2.639 15.504 12.645 1.00 84.94 400 LEU A O 1
ATOM 2963 N N . HIS A 1 401 ? -3.368 17.599 12.245 1.00 69.19 401 HIS A N 1
ATOM 2964 C CA . HIS A 1 401 ? -2.211 18.032 11.480 1.00 69.19 401 HIS A CA 1
ATOM 2965 C C . HIS A 1 401 ? -1.335 18.867 12.403 1.00 69.19 401 HIS A C 1
ATOM 2967 O O . HIS A 1 401 ? -1.839 19.742 13.106 1.00 69.19 401 HIS A O 1
ATOM 2973 N N . GLU A 1 402 ? -0.026 18.633 12.383 1.00 60.84 402 GLU A N 1
ATOM 2974 C CA . GLU A 1 402 ? 0.861 19.677 12.879 1.00 60.84 402 GLU A CA 1
ATOM 2975 C C . GLU A 1 402 ? 0.749 20.901 11.962 1.00 60.84 402 GLU A C 1
ATOM 2977 O O . GLU A 1 402 ? 0.527 20.746 10.750 1.00 60.84 402 GLU A O 1
ATOM 2982 N N . PRO A 1 403 ? 0.974 22.116 12.492 1.00 43.06 403 PRO A N 1
ATOM 2983 C CA . PRO A 1 403 ? 1.544 23.156 11.654 1.00 43.06 403 PRO A CA 1
ATOM 2984 C C . PRO A 1 403 ? 2.751 22.522 10.956 1.00 43.06 403 PRO A C 1
ATOM 2986 O O . PRO A 1 403 ? 3.570 21.888 11.619 1.00 43.06 403 PRO A O 1
ATOM 2989 N N . GLY A 1 404 ? 2.816 22.594 9.623 1.00 41.81 404 GLY A N 1
ATOM 2990 C CA . GLY A 1 404 ? 3.895 21.958 8.862 1.00 41.81 404 GLY A CA 1
ATOM 2991 C C . GLY A 1 404 ? 5.278 22.291 9.445 1.00 41.81 404 GLY A C 1
ATOM 2992 O O . GLY A 1 404 ? 5.401 23.294 10.151 1.00 41.81 404 GLY A O 1
ATOM 2993 N N . PRO A 1 405 ? 6.314 21.479 9.156 1.00 44.41 405 PRO A N 1
ATOM 2994 C CA . PRO A 1 405 ? 7.635 21.635 9.763 1.00 44.41 405 PRO A CA 1
ATOM 2995 C C . PRO A 1 405 ? 8.040 23.108 9.769 1.00 44.41 405 PRO A C 1
ATOM 2997 O O . PRO A 1 405 ? 7.949 23.761 8.720 1.00 44.41 405 PRO A O 1
ATOM 3000 N N . ARG A 1 406 ? 8.446 23.636 10.936 1.00 48.50 406 ARG A N 1
ATOM 3001 C CA . ARG A 1 406 ? 9.007 24.989 11.029 1.00 48.50 406 ARG A CA 1
ATOM 3002 C C . ARG A 1 406 ? 10.087 25.094 9.959 1.00 48.50 406 ARG A C 1
ATOM 3004 O O . ARG A 1 406 ? 11.076 24.364 9.966 1.00 48.50 406 ARG A O 1
ATOM 3011 N N . ARG A 1 407 ? 9.823 25.932 8.960 1.00 53.94 407 ARG A N 1
ATOM 3012 C CA . ARG A 1 407 ? 10.709 26.120 7.816 1.00 53.94 407 ARG A CA 1
ATOM 3013 C C . ARG A 1 407 ? 11.984 26.769 8.346 1.00 53.94 407 ARG A C 1
ATOM 3015 O O . ARG A 1 407 ? 11.904 27.852 8.911 1.00 53.94 407 ARG A O 1
ATOM 3022 N N . LEU A 1 408 ? 13.131 26.109 8.189 1.00 57.88 408 LEU A N 1
ATOM 3023 C CA . LEU A 1 408 ? 14.425 26.750 8.431 1.00 57.88 408 LEU A CA 1
ATOM 3024 C C . LEU A 1 408 ? 14.645 27.779 7.325 1.00 57.88 408 LEU A C 1
ATOM 3026 O O . LEU A 1 408 ? 14.645 27.418 6.141 1.00 57.88 408 LEU A O 1
ATOM 3030 N N . PHE A 1 409 ? 14.789 29.044 7.710 1.00 64.50 409 PHE A N 1
ATOM 3031 C CA . PHE A 1 409 ? 14.991 30.154 6.783 1.00 64.50 409 PHE A CA 1
ATOM 3032 C C . PHE A 1 409 ? 16.467 30.527 6.712 1.00 64.50 409 PHE A C 1
ATOM 3034 O O . PHE A 1 409 ? 17.150 30.582 7.726 1.00 64.50 409 PHE A O 1
ATOM 3041 N N . TYR A 1 410 ? 16.963 30.825 5.519 1.00 74.06 410 TYR A N 1
ATOM 3042 C CA . TYR A 1 410 ? 18.289 31.403 5.327 1.00 74.06 410 TYR A CA 1
ATOM 3043 C C . TYR A 1 410 ? 18.161 32.915 5.179 1.00 74.06 410 TYR A C 1
ATOM 3045 O O . TYR A 1 410 ? 17.950 33.415 4.073 1.00 74.06 410 TYR A O 1
ATOM 3053 N N . THR A 1 411 ? 18.276 33.638 6.288 1.00 74.94 411 THR A N 1
ATOM 3054 C CA . THR A 1 411 ? 18.066 35.098 6.313 1.00 74.94 411 THR A CA 1
ATOM 3055 C C . THR A 1 411 ? 19.371 35.882 6.389 1.00 74.94 411 THR A C 1
ATOM 3057 O O . THR A 1 411 ? 19.400 37.054 6.014 1.00 74.94 411 THR A O 1
ATOM 3060 N N . TYR A 1 412 ? 20.470 35.248 6.808 1.00 77.56 412 TYR A N 1
ATOM 3061 C CA . TYR A 1 412 ? 21.781 35.886 6.940 1.00 77.56 412 TYR A CA 1
ATOM 3062 C C . TYR A 1 412 ? 22.869 35.087 6.223 1.00 77.56 412 TYR A C 1
ATOM 3064 O O . TYR A 1 412 ? 22.745 33.886 5.974 1.00 77.56 412 TYR A O 1
ATOM 3072 N N . ASN A 1 413 ? 23.965 35.762 5.907 1.00 83.06 413 ASN A N 1
ATOM 3073 C CA . ASN A 1 413 ? 25.234 35.150 5.552 1.00 83.06 413 ASN A CA 1
ATOM 3074 C C . ASN A 1 413 ? 26.345 35.692 6.456 1.00 83.06 413 ASN A C 1
ATOM 3076 O O . ASN A 1 413 ? 26.177 36.713 7.121 1.00 83.06 413 ASN A O 1
ATOM 3080 N N . ALA A 1 414 ? 27.473 34.990 6.506 1.00 85.44 414 ALA A N 1
ATOM 3081 C CA . ALA A 1 414 ? 28.640 35.457 7.232 1.00 85.44 414 ALA A CA 1
ATOM 3082 C C . ALA A 1 414 ? 29.938 35.202 6.477 1.00 85.44 414 ALA A C 1
ATOM 3084 O O . ALA A 1 414 ? 30.134 34.130 5.905 1.00 85.44 414 ALA A O 1
ATOM 3085 N N . ILE A 1 415 ? 30.836 36.184 6.516 1.00 86.12 415 ILE A N 1
ATOM 3086 C CA . ILE A 1 415 ? 32.247 35.965 6.201 1.00 86.12 415 ILE A CA 1
ATOM 3087 C C . ILE A 1 415 ? 32.912 35.490 7.484 1.00 86.12 415 ILE A C 1
ATOM 3089 O O . ILE A 1 415 ? 32.945 36.238 8.456 1.00 86.12 415 ILE A O 1
ATOM 3093 N N . VAL A 1 416 ? 33.450 34.274 7.473 1.00 86.19 416 VAL A N 1
ATOM 3094 C CA . VAL A 1 416 ? 34.311 33.756 8.540 1.00 86.19 416 VAL A CA 1
ATOM 3095 C C . VAL A 1 416 ? 35.730 33.732 8.009 1.00 86.19 416 VAL A C 1
ATOM 3097 O O . VAL A 1 416 ? 35.996 33.092 6.989 1.00 86.19 416 VAL A O 1
ATOM 3100 N N . ALA A 1 417 ? 36.635 34.446 8.667 1.00 86.75 417 ALA A N 1
ATOM 3101 C CA . ALA A 1 417 ? 37.990 34.617 8.173 1.00 86.75 417 ALA A CA 1
ATOM 3102 C C . ALA A 1 417 ? 39.027 34.743 9.292 1.00 86.75 417 ALA A C 1
ATOM 3104 O O . ALA A 1 417 ? 38.709 34.977 10.459 1.00 86.75 417 ALA A O 1
ATOM 3105 N N . GLN A 1 418 ? 40.283 34.545 8.904 1.00 88.38 418 GLN A N 1
ATOM 3106 C CA . GLN A 1 418 ? 41.453 34.666 9.760 1.00 88.38 418 GLN A CA 1
ATOM 3107 C C . GLN A 1 418 ? 42.510 35.526 9.080 1.00 88.38 418 GLN A C 1
ATOM 3109 O O . GLN A 1 418 ? 42.676 35.458 7.862 1.00 88.38 418 GLN A O 1
ATOM 3114 N N . CYS A 1 419 ? 43.245 36.302 9.867 1.00 89.56 419 CYS A N 1
ATOM 3115 C CA . CYS A 1 419 ? 44.429 37.034 9.426 1.00 89.56 419 CYS A CA 1
ATOM 3116 C C . CYS A 1 419 ? 45.523 36.980 10.509 1.00 89.56 419 CYS A C 1
ATOM 3118 O O . CYS A 1 419 ? 45.235 36.626 11.655 1.00 89.56 419 CYS A O 1
ATOM 3120 N N . PRO A 1 420 ? 46.782 37.314 10.186 1.00 91.31 420 PRO A N 1
ATOM 3121 C CA . PRO A 1 420 ? 47.816 37.545 11.188 1.00 91.31 420 PRO A CA 1
ATOM 3122 C C . PRO A 1 420 ? 47.458 38.735 12.100 1.00 91.31 420 PRO A C 1
ATOM 3124 O O . PRO A 1 420 ? 46.558 39.512 11.767 1.00 91.31 420 PRO A O 1
ATOM 3127 N N . PRO A 1 421 ? 48.159 38.912 13.234 1.00 89.12 421 PRO A N 1
ATOM 3128 C CA . PRO A 1 421 ? 48.024 40.102 14.066 1.00 89.12 421 PRO A CA 1
ATOM 3129 C C . PRO A 1 421 ? 48.242 41.393 13.263 1.00 89.12 421 PRO A C 1
ATOM 3131 O O . PRO A 1 421 ? 49.189 41.492 12.482 1.00 89.12 421 PRO A O 1
ATOM 3134 N N . VAL A 1 422 ? 47.370 42.385 13.462 1.00 85.19 422 VAL A N 1
ATOM 3135 C CA . VAL A 1 422 ? 47.404 43.673 12.751 1.00 85.19 422 VAL A CA 1
ATOM 3136 C C . VAL A 1 422 ? 47.724 44.801 13.740 1.00 85.19 422 VAL A C 1
ATOM 3138 O O . VAL A 1 422 ? 47.126 44.838 14.819 1.00 85.19 422 VAL A O 1
ATOM 3141 N N . PRO A 1 423 ? 48.643 45.734 13.408 1.00 82.62 423 PRO A N 1
ATOM 3142 C CA . PRO A 1 423 ? 48.926 46.892 14.252 1.00 82.62 423 PRO A CA 1
ATOM 3143 C C . PRO A 1 423 ? 47.657 47.686 14.579 1.00 82.62 423 PRO A C 1
ATOM 3145 O O . PRO A 1 423 ? 46.862 47.983 13.694 1.00 82.62 423 PRO A O 1
ATOM 3148 N N . GLY A 1 424 ? 47.476 48.048 15.850 1.00 76.75 424 GLY A N 1
ATOM 3149 C CA . GLY A 1 424 ? 46.273 48.741 16.331 1.00 76.75 424 GLY A CA 1
ATOM 3150 C C . GLY A 1 424 ? 45.269 47.845 17.062 1.00 76.75 424 GLY A C 1
ATOM 3151 O O . GLY A 1 424 ? 44.358 48.375 17.691 1.00 76.75 424 GLY A O 1
ATOM 3152 N N . LEU A 1 425 ? 45.474 46.525 17.051 1.00 81.50 425 LEU A N 1
ATOM 3153 C CA . LEU A 1 425 ? 44.725 45.544 17.841 1.00 81.50 425 LEU A CA 1
ATOM 3154 C C . LEU A 1 425 ? 45.672 44.843 18.819 1.00 81.50 425 LEU A C 1
ATOM 3156 O O . LEU A 1 425 ? 46.777 44.457 18.424 1.00 81.50 425 LEU A O 1
ATOM 3160 N N . ARG A 1 426 ? 45.282 44.686 20.089 1.00 74.88 426 ARG A N 1
ATOM 3161 C CA . ARG A 1 426 ? 46.136 44.035 21.092 1.00 74.88 426 ARG A CA 1
ATOM 3162 C C . ARG A 1 426 ? 45.810 42.543 21.193 1.00 74.88 426 ARG A C 1
ATOM 3164 O O . ARG A 1 426 ? 44.671 42.133 20.956 1.00 74.88 426 ARG A O 1
ATOM 3171 N N . PRO A 1 427 ? 46.794 41.700 21.555 1.00 72.31 427 PRO A N 1
ATOM 3172 C CA . PRO A 1 427 ? 46.518 40.317 21.919 1.00 72.31 427 PRO A CA 1
ATOM 3173 C C . PRO A 1 427 ? 45.486 40.256 23.048 1.00 72.31 427 PRO A C 1
ATOM 3175 O O . PRO A 1 427 ? 45.579 41.023 24.004 1.00 72.31 427 PRO A O 1
ATOM 3178 N N . HIS A 1 428 ? 44.551 39.314 22.941 1.00 69.75 428 HIS A N 1
ATOM 3179 C CA . HIS A 1 428 ? 43.429 39.087 23.859 1.00 69.75 428 HIS A CA 1
ATOM 3180 C C . HIS A 1 428 ? 42.291 40.117 23.801 1.00 69.75 428 HIS A C 1
ATOM 3182 O O . HIS A 1 428 ? 41.325 39.969 24.547 1.00 69.75 428 HIS A O 1
ATOM 3188 N N . ASP A 1 429 ? 42.341 41.093 22.888 1.00 69.31 429 ASP A N 1
ATOM 3189 C CA . ASP A 1 429 ? 41.203 41.981 22.647 1.00 69.31 429 ASP A CA 1
ATOM 3190 C C . ASP A 1 429 ? 40.028 41.233 21.987 1.00 69.31 429 ASP A C 1
ATOM 3192 O O . ASP A 1 429 ? 40.200 40.339 21.146 1.00 69.31 429 ASP A O 1
ATOM 3196 N N . MET A 1 430 ? 38.811 41.668 22.319 1.00 67.50 430 MET A N 1
ATOM 3197 C CA . MET A 1 430 ? 37.584 41.313 21.611 1.00 67.50 430 MET A CA 1
ATOM 3198 C C . MET A 1 430 ? 36.888 42.586 21.132 1.00 67.50 430 MET A C 1
ATOM 3200 O O . MET A 1 430 ? 36.592 43.474 21.930 1.00 67.50 430 MET A O 1
ATOM 3204 N N . HIS A 1 431 ? 36.563 42.652 19.840 1.00 69.75 431 HIS A N 1
ATOM 3205 C CA . HIS A 1 431 ? 35.770 43.753 19.289 1.00 69.75 431 HIS A CA 1
ATOM 3206 C C . HIS A 1 431 ? 34.442 43.239 18.739 1.00 69.75 431 HIS A C 1
ATOM 3208 O O . HIS A 1 431 ? 34.415 42.325 17.920 1.00 69.75 431 HIS A O 1
ATOM 3214 N N . SER A 1 432 ? 33.339 43.850 19.170 1.00 67.44 432 SER A N 1
ATOM 3215 C CA . SER A 1 432 ? 31.985 43.577 18.681 1.00 67.44 432 SER A CA 1
ATOM 3216 C C . SER A 1 432 ? 31.320 44.872 18.221 1.00 67.44 432 SER A C 1
ATOM 3218 O O . SER A 1 432 ? 31.054 45.760 19.028 1.00 67.44 432 SER A O 1
ATOM 3220 N N . ILE A 1 433 ? 31.034 44.994 16.927 1.00 70.94 433 ILE A N 1
ATOM 3221 C CA . ILE A 1 433 ? 30.446 46.204 16.333 1.00 70.94 433 ILE A CA 1
ATOM 3222 C C . ILE A 1 433 ? 29.223 45.815 15.527 1.00 70.94 433 ILE A C 1
ATOM 3224 O O . ILE A 1 433 ? 29.227 44.799 14.844 1.00 70.94 433 ILE A O 1
ATOM 3228 N N . SER A 1 434 ? 28.194 46.648 15.546 1.00 69.00 434 SER A N 1
ATOM 3229 C CA . SER A 1 434 ? 26.985 46.412 14.762 1.00 69.00 434 SER A CA 1
ATOM 3230 C C . SER A 1 434 ? 26.306 47.707 14.355 1.00 69.00 434 SER A C 1
ATOM 3232 O O . SER A 1 434 ? 26.501 48.768 14.961 1.00 69.00 434 SER A O 1
ATOM 3234 N N . ASN A 1 435 ? 25.518 47.590 13.291 1.00 69.19 435 ASN A N 1
ATOM 3235 C CA . ASN A 1 435 ? 24.594 48.599 12.801 1.00 69.19 435 ASN A CA 1
ATOM 3236 C C . ASN A 1 435 ? 23.335 47.929 12.221 1.00 69.19 435 ASN A C 1
ATOM 3238 O O . ASN A 1 435 ? 23.107 46.737 12.399 1.00 69.19 435 ASN A O 1
ATOM 3242 N N . ASP A 1 436 ? 22.524 48.697 11.494 1.00 63.47 436 ASP A N 1
ATOM 3243 C CA . ASP A 1 436 ? 21.263 48.264 10.883 1.00 63.47 436 ASP A CA 1
ATOM 3244 C C . ASP A 1 436 ? 21.418 47.244 9.739 1.00 63.47 436 ASP A C 1
ATOM 3246 O O . ASP A 1 436 ? 20.416 46.744 9.226 1.00 63.47 436 ASP A O 1
ATOM 3250 N N . ARG A 1 437 ? 22.646 46.941 9.299 1.00 62.62 437 ARG A N 1
ATOM 3251 C CA . ARG A 1 437 ? 22.919 46.117 8.109 1.00 62.62 437 ARG A CA 1
ATOM 3252 C C . ARG A 1 437 ? 23.828 44.924 8.371 1.00 62.62 437 ARG A C 1
ATOM 3254 O O . ARG A 1 437 ? 23.696 43.913 7.676 1.00 62.62 437 ARG A O 1
ATOM 3261 N N . PHE A 1 438 ? 24.757 45.042 9.311 1.00 71.81 438 PHE A N 1
ATOM 3262 C CA . PHE A 1 438 ? 25.714 43.992 9.625 1.00 71.81 438 PHE A CA 1
ATOM 3263 C C . PHE A 1 438 ? 26.216 44.087 11.067 1.00 71.81 438 PHE A C 1
ATOM 3265 O O . PHE A 1 438 ? 26.192 45.151 11.691 1.00 71.81 438 PHE A O 1
ATOM 3272 N N . SER A 1 439 ? 26.736 42.967 11.561 1.00 76.31 439 SER A N 1
ATOM 3273 C CA . SER A 1 439 ? 27.525 42.909 12.786 1.00 76.31 439 SER A CA 1
ATOM 3274 C C . SER A 1 439 ? 28.884 42.277 12.519 1.00 76.31 439 SER A C 1
ATOM 3276 O O . SER A 1 439 ? 29.086 41.543 11.549 1.00 76.31 439 SER A O 1
ATOM 3278 N N . PHE A 1 440 ? 29.843 42.602 13.368 1.00 77.62 440 PHE A N 1
ATOM 3279 C CA . PHE A 1 440 ? 31.218 42.172 13.266 1.00 77.62 440 PHE A CA 1
ATOM 3280 C C . PHE A 1 440 ? 31.715 41.730 14.633 1.00 77.62 440 PHE A C 1
ATOM 3282 O O . PHE A 1 440 ? 31.609 42.490 15.593 1.00 77.62 440 PHE A O 1
ATOM 3289 N N . LEU A 1 441 ? 32.273 40.524 14.699 1.00 77.50 441 LEU A N 1
ATOM 3290 C CA . LEU A 1 441 ? 32.943 39.981 15.874 1.00 77.50 441 LEU A CA 1
ATOM 3291 C C . LEU A 1 441 ? 34.403 39.695 15.530 1.00 77.50 441 LEU A C 1
ATOM 3293 O O . LEU A 1 441 ? 34.682 39.001 14.554 1.00 77.50 441 LEU A O 1
ATOM 3297 N N . LEU A 1 442 ? 35.315 40.199 16.354 1.00 74.00 442 LEU A N 1
ATOM 3298 C CA . LEU A 1 442 ? 36.759 40.047 16.236 1.00 74.00 442 LEU A CA 1
ATOM 3299 C C . LEU A 1 442 ? 37.317 39.436 17.517 1.00 74.00 442 LEU A C 1
ATOM 3301 O O . LEU A 1 442 ? 37.043 39.941 18.604 1.00 74.00 442 LEU A O 1
ATOM 3305 N N . LEU A 1 443 ? 38.128 38.392 17.373 1.00 76.25 443 LEU A N 1
ATOM 3306 C CA . LEU A 1 443 ? 38.828 37.719 18.462 1.00 76.25 443 LEU A CA 1
ATOM 3307 C C . LEU A 1 443 ? 40.332 37.757 18.180 1.00 76.25 443 LEU A C 1
ATOM 3309 O O . LEU A 1 443 ? 40.813 37.080 17.263 1.00 76.25 443 LEU A O 1
ATOM 3313 N N . CYS A 1 444 ? 41.070 38.549 18.956 1.00 75.94 444 CYS A N 1
ATOM 3314 C CA . CYS A 1 444 ? 42.503 38.753 18.773 1.00 75.94 444 CYS A CA 1
ATOM 3315 C C . CYS A 1 444 ? 43.304 37.744 19.606 1.00 75.94 444 CYS A C 1
ATOM 3317 O O . CYS A 1 444 ? 43.398 37.867 20.825 1.00 75.94 444 CYS A O 1
ATOM 3319 N N . GLN A 1 445 ? 43.908 36.744 18.963 1.00 76.81 445 GLN A N 1
ATOM 3320 C CA . GLN A 1 445 ? 44.851 35.823 19.609 1.00 76.81 445 GLN A CA 1
ATOM 3321 C C . GLN A 1 445 ? 46.294 36.322 19.416 1.00 76.81 445 GLN A C 1
ATOM 3323 O O . GLN A 1 445 ? 46.557 37.107 18.502 1.00 76.81 445 GLN A O 1
ATOM 3328 N N . PRO A 1 446 ? 47.264 35.855 20.227 1.00 76.44 446 PRO A N 1
ATOM 3329 C CA . PRO A 1 446 ? 48.663 36.267 20.084 1.00 76.44 446 PRO A CA 1
ATOM 3330 C C . PRO A 1 446 ? 49.266 35.980 18.701 1.00 76.44 446 PRO A C 1
ATOM 3332 O O . PRO A 1 446 ? 50.144 36.707 18.247 1.00 76.44 446 PRO A O 1
ATOM 3335 N N . THR A 1 447 ? 48.805 34.921 18.031 1.00 82.62 447 THR A N 1
ATOM 3336 C CA . THR A 1 447 ? 49.388 34.426 16.773 1.00 82.62 447 THR A CA 1
ATOM 3337 C C . THR A 1 447 ? 48.493 34.619 15.551 1.00 82.62 447 THR A C 1
ATOM 3339 O O . THR A 1 447 ? 48.980 34.534 14.426 1.00 82.62 447 THR A O 1
ATOM 3342 N N . PHE A 1 448 ? 47.201 34.886 15.737 1.00 85.31 448 PHE A N 1
ATOM 3343 C CA . PHE A 1 448 ? 46.246 35.123 14.655 1.00 85.31 448 PHE A CA 1
ATOM 3344 C C . PHE A 1 448 ? 45.030 35.890 15.167 1.00 85.31 448 PHE A C 1
ATOM 3346 O O . PHE A 1 448 ? 44.746 35.938 16.357 1.00 85.31 448 PHE A O 1
ATOM 3353 N N . ILE A 1 449 ? 44.260 36.460 14.257 1.00 82.06 449 ILE A N 1
ATOM 3354 C CA . ILE A 1 449 ? 42.994 37.116 14.551 1.00 82.06 449 ILE A CA 1
ATOM 3355 C C . ILE A 1 449 ? 41.908 36.356 13.798 1.00 82.06 449 ILE A C 1
ATOM 3357 O O . ILE A 1 449 ? 42.049 36.097 12.604 1.00 82.06 449 ILE A O 1
ATOM 3361 N N . SER A 1 450 ? 40.832 35.982 14.492 1.00 81.50 450 SER A N 1
ATOM 3362 C CA . SER A 1 450 ? 39.636 35.408 13.864 1.00 81.50 450 SER A CA 1
ATOM 3363 C C . SER A 1 450 ? 38.520 36.433 13.846 1.00 81.50 450 SER A C 1
ATOM 3365 O O . SER A 1 450 ? 38.299 37.121 14.842 1.00 81.50 450 SER A O 1
ATOM 3367 N N . TYR A 1 451 ? 37.801 36.518 12.732 1.00 82.62 451 TYR A N 1
ATOM 3368 C CA . TYR A 1 451 ? 36.673 37.424 12.616 1.00 82.62 451 TYR A CA 1
ATOM 3369 C C . TYR A 1 451 ? 35.494 36.850 11.858 1.00 82.62 451 TYR A C 1
ATOM 3371 O O . TYR A 1 451 ? 35.640 36.044 10.937 1.00 82.62 451 TYR A O 1
ATOM 3379 N N . ILE A 1 452 ? 34.314 37.313 12.264 1.00 83.81 452 ILE A N 1
ATOM 3380 C CA . ILE A 1 452 ? 33.040 36.963 11.659 1.00 83.81 452 ILE A CA 1
ATOM 3381 C C . ILE A 1 452 ? 32.282 38.248 11.341 1.00 83.81 452 ILE A C 1
ATOM 3383 O O . ILE A 1 452 ? 31.997 39.039 12.238 1.00 83.81 452 ILE A O 1
ATOM 3387 N N . ALA A 1 453 ? 31.942 38.444 10.069 1.00 85.00 453 ALA A N 1
ATOM 3388 C CA . ALA A 1 453 ? 31.075 39.529 9.620 1.00 85.00 453 ALA A CA 1
ATOM 3389 C C . ALA A 1 453 ? 29.705 38.962 9.238 1.00 85.00 453 ALA A C 1
ATOM 3391 O O . ALA A 1 453 ? 29.596 38.302 8.206 1.00 85.00 453 ALA A O 1
ATOM 3392 N N . TYR A 1 454 ? 28.675 39.212 10.046 1.00 81.94 454 TYR A N 1
ATOM 3393 C CA . TYR A 1 454 ? 27.295 38.793 9.796 1.00 81.94 454 TYR A CA 1
ATOM 3394 C C . TYR A 1 454 ? 26.579 39.839 8.950 1.00 81.94 454 TYR A C 1
ATOM 3396 O O . TYR A 1 454 ? 26.594 41.020 9.282 1.00 81.94 454 TYR A O 1
ATOM 3404 N N . CYS A 1 455 ? 25.925 39.427 7.871 1.00 83.25 455 CYS A N 1
ATOM 3405 C CA . CYS A 1 455 ? 25.205 40.315 6.966 1.00 83.25 455 CYS A CA 1
ATOM 3406 C C . CYS A 1 455 ? 23.816 39.749 6.659 1.00 83.25 455 CYS A C 1
ATOM 3408 O O . CYS A 1 455 ? 23.636 38.547 6.461 1.00 83.25 455 CYS A O 1
ATOM 3410 N N . LYS A 1 456 ? 22.806 40.621 6.610 1.00 79.44 456 LYS A N 1
ATOM 3411 C CA . LYS A 1 456 ? 21.447 40.216 6.238 1.00 79.44 456 LYS A CA 1
ATOM 3412 C C . LYS A 1 456 ? 21.359 39.968 4.734 1.00 79.44 456 LYS A C 1
ATOM 3414 O O . LYS A 1 456 ? 21.800 40.796 3.933 1.00 79.44 456 LYS A O 1
ATOM 3419 N N . LEU A 1 457 ? 20.767 38.843 4.340 1.00 77.81 457 LEU A N 1
ATOM 3420 C CA . LEU A 1 457 ? 20.561 38.519 2.934 1.00 77.81 457 LEU A CA 1
ATOM 3421 C C . LEU A 1 457 ? 19.457 39.396 2.326 1.00 77.81 457 LEU A C 1
ATOM 3423 O O . LEU A 1 457 ? 18.413 39.599 2.960 1.00 77.81 457 LEU A O 1
ATOM 3427 N N . PRO A 1 458 ? 19.643 39.872 1.080 1.00 76.94 458 PRO A N 1
ATOM 3428 C CA . PRO A 1 458 ? 18.563 40.445 0.283 1.00 76.94 458 PRO A CA 1
ATOM 3429 C C . PRO A 1 458 ? 17.365 39.492 0.207 1.00 76.94 458 PRO A C 1
ATOM 3431 O O . PRO A 1 458 ? 17.558 38.280 0.117 1.00 76.94 458 PRO A O 1
ATOM 3434 N N . LYS A 1 459 ? 16.134 40.023 0.237 1.00 75.00 459 LYS A N 1
ATOM 3435 C CA . LYS A 1 459 ? 14.897 39.214 0.290 1.00 75.00 459 LYS A CA 1
ATOM 3436 C C . LYS A 1 459 ? 14.794 38.191 -0.848 1.00 75.00 459 LYS A C 1
ATOM 3438 O O . LYS A 1 459 ? 14.311 37.091 -0.627 1.00 75.00 459 LYS A O 1
ATOM 3443 N N . ASP A 1 460 ? 15.273 38.543 -2.036 1.00 76.75 460 ASP A N 1
ATOM 3444 C CA . ASP A 1 460 ? 15.324 37.702 -3.238 1.00 76.75 460 ASP A CA 1
ATOM 3445 C C . ASP A 1 460 ? 16.341 36.551 -3.148 1.00 76.75 460 ASP A C 1
ATOM 3447 O O . ASP A 1 460 ? 16.233 35.575 -3.885 1.00 76.75 460 ASP A O 1
ATOM 3451 N N . LYS A 1 461 ? 17.308 36.641 -2.227 1.00 76.69 461 LYS A N 1
ATOM 3452 C CA . LYS A 1 461 ? 18.314 35.603 -1.961 1.00 76.69 461 LYS A CA 1
ATOM 3453 C C . LYS A 1 461 ? 18.028 34.787 -0.696 1.00 76.69 461 LYS A C 1
ATOM 3455 O O . LYS A 1 461 ? 18.822 33.915 -0.356 1.00 76.69 461 LYS A O 1
ATOM 3460 N N . GLN A 1 462 ? 16.929 35.053 0.009 1.00 82.12 462 GLN A N 1
ATOM 3461 C CA . GLN A 1 462 ? 16.510 34.250 1.160 1.00 82.12 462 GLN A CA 1
ATOM 3462 C C . GLN A 1 462 ? 15.844 32.960 0.674 1.00 82.12 462 GLN A C 1
ATOM 3464 O O . GLN A 1 462 ? 15.061 32.972 -0.274 1.00 82.12 462 GLN A O 1
ATOM 3469 N N . CYS A 1 463 ? 16.141 31.830 1.313 1.00 75.50 463 CYS A N 1
ATOM 3470 C CA . CYS A 1 463 ? 15.583 30.535 0.917 1.00 75.50 463 CYS A CA 1
ATOM 3471 C C . CYS A 1 463 ? 15.146 29.694 2.119 1.00 75.50 463 CYS A C 1
ATOM 3473 O O . CYS A 1 463 ? 15.368 30.062 3.272 1.00 75.50 463 CYS A O 1
ATOM 3475 N N . VAL A 1 464 ? 14.491 28.567 1.834 1.00 70.06 464 VAL A N 1
ATOM 3476 C CA . VAL A 1 464 ? 13.977 27.618 2.827 1.00 70.06 464 VAL A CA 1
ATOM 3477 C C . VAL A 1 464 ? 14.619 26.254 2.604 1.00 70.06 464 VAL A C 1
ATOM 3479 O O . VAL A 1 464 ? 14.733 25.809 1.460 1.00 70.06 464 VAL A O 1
ATOM 3482 N N . TRP A 1 465 ? 14.996 25.573 3.687 1.00 58.97 465 TRP A N 1
ATOM 3483 C CA . TRP A 1 465 ? 15.486 24.191 3.641 1.00 58.97 465 TRP A CA 1
ATOM 3484 C C . TRP A 1 465 ? 14.557 23.269 2.816 1.00 58.97 465 TRP A C 1
ATOM 3486 O O . TRP A 1 465 ? 13.338 23.337 2.988 1.00 58.97 465 TRP A O 1
ATOM 3496 N N . PRO A 1 466 ? 15.080 22.390 1.933 1.00 53.38 466 PRO A N 1
ATOM 3497 C CA . PRO A 1 466 ? 16.488 22.020 1.736 1.00 53.38 466 PRO A CA 1
ATOM 3498 C C . PRO A 1 466 ? 17.256 22.886 0.731 1.00 53.38 466 PRO A C 1
ATOM 3500 O O . PRO A 1 466 ? 18.438 22.637 0.471 1.00 53.38 466 PRO A O 1
ATOM 3503 N N . ASN A 1 467 ? 16.605 23.892 0.145 1.00 61.75 467 ASN A N 1
ATOM 3504 C CA . ASN A 1 467 ? 17.236 24.757 -0.840 1.00 61.75 467 ASN A CA 1
ATOM 3505 C C . ASN A 1 467 ? 18.239 25.667 -0.133 1.00 61.75 467 ASN A C 1
ATOM 3507 O O . ASN A 1 467 ? 17.886 26.374 0.809 1.00 61.75 467 ASN A O 1
ATOM 3511 N N . ARG A 1 468 ? 19.494 25.631 -0.589 1.00 65.94 468 ARG A N 1
ATOM 3512 C CA . ARG A 1 468 ? 20.606 26.382 0.001 1.00 65.94 468 ARG A CA 1
ATOM 3513 C C . ARG A 1 468 ? 21.211 27.336 -1.014 1.00 65.94 468 ARG A C 1
ATOM 3515 O O . ARG A 1 468 ? 21.493 26.931 -2.142 1.00 65.94 468 ARG A O 1
ATOM 3522 N N . VAL A 1 469 ? 21.503 28.560 -0.583 1.00 73.31 469 VAL A N 1
ATOM 3523 C CA . VAL A 1 469 ? 22.371 29.457 -1.350 1.00 73.31 469 VAL A CA 1
ATOM 3524 C C . VAL A 1 469 ? 23.803 28.937 -1.250 1.00 73.31 469 VAL A C 1
ATOM 3526 O O . VAL A 1 469 ? 24.330 28.743 -0.153 1.00 73.31 469 VAL A O 1
ATOM 3529 N N . ARG A 1 470 ? 24.430 28.677 -2.397 1.00 76.50 470 ARG A N 1
ATOM 3530 C CA . ARG A 1 470 ? 25.877 28.466 -2.482 1.00 76.50 470 ARG A CA 1
ATOM 3531 C C . ARG A 1 470 ? 26.505 29.785 -2.907 1.00 76.50 470 ARG A C 1
ATOM 3533 O O . ARG A 1 470 ? 26.065 30.359 -3.897 1.00 76.50 470 ARG A O 1
ATOM 3540 N N . PHE A 1 471 ? 27.492 30.247 -2.151 1.00 82.69 471 PHE A N 1
ATOM 3541 C CA . PHE A 1 471 ? 28.252 31.444 -2.490 1.00 82.69 471 PHE A CA 1
ATOM 3542 C C . PHE A 1 471 ? 29.528 31.055 -3.220 1.00 82.69 471 PHE A C 1
ATOM 3544 O O . PHE A 1 471 ? 30.165 30.057 -2.878 1.00 82.69 471 PHE A O 1
ATOM 3551 N N . THR A 1 472 ? 29.865 31.842 -4.229 1.00 86.44 472 THR A N 1
ATOM 3552 C CA . THR A 1 472 ? 31.141 31.779 -4.940 1.00 86.44 472 THR A CA 1
ATOM 3553 C C . THR A 1 472 ? 32.180 32.670 -4.254 1.00 86.44 472 THR A C 1
ATOM 3555 O O . THR A 1 472 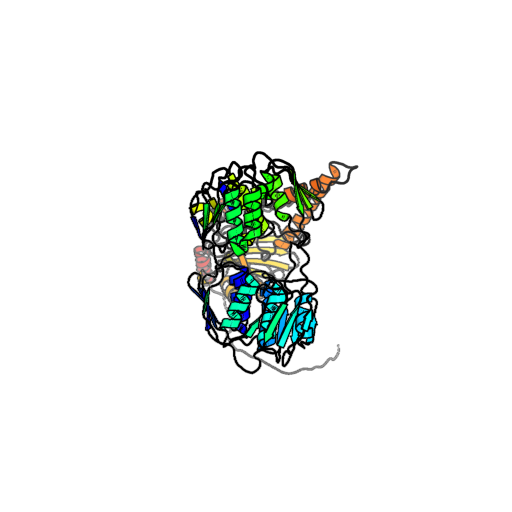? 31.836 33.507 -3.412 1.00 86.44 472 THR A O 1
ATOM 3558 N N . ASP A 1 473 ? 33.452 32.528 -4.625 1.00 85.88 473 ASP A N 1
ATOM 3559 C CA . ASP A 1 473 ? 34.502 33.441 -4.157 1.00 85.88 473 ASP A CA 1
ATOM 3560 C C . ASP A 1 473 ? 34.240 34.888 -4.615 1.00 85.88 473 ASP A C 1
ATOM 3562 O O . ASP A 1 473 ? 34.489 35.832 -3.863 1.00 85.88 473 ASP A O 1
ATOM 3566 N N . ASP A 1 474 ? 33.621 35.074 -5.785 1.00 87.25 474 ASP A N 1
ATOM 3567 C CA . ASP A 1 474 ? 33.206 36.391 -6.279 1.00 87.25 474 ASP A CA 1
ATOM 3568 C C . ASP A 1 474 ? 32.122 37.031 -5.399 1.00 87.25 474 ASP A C 1
ATOM 3570 O O . ASP A 1 474 ? 32.176 38.234 -5.121 1.00 87.25 474 ASP A O 1
ATOM 3574 N N . ASP A 1 475 ? 31.154 36.242 -4.912 1.00 86.38 475 ASP A N 1
ATOM 3575 C CA . ASP A 1 475 ? 30.140 36.717 -3.960 1.00 86.38 475 ASP A CA 1
ATOM 3576 C C . ASP A 1 475 ? 30.786 37.177 -2.644 1.00 86.38 475 ASP A C 1
ATOM 3578 O O . ASP A 1 475 ? 30.392 38.199 -2.069 1.00 86.38 475 ASP A O 1
ATOM 3582 N N . MET A 1 476 ? 31.797 36.436 -2.180 1.00 90.31 476 MET A N 1
ATOM 3583 C CA . MET A 1 476 ? 32.568 36.759 -0.982 1.00 90.31 476 MET A CA 1
ATOM 3584 C C . MET A 1 476 ? 33.361 38.059 -1.158 1.00 90.31 476 MET A C 1
ATOM 3586 O O . MET A 1 476 ? 33.260 38.950 -0.314 1.00 90.31 476 MET A O 1
ATOM 3590 N N . GLU A 1 477 ? 34.079 38.221 -2.271 1.00 90.19 477 GLU A N 1
ATOM 3591 C CA . GLU A 1 477 ? 34.832 39.443 -2.580 1.00 90.19 477 GLU A CA 1
ATOM 3592 C C . GLU A 1 477 ? 33.920 40.655 -2.814 1.00 90.19 477 GLU A C 1
ATOM 3594 O O . GLU A 1 477 ? 34.249 41.790 -2.455 1.00 90.19 477 GLU A O 1
ATOM 3599 N N . ALA A 1 478 ? 32.739 40.455 -3.401 1.00 87.62 478 ALA A N 1
ATOM 3600 C CA . ALA A 1 478 ? 31.740 41.509 -3.541 1.00 87.62 478 ALA A CA 1
ATOM 3601 C C . ALA A 1 478 ? 31.218 41.989 -2.177 1.00 87.62 478 ALA A C 1
ATOM 3603 O O . ALA A 1 478 ? 31.053 43.197 -1.975 1.00 87.62 478 ALA A O 1
ATOM 3604 N N . LEU A 1 479 ? 30.979 41.073 -1.234 1.00 85.88 479 LEU A N 1
ATOM 3605 C CA . LEU A 1 479 ? 30.572 41.425 0.125 1.00 85.88 479 LEU A CA 1
ATOM 3606 C C . LEU A 1 479 ? 31.711 42.109 0.895 1.00 85.88 479 LEU A C 1
ATOM 3608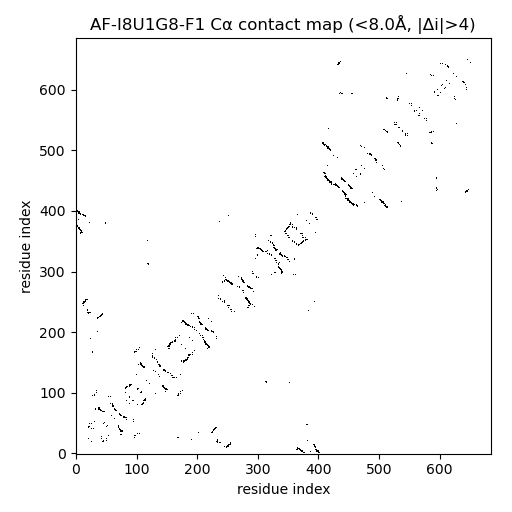 O O . LEU A 1 479 ? 31.494 43.164 1.490 1.00 85.88 479 LEU A O 1
ATOM 3612 N N . ALA A 1 480 ? 32.934 41.585 0.811 1.00 87.88 480 ALA A N 1
ATOM 3613 C CA . ALA A 1 480 ? 34.100 42.177 1.458 1.00 87.88 480 ALA A CA 1
ATOM 3614 C C . ALA A 1 480 ? 34.392 43.604 0.964 1.00 87.88 480 ALA A C 1
ATOM 3616 O O . ALA A 1 480 ? 34.662 44.492 1.771 1.00 87.88 480 ALA A O 1
ATOM 3617 N N . ARG A 1 481 ? 34.248 43.874 -0.342 1.00 87.75 481 ARG A N 1
ATOM 3618 C CA . ARG A 1 481 ? 34.373 45.233 -0.902 1.00 87.75 481 ARG A CA 1
ATOM 3619 C C . ARG A 1 481 ? 33.358 46.214 -0.322 1.00 87.75 481 ARG A C 1
ATOM 3621 O O . ARG A 1 481 ? 33.705 47.368 -0.091 1.00 87.75 481 ARG A O 1
ATOM 3628 N N . LYS A 1 482 ? 32.124 45.773 -0.055 1.00 84.12 482 LYS A N 1
ATOM 3629 C CA . LYS A 1 482 ? 31.109 46.614 0.608 1.00 84.12 482 LYS A CA 1
ATOM 3630 C C . LYS A 1 482 ? 31.506 46.952 2.044 1.00 84.12 482 LYS A C 1
ATOM 3632 O O . LYS A 1 482 ? 31.199 48.044 2.514 1.00 84.12 482 LYS A O 1
ATOM 3637 N N . LEU A 1 483 ? 32.193 46.029 2.716 1.00 83.75 483 LEU A N 1
ATOM 3638 C CA . LEU A 1 483 ? 32.633 46.179 4.100 1.00 83.75 483 LEU A CA 1
ATOM 3639 C C . LEU A 1 483 ? 33.993 46.892 4.240 1.00 83.75 483 LEU A C 1
ATOM 3641 O O . LEU A 1 483 ? 34.284 47.409 5.311 1.00 83.75 483 LEU A O 1
ATOM 3645 N N . ALA A 1 484 ? 34.798 46.985 3.175 1.00 85.12 484 ALA A N 1
ATOM 3646 C CA . ALA A 1 484 ? 36.207 47.405 3.203 1.00 85.12 484 ALA A CA 1
ATOM 3647 C C . ALA A 1 484 ? 36.504 48.691 3.996 1.00 85.12 484 ALA A C 1
ATOM 3649 O O . ALA A 1 484 ? 37.461 48.734 4.766 1.00 85.12 484 ALA A O 1
ATOM 3650 N N . ASP A 1 485 ? 35.676 49.721 3.837 1.00 80.75 485 ASP A N 1
ATOM 3651 C CA . ASP A 1 485 ? 35.903 51.036 4.447 1.00 80.75 485 ASP A CA 1
ATOM 3652 C C . ASP A 1 485 ? 35.261 51.185 5.842 1.00 80.75 485 ASP A C 1
ATOM 3654 O O . ASP A 1 485 ? 35.116 52.307 6.333 1.00 80.75 485 ASP A O 1
ATOM 3658 N N . TYR A 1 486 ? 34.755 50.109 6.452 1.00 79.06 486 TYR A N 1
ATOM 3659 C CA . TYR A 1 486 ? 34.119 50.196 7.768 1.00 79.06 486 TYR A CA 1
ATOM 3660 C C . TYR A 1 486 ? 35.144 50.096 8.908 1.00 79.06 486 TYR A C 1
ATOM 3662 O O . TYR A 1 486 ? 35.961 49.171 8.901 1.00 79.06 486 TYR A O 1
ATOM 3670 N N . PRO A 1 487 ? 35.114 51.031 9.881 1.00 76.44 487 PRO A N 1
ATOM 3671 C CA . PRO A 1 487 ? 36.045 51.032 11.002 1.00 76.44 487 PRO A CA 1
ATOM 3672 C C . PRO A 1 487 ? 35.714 49.910 11.988 1.00 76.44 487 PRO A C 1
ATOM 3674 O O . PRO A 1 487 ? 34.575 49.783 12.438 1.00 76.44 487 PRO A O 1
ATOM 3677 N N . ILE A 1 488 ? 36.730 49.120 12.326 1.00 73.88 488 ILE A N 1
ATOM 3678 C CA . ILE A 1 488 ? 36.678 48.067 13.346 1.00 73.88 488 ILE A CA 1
ATOM 3679 C C . ILE A 1 488 ? 37.113 48.614 14.712 1.00 73.88 488 ILE A C 1
ATOM 3681 O O . ILE A 1 488 ? 36.553 48.301 15.756 1.00 73.88 488 ILE A O 1
ATOM 3685 N N . CYS A 1 489 ? 38.095 49.500 14.717 1.00 71.31 489 CYS A N 1
ATOM 3686 C CA . CYS A 1 489 ? 38.422 50.319 15.873 1.00 71.31 489 CYS A CA 1
ATOM 3687 C C . CYS A 1 489 ? 38.863 51.698 15.376 1.00 71.31 489 CYS A C 1
ATOM 3689 O O . CYS A 1 489 ? 38.718 52.015 14.193 1.00 71.31 489 CYS A O 1
ATOM 3691 N N . GLU A 1 490 ? 39.370 52.545 16.268 1.00 66.75 490 GLU A N 1
ATOM 3692 C CA . GLU A 1 490 ? 39.807 53.895 15.896 1.00 66.75 490 GLU A CA 1
ATOM 3693 C C . GLU A 1 490 ? 40.924 53.899 14.841 1.00 66.75 490 GLU A C 1
ATOM 3695 O O . GLU A 1 490 ? 41.019 54.846 14.061 1.00 66.75 490 GLU A O 1
ATOM 3700 N N . SER A 1 491 ? 41.737 52.840 14.796 1.00 73.50 491 SER A N 1
ATOM 3701 C CA . SER A 1 491 ? 42.940 52.740 13.966 1.00 73.50 491 SER A CA 1
ATOM 3702 C C . SER A 1 491 ? 42.869 51.709 12.836 1.00 73.50 491 SER A C 1
ATOM 3704 O O . SER A 1 491 ? 43.737 51.752 11.971 1.00 73.50 491 SER A O 1
ATOM 3706 N N . VAL A 1 492 ? 41.870 50.816 12.807 1.00 80.69 492 VAL A N 1
ATOM 3707 C CA . VAL A 1 492 ? 41.802 49.690 11.851 1.00 80.69 492 VAL A CA 1
ATOM 3708 C C . VAL A 1 492 ? 40.455 49.644 11.136 1.00 80.69 492 VAL A C 1
ATOM 3710 O O . VAL A 1 492 ? 39.399 49.762 11.763 1.00 80.69 492 VAL A O 1
ATOM 3713 N N . VAL A 1 493 ? 40.482 49.412 9.820 1.00 86.50 493 VAL A N 1
ATOM 3714 C CA . VAL A 1 493 ? 39.287 49.176 8.985 1.00 86.50 493 VAL A CA 1
ATOM 3715 C C . VAL A 1 493 ? 39.211 47.728 8.497 1.00 86.50 493 VAL A C 1
ATOM 3717 O O . VAL A 1 493 ? 40.228 47.053 8.344 1.00 86.50 493 VAL A O 1
ATOM 3720 N N . PHE A 1 494 ? 38.005 47.242 8.186 1.00 86.88 494 PHE A N 1
ATOM 3721 C CA . PHE A 1 494 ? 37.786 45.857 7.742 1.00 86.88 494 PHE A CA 1
ATOM 3722 C C . PHE A 1 494 ? 38.652 45.475 6.530 1.00 86.88 494 PHE A C 1
ATOM 3724 O O . PHE A 1 494 ? 39.165 44.362 6.453 1.00 86.88 494 PHE A O 1
ATOM 3731 N N . GLY A 1 495 ? 38.857 46.399 5.586 1.00 86.19 495 GLY A N 1
ATOM 3732 C CA . GLY A 1 495 ? 39.654 46.157 4.384 1.00 86.19 495 GLY A CA 1
ATOM 3733 C C . GLY A 1 495 ? 41.115 45.792 4.667 1.00 86.19 495 GLY A C 1
ATOM 3734 O O . GLY A 1 495 ? 41.722 45.082 3.869 1.00 86.19 495 GLY A O 1
ATOM 3735 N N . GLU A 1 496 ? 41.682 46.225 5.793 1.00 87.06 496 GLU A N 1
ATOM 3736 C CA . GLU A 1 496 ? 43.046 45.861 6.201 1.00 87.06 496 GLU A CA 1
ATOM 3737 C C . GLU A 1 496 ? 43.110 44.415 6.707 1.00 87.06 496 GLU A C 1
ATOM 3739 O O . GLU A 1 496 ? 43.992 43.656 6.294 1.00 87.06 496 GLU A O 1
ATOM 3744 N N . LEU A 1 497 ? 42.114 44.000 7.497 1.00 88.19 497 LEU A N 1
ATOM 3745 C CA . LEU A 1 497 ? 41.938 42.604 7.919 1.00 88.19 497 LEU A CA 1
ATOM 3746 C C . LEU A 1 497 ? 41.692 41.687 6.712 1.00 88.19 497 LEU A C 1
ATOM 3748 O O . LEU A 1 497 ? 42.204 40.570 6.646 1.00 88.19 497 LEU A O 1
ATOM 3752 N N . TRP A 1 498 ? 40.924 42.167 5.729 1.00 92.25 498 TRP A N 1
ATOM 3753 C CA . TRP A 1 498 ? 40.597 41.401 4.527 1.00 92.25 498 TRP A CA 1
ATOM 3754 C C . TRP A 1 498 ? 41.796 41.209 3.596 1.00 92.25 498 TRP A C 1
ATOM 3756 O O . TRP A 1 498 ? 41.973 40.128 3.037 1.00 92.25 498 TRP A O 1
ATOM 3766 N N . ARG A 1 499 ? 42.643 42.230 3.415 1.00 89.62 499 ARG A N 1
ATOM 3767 C CA . ARG A 1 499 ? 43.842 42.132 2.558 1.00 89.62 499 ARG A CA 1
ATOM 3768 C C . ARG A 1 499 ? 44.897 41.190 3.125 1.00 89.62 499 ARG A C 1
ATOM 3770 O O . ARG A 1 499 ? 45.597 40.542 2.359 1.00 89.62 499 ARG A O 1
ATOM 3777 N N . THR A 1 500 ? 45.004 41.130 4.447 1.00 88.44 500 THR A N 1
ATOM 3778 C CA . THR A 1 500 ? 45.985 40.296 5.156 1.00 88.44 500 THR A CA 1
ATOM 3779 C C . THR A 1 500 ? 45.441 38.916 5.517 1.00 88.44 500 THR A C 1
ATOM 3781 O O . THR A 1 500 ? 46.125 38.137 6.178 1.00 88.44 500 THR A O 1
ATOM 3784 N N . ARG A 1 501 ? 44.211 38.589 5.099 1.00 92.94 501 ARG A N 1
ATOM 3785 C CA . ARG A 1 501 ? 43.574 37.314 5.427 1.00 92.94 501 ARG A CA 1
ATOM 3786 C C . ARG A 1 501 ? 44.402 36.131 4.923 1.00 92.94 501 ARG A C 1
ATOM 3788 O O . ARG A 1 501 ? 44.877 36.121 3.791 1.00 92.94 501 ARG A O 1
ATOM 3795 N N . THR A 1 502 ? 44.511 35.102 5.748 1.00 89.12 502 THR A N 1
ATOM 3796 C CA . THR A 1 502 ? 45.118 33.812 5.393 1.00 89.12 502 THR A CA 1
ATOM 3797 C C . THR A 1 502 ? 44.064 32.797 4.973 1.00 89.12 502 THR A C 1
ATOM 3799 O O . THR A 1 502 ? 44.338 31.913 4.166 1.00 89.12 502 THR A O 1
ATOM 3802 N N . LYS A 1 503 ? 42.841 32.924 5.498 1.00 86.56 503 LYS A N 1
ATOM 3803 C CA . LYS A 1 503 ? 41.711 32.047 5.186 1.00 86.56 503 LYS A CA 1
ATOM 3804 C C . LYS A 1 503 ? 40.407 32.824 5.279 1.00 86.56 503 LYS A C 1
ATOM 3806 O O . LYS A 1 503 ? 40.245 33.629 6.192 1.00 86.56 503 LYS A O 1
ATOM 3811 N N . ALA A 1 504 ? 39.474 32.566 4.367 1.00 88.75 504 ALA A N 1
ATOM 3812 C CA . ALA A 1 504 ? 38.127 33.118 4.431 1.00 88.75 504 ALA A CA 1
ATOM 3813 C C . ALA A 1 504 ? 37.107 32.200 3.759 1.00 88.75 504 ALA A C 1
ATOM 3815 O O . ALA A 1 504 ? 37.440 31.485 2.816 1.00 88.75 504 ALA A O 1
ATOM 3816 N N . GLN A 1 505 ? 35.870 32.240 4.245 1.00 85.19 505 GLN A N 1
ATOM 3817 C CA . GLN A 1 505 ? 34.738 31.564 3.629 1.00 85.19 505 GLN A CA 1
ATOM 3818 C C . GLN A 1 505 ? 33.452 32.366 3.841 1.00 85.19 505 GLN A C 1
ATOM 3820 O O . GLN A 1 505 ? 33.178 32.825 4.951 1.00 85.19 505 GLN A O 1
ATOM 3825 N N . LEU A 1 506 ? 32.642 32.495 2.786 1.00 84.88 506 LEU A N 1
ATOM 3826 C CA . LEU A 1 506 ? 31.285 33.032 2.869 1.00 84.88 506 LEU A CA 1
ATOM 3827 C C . LEU A 1 506 ? 30.279 31.891 3.034 1.00 84.88 506 LEU A C 1
ATOM 3829 O O . LEU A 1 506 ? 30.202 30.979 2.210 1.00 84.88 506 LEU A O 1
ATOM 3833 N N . ILE A 1 507 ? 29.489 31.950 4.100 1.00 78.12 507 ILE A N 1
ATOM 3834 C CA . ILE A 1 507 ? 28.542 30.896 4.467 1.00 78.12 507 ILE A CA 1
ATOM 3835 C C . ILE A 1 507 ? 27.133 31.451 4.649 1.00 78.12 507 ILE A C 1
ATOM 3837 O O . ILE A 1 507 ? 26.950 32.591 5.063 1.00 78.12 507 ILE A O 1
ATOM 3841 N N . SER A 1 508 ? 26.121 30.635 4.354 1.00 76.44 508 SER A N 1
ATOM 3842 C CA . SER A 1 508 ? 24.731 30.928 4.708 1.00 76.44 508 SER A CA 1
ATOM 3843 C C . SER A 1 508 ? 24.458 30.547 6.165 1.00 76.44 508 SER A C 1
ATOM 3845 O O . SER A 1 508 ? 24.953 29.517 6.633 1.00 76.44 508 SER A O 1
ATOM 3847 N N . LEU A 1 509 ? 23.653 31.350 6.859 1.00 71.06 509 LEU A N 1
ATOM 3848 C CA . LEU A 1 509 ? 23.210 31.102 8.228 1.00 71.06 509 LEU A CA 1
ATOM 3849 C C . LEU A 1 509 ? 21.702 30.824 8.238 1.00 71.06 509 LEU A C 1
ATOM 3851 O O . LEU A 1 509 ? 20.917 31.568 7.649 1.00 71.06 509 LEU A O 1
ATOM 3855 N N . GLU A 1 510 ? 21.331 29.718 8.872 1.00 66.62 510 GLU A N 1
ATOM 3856 C CA . GLU A 1 510 ? 19.957 29.240 9.033 1.00 66.62 510 GLU A CA 1
ATOM 3857 C C . GLU A 1 510 ? 19.354 29.800 10.319 1.00 66.62 510 GLU A C 1
ATOM 3859 O O . GLU A 1 510 ? 20.016 29.854 11.351 1.00 66.62 510 GLU A O 1
ATOM 3864 N N . GLU A 1 511 ? 18.080 30.154 10.269 1.00 63.38 511 GLU A N 1
ATOM 3865 C CA . GLU A 1 511 ? 17.273 30.512 11.423 1.00 63.38 511 GLU A CA 1
ATOM 3866 C C . GLU A 1 511 ? 16.263 29.397 11.705 1.00 63.38 511 GLU A C 1
ATOM 3868 O O . GLU A 1 511 ? 15.414 29.085 10.861 1.00 63.38 511 GLU A O 1
ATOM 3873 N N . GLY A 1 512 ? 16.331 28.824 12.907 1.00 54.88 512 GLY A N 1
ATOM 3874 C CA . GLY A 1 512 ? 15.253 28.028 13.489 1.00 54.88 512 GLY A CA 1
ATOM 3875 C C . GLY A 1 512 ? 15.719 26.962 14.479 1.00 54.88 512 GLY A C 1
ATOM 3876 O O . GLY A 1 512 ? 16.881 26.571 14.506 1.00 54.88 512 GLY A O 1
ATOM 3877 N N . ALA A 1 513 ? 14.779 26.496 15.300 1.00 51.09 513 ALA A N 1
ATOM 3878 C CA . ALA A 1 513 ? 14.970 25.395 16.237 1.00 51.09 513 ALA A CA 1
ATOM 3879 C C . ALA A 1 513 ? 14.392 24.102 15.641 1.00 51.09 513 ALA A C 1
ATOM 3881 O O . ALA A 1 513 ? 13.330 24.126 15.016 1.00 51.09 513 ALA A O 1
ATOM 3882 N N . LEU A 1 514 ? 15.087 22.976 15.820 1.00 49.22 514 LEU A N 1
ATOM 3883 C CA . LEU A 1 514 ? 14.541 21.662 15.481 1.00 49.22 514 LEU A CA 1
ATOM 3884 C C . LEU A 1 514 ? 13.720 21.142 16.662 1.00 49.22 514 LEU A C 1
ATOM 3886 O O . LEU A 1 514 ? 14.262 20.951 17.744 1.00 49.22 514 LEU A O 1
ATOM 3890 N N . ASP A 1 515 ? 12.437 20.861 16.434 1.00 43.16 515 ASP A N 1
ATOM 3891 C CA . ASP A 1 515 ? 11.535 20.379 17.490 1.00 43.16 515 ASP A CA 1
ATOM 3892 C C . ASP A 1 515 ? 11.787 18.890 17.857 1.00 43.16 515 ASP A C 1
ATOM 3894 O O . ASP A 1 515 ? 11.352 18.421 18.909 1.00 43.16 515 ASP A O 1
ATOM 3898 N N . HIS A 1 516 ? 12.493 18.123 17.009 1.00 43.47 516 HIS A N 1
ATOM 3899 C CA . HIS A 1 516 ? 12.764 16.691 17.210 1.00 43.47 516 HIS A CA 1
ATOM 3900 C C . HIS A 1 516 ? 14.141 16.243 16.686 1.00 43.47 516 HIS A C 1
ATOM 3902 O O . HIS A 1 516 ? 14.601 16.689 15.635 1.00 43.47 516 HIS A O 1
ATOM 3908 N N . TRP A 1 517 ? 14.747 15.284 17.395 1.00 46.50 517 TRP A N 1
ATOM 3909 C CA . TRP A 1 517 ? 16.020 14.631 17.064 1.00 46.50 517 TRP A CA 1
ATOM 3910 C C . TRP A 1 517 ? 15.817 13.240 16.438 1.00 46.50 517 TRP A C 1
ATOM 3912 O O . TRP A 1 517 ? 14.890 12.514 16.801 1.00 46.50 517 TRP A O 1
ATOM 3922 N N . PHE A 1 518 ? 16.700 12.842 15.512 1.00 41.81 518 PHE A N 1
ATOM 3923 C CA . PHE A 1 518 ? 16.701 11.500 14.914 1.00 41.81 518 PHE A CA 1
ATOM 3924 C C . PHE A 1 518 ? 17.536 10.535 15.772 1.00 41.81 518 PHE A C 1
ATOM 3926 O O . PHE A 1 518 ? 18.760 10.618 15.810 1.00 41.81 518 PHE A O 1
ATOM 3933 N N . PHE A 1 519 ? 16.869 9.611 16.461 1.00 32.72 519 PHE A N 1
ATOM 3934 C CA . PHE A 1 519 ? 17.489 8.577 17.295 1.00 32.72 519 PHE A CA 1
ATOM 3935 C C . PHE A 1 519 ? 18.118 7.451 16.448 1.00 32.72 519 PHE A C 1
ATOM 3937 O O . PHE A 1 519 ? 17.522 7.023 15.458 1.00 32.72 519 PHE A O 1
ATOM 3944 N N . GLY A 1 520 ? 19.285 6.929 16.858 1.00 37.59 520 GLY A N 1
ATOM 3945 C CA . GLY A 1 520 ? 19.841 5.663 16.340 1.00 37.59 520 GLY A CA 1
ATOM 3946 C C . GLY A 1 520 ? 21.211 5.719 15.651 1.00 37.59 520 GLY A C 1
ATOM 3947 O O . GLY A 1 520 ? 21.665 4.706 15.125 1.00 37.59 520 GLY A O 1
ATOM 3948 N N . ARG A 1 521 ? 21.898 6.862 15.658 1.00 32.69 521 ARG A N 1
ATOM 3949 C CA . ARG A 1 521 ? 23.335 6.942 15.353 1.00 32.69 521 ARG A CA 1
ATOM 3950 C C . ARG A 1 521 ? 24.031 7.487 16.593 1.00 32.69 521 ARG A C 1
ATOM 3952 O O . ARG A 1 521 ? 23.448 8.308 17.289 1.00 32.69 521 ARG A O 1
ATOM 3959 N N . THR A 1 522 ? 25.203 6.939 16.899 1.00 38.19 522 THR A N 1
ATOM 3960 C CA . THR A 1 522 ? 26.109 7.293 18.000 1.00 38.19 522 THR A CA 1
ATOM 3961 C C . THR A 1 522 ? 25.932 8.737 18.464 1.00 38.19 522 THR A C 1
ATOM 3963 O O . THR A 1 522 ? 25.949 9.632 17.621 1.00 38.19 522 THR A O 1
ATOM 3966 N N . VAL A 1 523 ? 25.805 8.963 19.779 1.00 40.22 523 VAL A N 1
ATOM 3967 C CA . VAL A 1 523 ? 25.970 10.298 20.375 1.00 40.22 523 VAL A CA 1
ATOM 3968 C C . VAL A 1 523 ? 27.342 10.798 19.938 1.00 40.22 523 VAL A C 1
ATOM 3970 O O . VAL A 1 523 ? 28.362 10.425 20.513 1.00 40.22 523 VAL A O 1
ATOM 3973 N N . MET A 1 524 ? 27.396 11.583 18.868 1.00 40.50 524 MET A N 1
ATOM 3974 C CA . MET A 1 524 ? 28.557 12.407 18.623 1.00 40.50 524 MET A CA 1
ATOM 3975 C C . MET A 1 524 ? 28.398 13.567 19.590 1.00 40.50 524 MET A C 1
ATOM 3977 O O . MET A 1 524 ? 27.573 14.449 19.363 1.00 40.50 524 MET A O 1
ATOM 3981 N N . ALA A 1 525 ? 29.162 13.543 20.683 1.00 41.88 525 ALA A N 1
ATOM 3982 C CA . ALA A 1 525 ? 29.552 14.779 21.347 1.00 41.88 525 ALA A CA 1
ATOM 3983 C C . ALA A 1 525 ? 30.131 15.678 20.238 1.00 41.88 525 ALA A C 1
ATOM 3985 O O . ALA A 1 525 ? 31.203 15.388 19.708 1.00 41.88 525 ALA A O 1
ATOM 3986 N N . GLY A 1 526 ? 29.331 16.617 19.729 1.00 41.31 526 GLY A N 1
ATOM 3987 C CA . GLY A 1 526 ? 29.530 17.119 18.364 1.00 41.31 526 GLY A CA 1
ATOM 3988 C C . GLY A 1 526 ? 28.284 17.698 17.707 1.00 41.31 526 GLY A C 1
ATOM 3989 O O . GLY A 1 526 ? 28.353 18.746 17.071 1.00 41.31 526 GLY A O 1
ATOM 3990 N N . ASP A 1 527 ? 27.149 17.018 17.854 1.00 41.34 527 ASP A N 1
ATOM 3991 C CA . ASP A 1 527 ? 25.879 17.431 17.257 1.00 41.34 527 ASP A CA 1
ATOM 3992 C C . ASP A 1 527 ? 25.071 18.155 18.343 1.00 41.34 527 ASP A C 1
ATOM 3994 O O . ASP A 1 527 ? 24.321 17.554 19.107 1.00 41.34 527 ASP A O 1
ATOM 3998 N N . ALA A 1 528 ? 25.336 19.454 18.478 1.00 41.47 528 ALA A N 1
ATOM 3999 C CA . ALA A 1 528 ? 24.806 20.315 19.527 1.00 41.47 528 ALA A CA 1
ATOM 4000 C C . ALA A 1 528 ? 23.273 20.263 19.611 1.00 41.47 528 ALA A C 1
ATOM 4002 O O . ALA A 1 528 ? 22.580 20.559 18.633 1.00 41.47 528 ALA A O 1
ATOM 4003 N N . ILE A 1 529 ? 22.749 19.973 20.806 1.00 43.97 529 ILE A N 1
ATOM 4004 C CA . ILE A 1 529 ? 21.304 19.948 21.105 1.00 43.97 529 ILE A CA 1
ATOM 4005 C C . ILE A 1 529 ? 20.642 21.324 20.900 1.00 43.97 529 ILE A C 1
ATOM 4007 O O . ILE A 1 529 ? 19.441 21.419 20.661 1.00 43.97 529 ILE A O 1
ATOM 4011 N N . HIS A 1 530 ? 21.453 22.375 20.808 1.00 44.19 530 HIS A N 1
ATOM 4012 C CA . HIS A 1 530 ? 21.073 23.679 20.289 1.00 44.19 530 HIS A CA 1
ATOM 4013 C C . HIS A 1 530 ? 21.626 23.803 18.870 1.00 44.19 530 HIS A C 1
ATOM 4015 O O . HIS A 1 530 ? 22.800 24.125 18.684 1.00 44.19 530 HIS A O 1
ATOM 4021 N N . LYS A 1 531 ? 20.805 23.612 17.834 1.00 41.19 531 LYS A N 1
ATOM 4022 C CA . LYS A 1 531 ? 21.187 24.135 16.515 1.00 41.19 531 LYS A CA 1
ATOM 4023 C C . LYS A 1 531 ? 21.053 25.658 16.516 1.00 41.19 531 LYS A C 1
ATOM 4025 O O . LYS A 1 531 ? 20.132 26.209 15.936 1.00 41.19 531 LYS A O 1
ATOM 4030 N N . GLY A 1 532 ? 22.023 26.333 17.130 1.00 46.12 532 GLY A N 1
ATOM 4031 C CA . GLY A 1 532 ? 22.651 27.471 16.476 1.00 46.12 532 GLY A CA 1
ATOM 4032 C C . GLY A 1 532 ? 23.529 26.902 15.363 1.00 46.12 532 GLY A C 1
ATOM 4033 O O . GLY A 1 532 ? 24.263 25.945 15.586 1.00 46.12 532 GLY A O 1
ATOM 4034 N N . THR A 1 533 ? 23.383 27.410 14.143 1.00 46.34 533 THR A N 1
ATOM 4035 C CA . THR A 1 533 ? 24.028 26.910 12.915 1.00 46.34 533 THR A CA 1
ATOM 4036 C C . THR A 1 533 ? 25.420 26.293 13.126 1.00 46.34 533 THR A C 1
ATOM 4038 O O . THR A 1 533 ? 26.315 26.966 13.630 1.00 46.34 533 THR A O 1
ATOM 4041 N N . THR A 1 534 ? 25.672 25.087 12.599 1.00 40.41 534 THR A N 1
ATOM 4042 C CA . THR A 1 534 ? 27.016 24.455 12.557 1.00 40.41 534 THR A CA 1
ATOM 4043 C C . THR A 1 534 ? 28.090 25.323 11.881 1.00 40.41 534 THR A C 1
ATOM 4045 O O . THR A 1 534 ? 29.283 25.060 11.997 1.00 40.41 534 THR A O 1
ATOM 4048 N N . LYS A 1 535 ? 27.671 26.381 11.184 1.00 45.84 535 LYS A N 1
ATOM 4049 C CA . LYS A 1 535 ? 28.496 27.282 10.382 1.00 45.84 535 LYS A CA 1
ATOM 4050 C C . LYS A 1 535 ? 29.003 28.522 11.129 1.00 45.84 535 LYS A C 1
ATOM 4052 O O . LYS A 1 535 ? 29.976 29.107 10.679 1.00 45.84 535 LYS A O 1
ATOM 4057 N N . SER A 1 536 ? 28.452 28.892 12.288 1.00 47.62 536 SER A N 1
ATOM 4058 C CA . SER A 1 536 ? 28.980 30.015 13.094 1.00 47.62 536 SER A CA 1
ATOM 4059 C C . SER A 1 536 ? 30.190 29.632 13.965 1.00 47.62 536 SER A C 1
ATOM 4061 O O . SER A 1 536 ? 30.545 30.369 14.879 1.00 47.62 536 SER A O 1
ATOM 4063 N N . ALA A 1 537 ? 30.806 28.466 13.715 1.00 47.16 537 ALA A N 1
ATOM 4064 C CA . ALA A 1 537 ? 31.862 27.846 14.528 1.00 47.16 537 ALA A CA 1
ATOM 4065 C C . ALA A 1 537 ? 31.469 27.503 15.984 1.00 47.16 537 ALA A C 1
ATOM 4067 O O . ALA A 1 537 ? 32.270 26.912 16.704 1.00 47.16 537 ALA A O 1
ATOM 4068 N N . LEU A 1 538 ? 30.222 27.764 16.396 1.00 47.84 538 LEU A N 1
ATOM 4069 C CA . LEU A 1 538 ? 29.710 27.404 17.722 1.00 47.84 538 LEU A CA 1
ATOM 4070 C C . LEU A 1 538 ? 29.550 25.895 17.923 1.00 47.84 538 LEU A C 1
ATOM 4072 O O . LEU A 1 538 ? 29.718 25.424 19.039 1.00 47.84 538 LEU A O 1
ATOM 4076 N N . GLY A 1 539 ? 29.295 25.125 16.858 1.00 49.25 539 GLY A N 1
ATOM 4077 C CA . GLY A 1 539 ? 29.057 23.679 16.967 1.00 49.25 539 GLY A CA 1
ATOM 4078 C C . GLY A 1 539 ? 30.190 22.920 17.667 1.00 49.25 539 GLY A C 1
ATOM 4079 O O . GLY A 1 539 ? 29.920 22.026 18.459 1.00 49.25 539 GLY A O 1
ATOM 4080 N N . GLY A 1 540 ? 31.450 23.322 17.451 1.00 47.28 540 GLY A N 1
ATOM 4081 C CA . GLY A 1 540 ? 32.603 22.730 18.139 1.00 47.28 540 GLY A CA 1
ATOM 4082 C C . GLY A 1 540 ? 32.702 23.118 19.620 1.00 47.28 540 GLY A C 1
ATOM 4083 O O . GLY A 1 540 ? 33.033 22.279 20.452 1.00 47.28 540 GLY A O 1
ATOM 4084 N N . CYS A 1 541 ? 32.379 24.365 19.971 1.00 53.81 541 CYS A N 1
ATOM 4085 C CA . CYS A 1 541 ? 32.347 24.823 21.363 1.00 53.81 541 CYS A CA 1
ATOM 4086 C C . CYS A 1 541 ? 31.205 24.163 22.141 1.00 53.81 541 CYS A C 1
ATOM 4088 O O . CYS A 1 541 ? 31.432 23.612 23.215 1.00 53.81 541 CYS A O 1
ATOM 4090 N N . THR A 1 542 ? 30.007 24.124 21.557 1.00 53.25 542 THR A N 1
ATOM 4091 C CA . THR A 1 542 ? 28.839 23.476 22.158 1.00 53.25 542 THR A CA 1
ATOM 4092 C C . THR A 1 542 ? 29.045 21.968 22.292 1.00 53.25 542 THR A C 1
ATOM 4094 O O . THR A 1 542 ? 28.675 21.402 23.308 1.00 53.25 542 THR A O 1
ATOM 4097 N N . ALA A 1 543 ? 29.740 21.323 21.350 1.00 53.81 543 ALA A N 1
ATOM 4098 C CA . ALA A 1 543 ? 30.138 19.921 21.473 1.00 53.81 543 ALA A CA 1
ATOM 4099 C C . ALA A 1 543 ? 31.036 19.643 22.690 1.00 53.81 543 ALA A C 1
ATOM 4101 O O . ALA A 1 543 ? 30.862 18.633 23.375 1.00 53.81 543 ALA A O 1
ATOM 4102 N N . MET A 1 544 ? 31.997 20.533 22.967 1.00 57.59 544 MET A N 1
ATOM 4103 C CA . MET A 1 544 ? 32.849 20.432 24.156 1.00 57.59 544 MET A CA 1
ATOM 4104 C C . MET A 1 544 ? 32.037 20.657 25.439 1.00 57.59 544 MET A C 1
ATOM 4106 O O . MET A 1 544 ? 32.178 19.895 26.395 1.00 57.59 544 MET A O 1
ATOM 4110 N N . GLU A 1 545 ? 31.144 21.649 25.451 1.00 58.00 545 GLU A N 1
ATOM 4111 C CA . GLU A 1 545 ? 30.232 21.918 26.573 1.00 58.00 545 GLU A CA 1
ATOM 4112 C C . GLU A 1 545 ? 29.254 20.763 26.833 1.00 58.00 545 GLU A C 1
ATOM 4114 O O . GLU A 1 545 ? 28.990 20.430 27.991 1.00 58.00 545 GLU A O 1
ATOM 4119 N N . ASP A 1 546 ? 28.755 20.126 25.774 1.00 60.66 546 ASP A N 1
ATOM 4120 C CA . ASP A 1 546 ? 27.897 18.943 25.817 1.00 60.66 546 ASP A CA 1
ATOM 4121 C C . ASP A 1 546 ? 28.645 17.740 26.387 1.00 60.66 546 ASP A C 1
ATOM 4123 O O . ASP A 1 546 ? 28.132 17.058 27.277 1.00 60.66 546 ASP A O 1
ATOM 4127 N N . GLY A 1 547 ? 29.895 17.530 25.961 1.00 62.47 547 GLY A N 1
ATOM 4128 C CA . GLY A 1 547 ? 30.773 16.518 26.543 1.00 62.47 547 GLY A CA 1
ATOM 4129 C C . GLY A 1 547 ? 30.938 16.701 28.054 1.00 62.47 547 GLY A C 1
ATOM 4130 O O . GLY A 1 547 ? 30.801 15.741 28.815 1.00 62.47 547 GLY A O 1
ATOM 4131 N N . VAL A 1 548 ? 31.152 17.938 28.511 1.00 63.66 548 VAL A N 1
ATOM 4132 C CA . VAL A 1 548 ? 31.258 18.261 29.943 1.00 63.66 548 VAL A CA 1
ATOM 4133 C C . VAL A 1 548 ? 29.919 18.073 30.668 1.00 63.66 548 VAL A C 1
ATOM 4135 O O . VAL A 1 548 ? 29.891 17.483 31.747 1.00 63.66 548 VAL A O 1
ATOM 4138 N N . ALA A 1 549 ? 28.801 18.523 30.094 1.00 66.62 549 ALA A N 1
ATOM 4139 C CA . ALA A 1 549 ? 27.475 18.419 30.707 1.00 66.62 549 ALA A CA 1
ATOM 4140 C C . ALA A 1 549 ? 27.029 16.961 30.897 1.00 66.62 549 ALA A C 1
ATOM 4142 O O . ALA A 1 549 ? 26.600 16.584 31.990 1.00 66.62 549 ALA A O 1
ATOM 4143 N N . ILE A 1 550 ? 27.195 16.130 29.863 1.00 70.25 550 ILE A N 1
ATOM 4144 C CA . ILE A 1 550 ? 26.907 14.692 29.919 1.00 70.25 550 ILE A CA 1
ATOM 4145 C C . ILE A 1 550 ? 27.817 14.020 30.949 1.00 70.25 550 ILE A C 1
ATOM 4147 O O . ILE A 1 550 ? 27.345 13.232 31.770 1.00 70.25 550 ILE A O 1
ATOM 4151 N N . THR A 1 551 ? 29.110 14.362 30.955 1.00 72.19 551 THR A N 1
ATOM 4152 C CA . THR A 1 551 ? 30.063 13.822 31.935 1.00 72.19 551 THR A CA 1
ATOM 4153 C C . THR A 1 551 ? 29.647 14.174 33.360 1.00 72.19 551 THR A C 1
ATOM 4155 O O . THR A 1 551 ? 29.653 13.301 34.222 1.00 72.19 551 THR A O 1
ATOM 4158 N N . ASN A 1 552 ? 29.215 15.411 33.611 1.00 75.25 552 ASN A N 1
ATOM 4159 C CA . ASN A 1 552 ? 28.741 15.843 34.924 1.00 75.25 552 ASN A CA 1
ATOM 4160 C C . ASN A 1 552 ? 27.468 15.103 35.358 1.00 75.25 552 ASN A C 1
ATOM 4162 O O . ASN A 1 552 ? 27.406 14.643 36.497 1.00 75.25 552 ASN A O 1
ATOM 4166 N N . GLN A 1 553 ? 26.486 14.937 34.465 1.00 74.69 553 GLN A N 1
ATOM 4167 C CA . GLN A 1 553 ? 25.257 14.181 34.745 1.00 74.69 553 GLN A CA 1
ATOM 4168 C C . GLN A 1 553 ? 25.560 12.713 35.081 1.00 74.69 553 GLN A C 1
ATOM 4170 O O . GLN A 1 553 ? 25.110 12.185 36.101 1.00 74.69 553 GLN A O 1
ATOM 4175 N N . LEU A 1 554 ? 26.412 12.065 34.283 1.00 76.12 554 LEU A N 1
ATOM 4176 C CA . LEU A 1 554 ? 26.854 10.694 34.539 1.00 76.12 554 LEU A CA 1
ATOM 4177 C C . LEU A 1 554 ? 27.675 10.582 35.831 1.00 76.12 554 LEU A C 1
ATOM 4179 O O . LEU A 1 554 ? 27.499 9.631 36.591 1.00 76.12 554 LEU A O 1
ATOM 4183 N N . HIS A 1 555 ? 28.538 11.558 36.119 1.00 79.44 555 HIS A N 1
ATOM 4184 C CA . HIS A 1 555 ? 29.337 11.594 37.342 1.00 79.44 555 HIS A CA 1
ATOM 4185 C C . HIS A 1 555 ? 28.461 11.741 38.593 1.00 79.44 555 HIS A C 1
ATOM 4187 O O . HIS A 1 555 ? 28.655 11.023 39.575 1.00 79.44 555 HIS A O 1
ATOM 4193 N N . GLN A 1 556 ? 27.453 12.618 38.558 1.00 80.88 556 GLN A N 1
ATOM 4194 C CA . GLN A 1 556 ? 26.472 12.750 39.637 1.00 80.88 556 GLN A CA 1
ATOM 4195 C C . GLN A 1 556 ? 25.687 11.453 39.842 1.00 80.88 556 GLN A C 1
ATOM 4197 O O . GLN A 1 556 ? 25.514 11.014 40.982 1.00 80.88 556 GLN A O 1
ATOM 4202 N N . LEU A 1 557 ? 25.264 10.807 38.752 1.00 81.44 557 LEU A N 1
ATOM 4203 C CA . LEU A 1 557 ? 24.542 9.541 38.807 1.00 81.44 557 LEU A CA 1
ATOM 4204 C C . LEU A 1 557 ? 25.387 8.421 39.439 1.00 81.44 557 LEU A C 1
ATOM 4206 O O . LEU A 1 557 ? 24.889 7.681 40.286 1.00 81.44 557 LEU A O 1
ATOM 4210 N N . LEU A 1 558 ? 26.674 8.335 39.091 1.00 78.69 558 LEU A N 1
ATOM 4211 C CA . LEU A 1 558 ? 27.620 7.381 39.684 1.00 78.69 558 LEU A CA 1
ATOM 4212 C C . LEU A 1 558 ? 27.876 7.656 41.174 1.00 78.69 558 LEU A C 1
ATOM 4214 O O . LEU A 1 558 ? 28.000 6.724 41.967 1.00 78.69 558 LEU A O 1
ATOM 4218 N N . ASN A 1 559 ? 27.918 8.927 41.577 1.00 80.19 559 ASN A N 1
ATOM 4219 C CA . ASN A 1 559 ? 28.176 9.308 42.966 1.00 80.19 559 ASN A CA 1
ATOM 4220 C C . ASN A 1 559 ? 26.953 9.181 43.886 1.00 80.19 559 ASN A C 1
ATOM 4222 O O . ASN A 1 559 ? 27.139 9.032 45.095 1.00 80.19 559 ASN A O 1
ATOM 4226 N N . ARG A 1 560 ? 25.720 9.191 43.354 1.00 78.56 560 ARG A N 1
ATOM 4227 C CA . ARG A 1 560 ? 24.493 8.975 44.152 1.00 78.56 560 ARG A CA 1
ATOM 4228 C C . ARG A 1 560 ? 24.485 7.616 44.855 1.00 78.56 560 ARG A C 1
ATOM 4230 O O . ARG A 1 560 ? 23.993 7.513 45.977 1.00 78.56 560 ARG A O 1
ATOM 4237 N N . HIS A 1 561 ? 25.073 6.590 44.238 1.00 74.81 561 HIS A N 1
ATOM 4238 C CA . HIS A 1 561 ? 25.171 5.246 44.806 1.00 74.81 561 HIS A CA 1
ATOM 4239 C C . HIS A 1 561 ? 26.568 4.651 44.584 1.00 74.81 561 HIS A C 1
ATOM 4241 O O . HIS A 1 561 ? 26.751 3.793 43.726 1.00 74.81 561 HIS A O 1
ATOM 4247 N N . ARG A 1 562 ? 27.546 5.052 45.413 1.00 68.75 562 ARG A N 1
ATOM 4248 C CA . ARG A 1 562 ? 28.971 4.646 45.315 1.00 68.75 562 ARG A CA 1
ATOM 4249 C C . ARG A 1 562 ? 29.237 3.144 45.111 1.00 68.75 562 ARG A C 1
ATOM 4251 O O . ARG A 1 562 ? 30.277 2.797 44.564 1.00 68.75 562 ARG A O 1
ATOM 4258 N N . ASN A 1 563 ? 28.315 2.269 45.520 1.00 76.50 563 ASN A N 1
ATOM 4259 C CA . ASN A 1 563 ? 28.474 0.811 45.475 1.00 76.50 563 ASN A CA 1
ATOM 4260 C C . ASN A 1 563 ? 27.533 0.104 44.482 1.00 76.50 563 ASN A C 1
ATOM 4262 O O . ASN A 1 563 ? 27.443 -1.124 44.499 1.00 76.50 563 ASN A O 1
ATOM 4266 N N . LYS A 1 564 ? 26.799 0.837 43.634 1.00 76.19 564 LYS A N 1
ATOM 4267 C CA . LYS A 1 564 ? 25.840 0.247 42.693 1.00 76.19 564 LYS A CA 1
ATOM 4268 C C . LYS A 1 564 ? 25.966 0.894 41.320 1.00 76.19 564 LYS A C 1
ATOM 4270 O O . LYS A 1 564 ? 25.939 2.112 41.193 1.00 76.19 564 LYS A O 1
ATOM 4275 N N . LYS A 1 565 ? 26.074 0.067 40.277 1.00 80.00 565 LYS A N 1
ATOM 4276 C CA . LYS A 1 565 ? 26.025 0.559 38.896 1.00 80.00 565 LYS A CA 1
ATOM 4277 C C . LYS A 1 565 ? 24.617 1.099 38.593 1.00 80.00 565 LYS A C 1
ATOM 4279 O O . LYS A 1 565 ? 23.651 0.417 38.949 1.00 80.00 565 LYS A O 1
ATOM 4284 N N . PRO A 1 566 ? 24.489 2.261 37.929 1.00 81.12 566 PRO A N 1
ATOM 4285 C CA . PRO A 1 566 ? 23.195 2.780 37.502 1.00 81.12 566 PRO A CA 1
ATOM 4286 C C . PRO A 1 566 ? 22.483 1.797 36.570 1.00 81.12 566 PRO A C 1
ATOM 4288 O O . PRO A 1 566 ? 23.108 1.165 35.714 1.00 81.12 566 PRO A O 1
ATOM 4291 N N . SER A 1 567 ? 21.173 1.660 36.736 1.00 81.44 567 SER A N 1
ATOM 4292 C CA . SER A 1 567 ? 20.321 0.871 35.849 1.00 81.44 567 SER A CA 1
ATOM 4293 C C . SER A 1 567 ? 20.117 1.564 34.500 1.00 81.44 567 SER A C 1
ATOM 4295 O O . SER A 1 567 ? 20.267 2.777 34.363 1.00 81.44 567 SER A O 1
ATOM 4297 N N . THR A 1 568 ? 19.694 0.803 33.489 1.00 72.12 568 THR A N 1
ATOM 4298 C CA . THR A 1 568 ? 19.357 1.345 32.163 1.00 72.12 568 THR A CA 1
ATOM 4299 C C . THR A 1 568 ? 18.255 2.408 32.229 1.00 72.12 568 THR A C 1
ATOM 4301 O O . THR A 1 568 ? 18.277 3.351 31.442 1.00 72.12 568 THR A O 1
ATOM 4304 N N . VAL A 1 569 ? 17.323 2.296 33.183 1.00 73.75 569 VAL A N 1
ATOM 4305 C CA . VAL A 1 569 ? 16.245 3.277 33.395 1.00 73.75 569 VAL A CA 1
ATOM 4306 C C . VAL A 1 569 ? 16.806 4.592 33.932 1.00 73.75 569 VAL A C 1
ATOM 4308 O O . VAL A 1 569 ? 16.469 5.648 33.413 1.00 73.75 569 VAL A O 1
ATOM 4311 N N . GLU A 1 570 ? 17.705 4.534 34.915 1.00 75.75 570 GLU A N 1
ATOM 4312 C CA . GLU A 1 570 ? 18.348 5.720 35.498 1.00 75.75 570 GLU A CA 1
ATOM 4313 C C . GLU A 1 570 ? 19.268 6.428 34.500 1.00 75.75 570 GLU A C 1
ATOM 4315 O O . GLU A 1 570 ? 19.269 7.653 34.421 1.00 75.75 570 GLU A O 1
ATOM 4320 N N . ILE A 1 571 ? 20.007 5.662 33.691 1.00 76.00 571 ILE A N 1
ATOM 4321 C CA . ILE A 1 571 ? 20.821 6.214 32.601 1.00 76.00 571 ILE A CA 1
ATOM 4322 C C . ILE A 1 571 ? 19.919 6.891 31.565 1.00 76.00 571 ILE A C 1
ATOM 4324 O O . ILE A 1 571 ? 20.206 8.006 31.142 1.00 76.00 571 ILE A O 1
ATOM 4328 N N . SER A 1 572 ? 18.812 6.251 31.182 1.00 71.50 572 SER A N 1
ATOM 4329 C CA . SER A 1 572 ? 17.866 6.825 30.216 1.00 71.50 572 SER A CA 1
ATOM 4330 C C . SER A 1 572 ? 17.206 8.095 30.755 1.00 71.50 572 SER A C 1
ATOM 4332 O O . SER A 1 572 ? 17.061 9.060 30.014 1.00 71.50 572 SER A O 1
ATOM 4334 N N . ALA A 1 573 ? 16.863 8.126 32.046 1.00 74.88 573 ALA A N 1
ATOM 4335 C CA . ALA A 1 573 ? 16.312 9.306 32.703 1.00 74.88 573 ALA A CA 1
ATOM 4336 C C . ALA A 1 573 ? 17.322 10.464 32.755 1.00 74.88 573 ALA A C 1
ATOM 4338 O O . ALA A 1 573 ? 16.956 11.586 32.430 1.00 74.88 573 ALA A O 1
ATOM 4339 N N . ALA A 1 574 ? 18.594 10.198 33.075 1.00 74.00 574 ALA A N 1
ATOM 4340 C CA . ALA A 1 574 ? 19.645 11.221 33.065 1.00 74.00 574 ALA A CA 1
ATOM 4341 C C . ALA A 1 574 ? 19.903 11.783 31.653 1.00 74.00 574 ALA A C 1
ATOM 4343 O O . ALA A 1 574 ? 20.148 12.977 31.488 1.00 74.00 574 ALA A O 1
ATOM 4344 N N . MET A 1 575 ? 19.812 10.936 30.621 1.00 71.62 575 MET A N 1
ATOM 4345 C CA . MET A 1 575 ? 19.906 11.374 29.223 1.00 71.62 575 MET A CA 1
ATOM 4346 C C . MET A 1 575 ? 18.687 12.199 28.798 1.00 71.62 575 MET A C 1
ATOM 4348 O O . MET A 1 575 ? 18.849 13.189 28.088 1.00 71.62 575 MET A O 1
ATOM 4352 N N . GLN A 1 576 ? 17.489 11.829 29.261 1.00 67.75 576 GLN A N 1
ATOM 4353 C CA . GLN A 1 576 ? 16.264 12.589 29.019 1.00 67.75 576 GLN A CA 1
ATOM 4354 C C . GLN A 1 576 ? 16.302 13.952 29.721 1.00 67.75 576 GLN A C 1
ATOM 4356 O O . GLN A 1 576 ? 15.982 14.953 29.101 1.00 67.75 576 GLN A O 1
ATOM 4361 N N . GLU A 1 577 ? 16.764 14.016 30.971 1.00 69.00 577 GLU A N 1
ATOM 4362 C CA . GLU A 1 577 ? 16.920 15.269 31.722 1.00 69.00 577 GLU A CA 1
ATOM 4363 C C . GLU A 1 577 ? 17.926 16.210 31.045 1.00 69.00 577 GLU A C 1
ATOM 4365 O O . GLU A 1 577 ? 17.661 17.403 30.880 1.00 69.00 577 GLU A O 1
ATOM 4370 N N . TYR A 1 578 ? 19.061 15.671 30.587 1.00 69.69 578 TYR A N 1
ATOM 4371 C CA . TYR A 1 578 ? 20.005 16.420 29.764 1.00 69.69 578 TYR A CA 1
ATOM 4372 C C . TYR A 1 578 ? 19.326 16.953 28.496 1.00 69.69 578 TYR A C 1
ATOM 4374 O O . TYR A 1 578 ? 19.423 18.148 28.228 1.00 69.69 578 TYR A O 1
ATOM 4382 N N . GLN A 1 579 ? 18.584 16.121 27.763 1.00 63.09 579 GLN A N 1
ATOM 4383 C CA . GLN A 1 579 ? 17.865 16.539 26.560 1.00 63.09 579 GLN A CA 1
ATOM 4384 C C . GLN A 1 579 ? 16.827 17.636 26.843 1.00 63.09 579 GLN A C 1
ATOM 4386 O O . GLN A 1 579 ? 16.804 18.643 26.137 1.00 63.09 579 GLN A O 1
ATOM 4391 N N . ASP A 1 580 ? 16.011 17.476 27.883 1.00 62.38 580 ASP A N 1
ATOM 4392 C CA . ASP A 1 580 ? 14.969 18.431 28.266 1.00 62.38 580 ASP A CA 1
ATOM 4393 C C . ASP A 1 580 ? 15.572 19.786 28.659 1.00 62.38 580 ASP A C 1
ATOM 4395 O O . ASP A 1 580 ? 15.054 20.830 28.269 1.00 62.38 580 ASP A O 1
ATOM 4399 N N . SER A 1 581 ? 16.729 19.786 29.334 1.00 58.47 581 SER A N 1
ATOM 4400 C CA . SER A 1 581 ? 17.471 21.011 29.676 1.00 58.47 581 SER A CA 1
ATOM 4401 C C . SER A 1 581 ? 18.026 21.773 28.465 1.00 58.47 581 SER A C 1
ATOM 4403 O O . SER A 1 581 ? 18.489 22.903 28.613 1.00 58.47 581 SER A O 1
ATOM 4405 N N . ARG A 1 582 ? 18.020 21.157 27.275 1.00 54.97 582 ARG A N 1
ATOM 4406 C CA . ARG A 1 582 ? 18.531 21.740 26.027 1.00 54.97 582 ARG A CA 1
ATOM 4407 C C . ARG A 1 582 ? 17.433 22.075 25.007 1.00 54.97 582 ARG A C 1
ATOM 4409 O O . ARG A 1 582 ? 17.733 22.579 23.926 1.00 54.97 582 ARG A O 1
ATOM 4416 N N . LEU A 1 583 ? 16.165 21.800 25.320 1.00 52.25 583 LEU A N 1
ATOM 4417 C CA . LEU A 1 583 ? 15.007 22.171 24.499 1.00 52.25 583 LEU A CA 1
ATOM 4418 C C . LEU A 1 583 ? 14.587 23.626 24.786 1.00 52.25 583 LEU A C 1
ATOM 4420 O O . LEU A 1 583 ? 13.506 23.871 25.312 1.00 52.25 583 LEU A O 1
ATOM 4424 N N . ASP A 1 584 ? 15.434 24.597 24.436 1.00 50.97 584 ASP A N 1
ATOM 4425 C CA . ASP A 1 584 ? 15.111 26.037 24.476 1.00 50.97 584 ASP A CA 1
ATOM 4426 C C . ASP A 1 584 ? 15.074 26.605 23.036 1.00 50.97 584 ASP A C 1
ATOM 4428 O O . ASP A 1 584 ? 15.768 26.076 22.155 1.00 50.97 584 ASP A O 1
ATOM 4432 N N . PRO A 1 585 ? 14.262 27.633 22.703 1.00 49.97 585 PRO A N 1
ATOM 4433 C CA . PRO A 1 585 ? 14.093 28.078 21.332 1.00 49.97 585 PRO A CA 1
ATOM 4434 C C . PRO A 1 585 ? 15.303 28.916 20.903 1.00 49.97 585 PRO A C 1
ATOM 4436 O O . PRO A 1 585 ? 15.254 30.139 20.850 1.00 49.97 585 PRO A O 1
ATOM 4439 N N . GLY A 1 586 ? 16.376 28.251 20.471 1.00 48.81 586 GLY A N 1
ATOM 4440 C CA . GLY A 1 586 ? 17.549 28.875 19.839 1.00 48.81 586 GLY A CA 1
ATOM 4441 C C . GLY A 1 586 ? 17.265 29.596 18.506 1.00 48.81 586 GLY A C 1
ATOM 4442 O O . GLY A 1 586 ? 18.196 30.006 17.816 1.00 48.81 586 GLY A O 1
ATOM 4443 N N . GLY A 1 587 ? 15.991 29.761 18.129 1.00 52.00 587 GLY A N 1
ATOM 4444 C CA . GLY A 1 587 ? 15.549 30.338 16.859 1.00 52.00 587 GLY A CA 1
ATOM 4445 C C . GLY A 1 587 ? 15.945 31.802 16.640 1.00 52.00 587 GLY A C 1
ATOM 4446 O O . GLY A 1 587 ? 15.988 32.228 15.491 1.00 52.00 587 GLY A O 1
ATOM 4447 N N . ASP A 1 588 ? 16.292 32.541 17.699 1.00 54.00 588 ASP A N 1
ATOM 4448 C CA . ASP A 1 588 ? 16.721 33.945 17.614 1.00 54.00 588 ASP A CA 1
ATOM 4449 C C . ASP A 1 588 ? 18.237 34.144 17.838 1.00 54.00 588 ASP A C 1
ATOM 4451 O O . ASP A 1 588 ? 18.714 35.278 17.850 1.00 54.00 588 ASP A O 1
ATOM 4455 N N . LEU A 1 589 ? 19.037 33.073 17.962 1.00 56.94 589 LEU A N 1
ATOM 4456 C CA . LEU A 1 589 ? 20.481 33.188 18.230 1.00 56.94 589 LEU A CA 1
ATOM 4457 C C . LEU A 1 589 ? 21.241 33.859 17.074 1.00 56.94 589 LEU A C 1
ATOM 4459 O O . LEU A 1 589 ? 22.106 34.705 17.293 1.00 56.94 589 LEU A O 1
ATOM 4463 N N . THR A 1 590 ? 20.897 33.532 15.828 1.00 62.16 590 THR A N 1
ATOM 4464 C CA . THR A 1 590 ? 21.489 34.185 14.651 1.00 62.16 590 THR A CA 1
ATOM 4465 C C . THR A 1 590 ? 21.122 35.669 14.593 1.00 62.16 590 THR A C 1
ATOM 4467 O O . THR A 1 590 ? 21.972 36.487 14.248 1.00 62.16 590 THR A O 1
ATOM 4470 N N . ARG A 1 591 ? 19.901 36.044 15.004 1.00 65.69 591 ARG A N 1
ATOM 4471 C CA . ARG A 1 591 ? 19.470 37.452 15.101 1.00 65.69 591 ARG A CA 1
ATOM 4472 C C . ARG A 1 591 ? 20.185 38.200 16.212 1.00 65.69 591 ARG A C 1
ATOM 4474 O O . ARG A 1 591 ? 20.581 39.342 16.011 1.00 65.69 591 ARG A O 1
ATOM 4481 N N . LEU A 1 592 ? 20.385 37.542 17.352 1.00 62.66 592 LEU A N 1
ATOM 4482 C CA . LEU A 1 592 ? 21.168 38.043 18.476 1.00 62.66 592 LEU A CA 1
ATOM 4483 C C . LEU A 1 592 ? 22.614 38.336 18.049 1.00 62.66 592 LEU A C 1
ATOM 4485 O O . LEU A 1 592 ? 23.116 39.420 18.322 1.00 62.66 592 LEU A O 1
ATOM 4489 N N . GLN A 1 593 ? 23.267 37.413 17.335 1.00 63.00 593 GLN A N 1
ATOM 4490 C CA . GLN A 1 593 ? 24.631 37.606 16.824 1.00 63.00 593 GLN A CA 1
ATOM 4491 C C . GLN A 1 593 ? 24.706 38.675 15.727 1.00 63.00 593 GLN A C 1
ATOM 4493 O O . GLN A 1 593 ? 25.664 39.446 15.677 1.00 63.00 593 GLN A O 1
ATOM 4498 N N . ALA A 1 594 ? 23.685 38.752 14.871 1.00 65.88 594 ALA A N 1
ATOM 4499 C CA . ALA A 1 594 ? 23.536 39.812 13.878 1.00 65.88 594 ALA A CA 1
ATOM 4500 C C . ALA A 1 594 ? 23.132 41.167 14.497 1.00 65.88 594 ALA A C 1
ATOM 4502 O O . ALA A 1 594 ? 23.152 42.173 13.792 1.00 65.88 594 ALA A O 1
ATOM 4503 N N . PHE A 1 595 ? 22.766 41.196 15.788 1.00 64.19 595 PHE A N 1
ATOM 4504 C CA . PHE A 1 595 ? 22.147 42.328 16.488 1.00 64.19 595 PHE A CA 1
ATOM 4505 C C . PHE A 1 595 ? 20.977 42.961 15.713 1.00 64.19 595 PHE A C 1
ATOM 4507 O O . PHE A 1 595 ? 20.786 44.178 15.717 1.00 64.19 595 PHE A O 1
ATOM 4514 N N . ASP A 1 596 ? 20.179 42.123 15.047 1.00 64.88 596 ASP A N 1
ATOM 4515 C CA . ASP A 1 596 ? 19.074 42.547 14.188 1.00 64.88 596 ASP A CA 1
ATOM 4516 C C . ASP A 1 596 ? 17.765 42.656 14.981 1.00 64.88 596 ASP A C 1
ATOM 4518 O O . ASP A 1 596 ? 17.315 41.701 15.615 1.00 64.88 596 ASP A O 1
ATOM 4522 N N . GLY A 1 597 ? 17.133 43.828 14.924 1.00 67.69 597 GLY A N 1
ATOM 4523 C CA . GLY A 1 597 ? 15.846 44.106 15.554 1.00 67.69 597 GLY A CA 1
ATOM 4524 C C . GLY A 1 597 ? 15.849 45.362 16.422 1.00 67.69 597 GLY A C 1
ATOM 4525 O O . GLY A 1 597 ? 16.866 45.791 16.967 1.00 67.69 597 GLY A O 1
ATOM 4526 N N . TRP A 1 598 ? 14.665 45.955 16.581 1.00 66.75 598 TRP A N 1
ATOM 4527 C CA . TRP A 1 598 ? 14.473 47.198 17.337 1.00 66.75 598 TRP A CA 1
ATOM 4528 C C . TRP A 1 598 ? 14.891 47.072 18.813 1.00 66.75 598 TRP A C 1
ATOM 4530 O O . TRP A 1 598 ? 15.394 48.029 19.397 1.00 66.75 598 TRP A O 1
ATOM 4540 N N . TYR A 1 599 ? 14.736 45.880 19.398 1.00 66.56 599 TYR A N 1
ATOM 4541 C CA . TYR A 1 599 ? 15.166 45.579 20.762 1.00 66.56 599 TYR A CA 1
ATOM 4542 C C . TYR A 1 599 ? 16.693 45.676 20.912 1.00 66.56 599 TYR A C 1
ATOM 4544 O O . TYR A 1 599 ? 17.182 46.394 21.785 1.00 66.56 599 TYR A O 1
ATOM 4552 N N . PHE A 1 600 ? 17.459 45.031 20.024 1.00 65.38 600 PHE A N 1
ATOM 4553 C CA . PHE A 1 600 ? 18.927 45.064 20.061 1.00 65.38 600 PHE A CA 1
ATOM 4554 C C . PHE A 1 600 ? 19.493 46.444 19.741 1.00 65.38 600 PHE A C 1
ATOM 4556 O O . PHE A 1 600 ? 20.465 46.858 20.370 1.00 65.38 600 PHE A O 1
ATOM 4563 N N . TYR A 1 601 ? 18.837 47.186 18.847 1.00 66.12 601 TYR A N 1
ATOM 4564 C CA . TYR A 1 601 ? 19.140 48.593 18.600 1.00 66.12 601 TYR A CA 1
ATOM 4565 C C . TYR A 1 601 ? 19.078 49.430 19.887 1.00 66.12 601 TYR A C 1
ATOM 4567 O O . TYR A 1 601 ? 20.028 50.146 20.205 1.00 66.12 601 TYR A O 1
ATOM 4575 N N . ILE A 1 602 ? 17.993 49.320 20.664 1.00 68.94 602 ILE A N 1
ATOM 4576 C CA . ILE A 1 602 ? 17.845 50.062 21.927 1.00 68.94 602 ILE A CA 1
ATOM 4577 C C . ILE A 1 602 ? 18.891 49.605 22.947 1.00 68.94 602 ILE A C 1
ATOM 4579 O O . ILE A 1 602 ? 19.568 50.446 23.544 1.00 68.94 602 ILE A O 1
ATOM 4583 N N . MET A 1 603 ? 19.048 48.287 23.108 1.00 66.50 603 MET A N 1
ATOM 4584 C CA . MET A 1 603 ? 20.011 47.693 24.036 1.00 66.50 603 MET A CA 1
ATOM 4585 C C . MET A 1 603 ? 21.428 48.201 23.766 1.00 66.50 603 MET A C 1
ATOM 4587 O O . MET A 1 603 ? 22.043 48.779 24.655 1.00 66.50 603 MET A O 1
ATOM 4591 N N . GLN A 1 604 ? 21.927 48.069 22.536 1.00 64.88 604 GLN A N 1
ATOM 4592 C CA . GLN A 1 604 ? 23.295 48.458 22.192 1.00 64.88 604 GLN A CA 1
ATOM 4593 C C . GLN A 1 604 ? 23.549 49.959 22.195 1.00 64.88 604 GLN A C 1
ATOM 4595 O O . GLN A 1 604 ? 24.661 50.394 22.496 1.00 64.88 604 GLN A O 1
ATOM 4600 N N . ARG A 1 605 ? 22.550 50.756 21.813 1.00 65.25 605 ARG A N 1
ATOM 4601 C CA . ARG A 1 605 ? 22.713 52.205 21.694 1.00 65.25 605 ARG A CA 1
ATOM 4602 C C . ARG A 1 605 ? 22.662 52.909 23.041 1.00 65.25 605 ARG A C 1
ATOM 4604 O O . ARG A 1 605 ? 23.416 53.852 23.254 1.00 65.25 605 ARG A O 1
ATOM 4611 N N . TRP A 1 606 ? 21.764 52.481 23.922 1.00 63.72 606 TRP A N 1
ATOM 4612 C CA . TRP A 1 606 ? 21.435 53.238 25.131 1.00 63.72 606 TRP A CA 1
ATOM 4613 C C . TRP A 1 606 ? 21.766 52.491 26.417 1.00 63.72 606 TRP A C 1
ATOM 4615 O O . TRP A 1 606 ? 22.103 53.130 27.409 1.00 63.72 606 TRP A O 1
ATOM 4625 N N . LEU A 1 607 ? 21.705 51.158 26.406 1.00 62.62 607 LEU A N 1
ATOM 4626 C CA . LEU A 1 607 ? 21.844 50.348 27.613 1.00 62.62 607 LEU A CA 1
ATOM 4627 C C . LEU A 1 607 ? 23.275 49.821 27.804 1.00 62.62 607 LEU A C 1
ATOM 4629 O O . LEU A 1 607 ? 23.871 49.995 28.864 1.00 62.62 607 LEU A O 1
ATOM 4633 N N . THR A 1 608 ? 23.871 49.236 26.766 1.00 61.81 608 THR A N 1
ATOM 4634 C CA . THR A 1 608 ? 25.231 48.672 26.793 1.00 61.81 608 THR A CA 1
ATOM 4635 C C . THR A 1 608 ? 26.316 49.664 27.226 1.00 61.81 608 THR A C 1
ATOM 4637 O O . THR A 1 608 ? 27.167 49.260 28.020 1.00 61.81 608 THR A O 1
ATOM 4640 N N . PRO A 1 609 ? 26.294 50.953 26.814 1.00 61.00 609 PRO A N 1
ATOM 4641 C CA . PRO A 1 609 ? 27.277 51.933 27.285 1.00 61.00 609 PRO A CA 1
ATOM 4642 C C . PRO A 1 609 ? 27.251 52.160 28.803 1.00 61.00 609 PRO A C 1
ATOM 4644 O O . PRO A 1 609 ? 28.254 52.578 29.370 1.00 61.00 609 PRO A O 1
ATOM 4647 N N . TRP A 1 610 ? 26.116 51.885 29.457 1.00 57.28 610 TRP A N 1
ATOM 4648 C CA . TRP A 1 610 ? 25.936 52.040 30.902 1.00 57.28 610 TRP A CA 1
ATOM 4649 C C . TRP A 1 610 ? 26.230 50.758 31.689 1.00 57.28 610 TRP A C 1
ATOM 4651 O O . TRP A 1 610 ? 26.824 50.828 32.761 1.00 57.28 610 TRP A O 1
ATOM 4661 N N . ILE A 1 611 ? 25.818 49.590 31.182 1.00 59.25 611 ILE A N 1
ATOM 4662 C CA . ILE A 1 611 ? 25.922 48.309 31.912 1.00 59.25 611 ILE A CA 1
ATOM 4663 C C . ILE A 1 611 ? 27.274 47.605 31.655 1.00 59.25 611 ILE A C 1
ATOM 4665 O O . ILE A 1 611 ? 27.708 46.763 32.443 1.00 59.25 611 ILE A O 1
ATOM 4669 N N . GLY A 1 612 ? 27.970 47.969 30.574 1.00 55.69 612 GLY A N 1
ATOM 4670 C CA . GLY A 1 612 ? 29.204 47.318 30.136 1.00 55.69 612 GLY A CA 1
ATOM 4671 C C . GLY A 1 612 ? 28.941 46.053 29.312 1.00 55.69 612 GLY A C 1
ATOM 4672 O O . GLY A 1 612 ? 27.984 45.310 29.558 1.00 55.69 612 GLY A O 1
ATOM 4673 N N . LEU A 1 613 ? 29.794 45.821 28.307 1.00 55.81 613 LEU A N 1
ATOM 4674 C CA . LEU A 1 613 ? 29.663 44.704 27.367 1.00 55.81 613 LEU A CA 1
ATOM 4675 C C . LEU A 1 613 ? 29.773 43.352 28.080 1.00 55.81 613 LEU A C 1
ATOM 4677 O O . LEU A 1 613 ? 29.019 42.451 27.745 1.00 55.81 613 LEU A O 1
ATOM 4681 N N . ASP A 1 614 ? 30.631 43.238 29.093 1.00 52.62 614 ASP A N 1
ATOM 4682 C CA . ASP A 1 614 ? 30.839 42.003 29.856 1.00 52.62 614 ASP A CA 1
ATOM 4683 C C . ASP A 1 614 ? 29.590 41.596 30.634 1.00 52.62 614 ASP A C 1
ATOM 4685 O O . ASP A 1 614 ? 29.139 40.459 30.542 1.00 52.62 614 ASP A O 1
ATOM 4689 N N . THR A 1 615 ? 28.957 42.533 31.342 1.00 53.91 615 THR A N 1
ATOM 4690 C CA . THR A 1 615 ? 27.709 42.274 32.074 1.00 53.91 615 THR A CA 1
ATOM 4691 C C . THR A 1 615 ? 26.584 41.878 31.123 1.00 53.91 615 THR A C 1
ATOM 4693 O O . THR A 1 615 ? 25.801 40.969 31.411 1.00 53.91 615 THR A O 1
ATOM 4696 N N . LEU A 1 616 ? 26.506 42.541 29.966 1.00 55.19 616 LEU A N 1
ATOM 4697 C CA . LEU A 1 616 ? 25.544 42.203 28.929 1.00 55.19 616 LEU A CA 1
ATOM 4698 C C . LEU A 1 616 ? 25.853 40.840 28.302 1.00 55.19 616 LEU A C 1
ATOM 4700 O O . LEU A 1 616 ? 24.935 40.051 28.141 1.00 55.19 616 LEU A O 1
ATOM 4704 N N . ALA A 1 617 ? 27.112 40.536 27.995 1.00 52.97 617 ALA A N 1
ATOM 4705 C CA . ALA A 1 617 ? 27.554 39.271 27.419 1.00 52.97 617 ALA A CA 1
ATOM 4706 C C . ALA A 1 617 ? 27.338 38.110 28.394 1.00 52.97 617 ALA A C 1
ATOM 4708 O O . ALA A 1 617 ? 26.839 37.070 27.985 1.00 52.97 617 ALA A O 1
ATOM 4709 N N . ILE A 1 618 ? 27.599 38.303 29.689 1.00 52.31 618 ILE A N 1
ATOM 4710 C CA . ILE A 1 618 ? 27.298 37.339 30.754 1.00 52.31 618 ILE A CA 1
ATOM 4711 C C . ILE A 1 618 ? 25.786 37.103 30.854 1.00 52.31 618 ILE A C 1
ATOM 4713 O O . ILE A 1 618 ? 25.348 35.967 31.016 1.00 52.31 618 ILE A O 1
ATOM 4717 N N . ASN A 1 619 ? 24.963 38.150 30.755 1.00 50.62 619 ASN A N 1
ATOM 4718 C CA . ASN A 1 619 ? 23.506 38.014 30.830 1.00 50.62 619 ASN A CA 1
ATOM 4719 C C . ASN A 1 619 ? 22.886 37.474 29.530 1.00 50.62 619 ASN A C 1
ATOM 4721 O O . ASN A 1 619 ? 21.927 36.713 29.596 1.00 50.62 619 ASN A O 1
ATOM 4725 N N . ILE A 1 620 ? 23.461 37.782 28.367 1.00 52.06 620 ILE A N 1
ATOM 4726 C CA . ILE A 1 620 ? 23.119 37.181 27.075 1.00 52.06 620 ILE A CA 1
ATOM 4727 C C . ILE A 1 620 ? 23.538 35.710 27.052 1.00 52.06 620 ILE A C 1
ATOM 4729 O O . ILE A 1 620 ? 22.754 34.884 26.614 1.00 52.06 620 ILE A O 1
ATOM 4733 N N . ALA A 1 621 ? 24.712 35.351 27.575 1.00 48.91 621 ALA A N 1
ATOM 4734 C CA . ALA A 1 621 ? 25.144 33.961 27.715 1.00 48.91 621 ALA A CA 1
ATOM 4735 C C . ALA A 1 621 ? 24.215 33.163 28.648 1.00 48.91 621 ALA A C 1
ATOM 4737 O O . ALA A 1 621 ? 23.973 31.983 28.410 1.00 48.91 621 ALA A O 1
ATOM 4738 N N . LYS A 1 622 ? 23.642 33.813 29.673 1.00 46.50 622 LYS A N 1
ATOM 4739 C CA . LYS A 1 622 ? 22.581 33.234 30.518 1.00 46.50 622 LYS A CA 1
ATOM 4740 C C . LYS A 1 622 ? 21.229 33.119 29.794 1.00 46.50 622 LYS A C 1
ATOM 4742 O O . LYS A 1 622 ? 20.510 32.164 30.055 1.00 46.50 622 LYS A O 1
ATOM 4747 N N . LEU A 1 623 ? 20.878 34.078 28.928 1.00 43.66 623 LEU A N 1
ATOM 4748 C CA . LEU A 1 623 ? 19.646 34.084 28.115 1.00 43.66 623 LEU A CA 1
ATOM 4749 C C . LEU A 1 623 ? 19.713 33.133 26.913 1.00 43.66 623 LEU A C 1
ATOM 4751 O O . LEU A 1 623 ? 18.689 32.618 26.492 1.00 43.66 623 LEU A O 1
ATOM 4755 N N . ALA A 1 624 ? 20.904 32.871 26.381 1.00 43.12 624 ALA A N 1
ATOM 4756 C CA . ALA A 1 624 ? 21.174 31.893 25.332 1.00 43.12 624 ALA A CA 1
ATOM 4757 C C . ALA A 1 624 ? 21.183 30.448 25.871 1.00 43.12 624 ALA A C 1
ATOM 4759 O O . ALA A 1 624 ? 21.933 29.630 25.348 1.00 43.12 624 ALA A O 1
ATOM 4760 N N . GLY A 1 625 ? 20.405 30.187 26.934 1.00 47.97 625 GLY A N 1
ATOM 4761 C CA . GLY A 1 625 ? 20.189 28.924 27.649 1.00 47.97 625 GLY A CA 1
ATOM 4762 C C . GLY A 1 625 ? 20.909 27.702 27.086 1.00 47.97 625 GLY A C 1
ATOM 4763 O O . GLY A 1 625 ? 20.274 26.863 26.465 1.00 47.97 625 GLY A O 1
ATOM 4764 N N . ALA A 1 626 ? 22.231 27.605 27.284 1.00 43.16 626 ALA A N 1
ATOM 4765 C CA . ALA A 1 626 ? 23.017 26.475 26.779 1.00 43.16 626 ALA A CA 1
ATOM 4766 C C . ALA A 1 626 ? 24.442 26.352 27.345 1.00 43.16 626 ALA A C 1
ATOM 4768 O O . ALA A 1 626 ? 24.965 25.241 27.397 1.00 43.16 626 ALA A O 1
ATOM 4769 N N . GLY A 1 627 ? 25.082 27.431 27.799 1.00 44.41 627 GLY A N 1
ATOM 4770 C CA . GLY A 1 627 ? 26.430 27.335 28.365 1.00 44.41 627 GLY A CA 1
ATOM 4771 C C . GLY A 1 627 ? 26.401 26.725 29.766 1.00 44.41 627 GLY A C 1
ATOM 4772 O O . GLY A 1 627 ? 25.869 27.328 30.700 1.00 44.41 627 GLY A O 1
ATOM 4773 N N . THR A 1 628 ? 26.978 25.536 29.949 1.00 43.62 628 THR A N 1
ATOM 4774 C CA . THR A 1 628 ? 27.230 25.001 31.297 1.00 43.62 628 THR A CA 1
ATOM 4775 C C . THR A 1 628 ? 28.125 25.995 32.038 1.00 43.62 628 THR A C 1
ATOM 4777 O O . THR A 1 628 ? 29.160 26.394 31.507 1.00 43.62 628 THR A O 1
ATOM 4780 N N . LYS A 1 629 ? 27.779 26.395 33.270 1.00 44.44 629 LYS A N 1
ATOM 4781 C CA . LYS A 1 629 ? 28.700 27.167 34.119 1.00 44.44 629 LYS A CA 1
ATOM 4782 C C . LYS A 1 629 ? 29.925 26.286 34.396 1.00 44.44 629 LYS A C 1
ATOM 4784 O O . LYS A 1 629 ? 29.871 25.399 35.246 1.00 44.44 629 LYS A O 1
ATOM 4789 N N . LEU A 1 630 ? 31.001 26.475 33.635 1.00 46.91 630 LEU A N 1
ATOM 4790 C CA . LEU A 1 630 ? 32.249 25.744 33.829 1.00 46.91 630 LEU A CA 1
ATOM 4791 C C . LEU A 1 630 ? 32.854 26.227 35.148 1.00 46.91 630 LEU A C 1
ATOM 4793 O O . LEU A 1 630 ? 33.233 27.386 35.275 1.00 46.91 630 LEU A O 1
ATOM 4797 N N . SER A 1 631 ? 32.910 25.353 36.150 1.00 42.56 631 SER A N 1
ATOM 4798 C CA . SER A 1 631 ? 33.275 25.696 37.534 1.00 42.56 631 SER A CA 1
ATOM 4799 C C . SER A 1 631 ? 34.732 26.156 37.731 1.00 42.56 631 SER A C 1
ATOM 4801 O O . SER A 1 631 ? 35.141 26.343 38.870 1.00 42.56 631 SER A O 1
ATOM 4803 N N . PHE A 1 632 ? 35.516 26.310 36.658 1.00 40.53 632 PHE A N 1
ATOM 4804 C CA . PHE A 1 632 ? 36.977 26.442 36.702 1.00 40.53 632 PHE A CA 1
ATOM 4805 C C . PHE A 1 632 ? 37.559 27.572 35.840 1.00 40.53 632 PHE A C 1
ATOM 4807 O O . PHE A 1 632 ? 38.759 27.564 35.579 1.00 40.53 632 PHE A O 1
ATOM 4814 N N . VAL A 1 633 ? 36.757 28.540 35.382 1.00 41.47 633 VAL A N 1
ATOM 4815 C CA . VAL A 1 633 ? 37.300 29.673 34.612 1.00 41.47 633 VAL A CA 1
ATOM 4816 C C . VAL A 1 633 ? 36.801 30.996 35.183 1.00 41.47 633 VAL A C 1
ATOM 4818 O O . VAL A 1 633 ? 35.703 31.446 34.862 1.00 41.47 633 VAL A O 1
ATOM 4821 N N . ASP A 1 634 ? 37.625 31.616 36.026 1.00 40.53 634 ASP A N 1
ATOM 4822 C CA . ASP A 1 634 ? 37.457 33.015 36.418 1.00 40.53 634 ASP A CA 1
ATOM 4823 C C . ASP A 1 634 ? 38.002 33.914 35.300 1.00 40.53 634 ASP A C 1
ATOM 4825 O O . ASP A 1 634 ? 39.166 33.803 34.910 1.00 40.53 634 ASP A O 1
ATOM 4829 N N . PHE A 1 635 ? 37.162 34.812 34.783 1.00 43.84 635 PHE A N 1
ATOM 4830 C CA . PHE A 1 635 ? 37.576 35.855 33.845 1.00 43.84 635 PHE A CA 1
ATOM 4831 C C . PHE A 1 635 ? 37.646 37.207 34.571 1.00 43.84 635 PHE A C 1
ATOM 4833 O O . PHE A 1 635 ? 36.654 37.605 35.187 1.00 43.84 635 PHE A O 1
ATOM 4840 N N . PRO A 1 636 ? 38.774 37.937 34.506 1.00 39.75 636 PRO A N 1
ATOM 4841 C CA . PRO A 1 636 ? 38.831 39.311 34.990 1.00 39.75 636 PRO A CA 1
ATOM 4842 C C . PRO A 1 636 ? 37.988 40.231 34.090 1.00 39.75 636 PRO A C 1
ATOM 4844 O O . PRO A 1 636 ? 38.132 40.210 32.870 1.00 39.75 636 PRO A O 1
ATOM 4847 N N . GLU A 1 637 ? 37.114 41.033 34.705 1.00 40.97 637 GLU A N 1
ATOM 4848 C CA . GLU A 1 637 ? 36.233 42.009 34.043 1.00 40.97 637 GLU A CA 1
ATOM 4849 C C . GLU A 1 637 ? 37.060 43.071 33.290 1.00 40.97 637 GLU A C 1
ATOM 4851 O O . GLU A 1 637 ? 37.939 43.710 33.876 1.00 40.97 637 GLU A O 1
ATOM 4856 N N . GLN A 1 638 ? 36.776 43.292 32.003 1.00 41.12 638 GLN A N 1
ATOM 4857 C CA . GLN A 1 638 ? 37.389 44.348 31.196 1.00 41.12 638 GLN A CA 1
ATOM 4858 C C . GLN A 1 638 ? 36.329 45.328 30.678 1.00 41.12 638 GLN A C 1
ATOM 4860 O O . GLN A 1 638 ? 35.537 45.053 29.782 1.00 41.12 638 GLN A O 1
ATOM 4865 N N . LYS A 1 639 ? 36.352 46.556 31.205 1.00 36.12 639 LYS A N 1
ATOM 4866 C CA . LYS A 1 639 ? 35.477 47.647 30.749 1.00 36.12 639 LYS A CA 1
ATOM 4867 C C . LYS A 1 639 ? 36.132 48.393 29.584 1.00 36.12 639 LYS A C 1
ATOM 4869 O O . LYS A 1 639 ? 37.178 49.012 29.765 1.00 36.12 639 LYS A O 1
ATOM 4874 N N . GLY A 1 640 ? 35.501 48.377 28.408 1.00 42.75 640 GLY A N 1
ATOM 4875 C CA . GLY A 1 640 ? 35.996 49.050 27.201 1.00 42.75 640 GLY A CA 1
ATOM 4876 C C . GLY A 1 640 ? 34.895 49.415 26.196 1.00 42.75 640 GLY A C 1
ATOM 4877 O O . GLY A 1 640 ? 33.872 48.742 26.103 1.00 42.75 640 GLY A O 1
ATOM 4878 N N . LEU A 1 641 ? 35.103 50.531 25.485 1.00 44.56 641 LEU A N 1
ATOM 4879 C CA . LEU A 1 641 ? 34.144 51.261 24.637 1.00 44.56 641 LEU A CA 1
ATOM 4880 C C . LEU A 1 641 ? 33.620 50.473 23.430 1.00 44.56 641 LEU A C 1
ATOM 4882 O O . LEU A 1 641 ? 34.338 50.392 22.438 1.00 44.56 641 LEU A O 1
ATOM 4886 N N . LEU A 1 642 ? 32.346 50.056 23.416 1.00 49.59 642 LEU A N 1
ATOM 4887 C CA . LEU A 1 642 ? 31.655 49.677 22.173 1.00 49.59 642 LEU A CA 1
ATOM 4888 C C . LEU A 1 642 ? 30.149 49.993 22.223 1.00 49.59 642 LEU A C 1
ATOM 4890 O O . LEU A 1 642 ? 29.430 49.556 23.119 1.00 49.59 642 LEU A O 1
ATOM 4894 N N . GLY A 1 643 ? 29.686 50.759 21.232 1.00 53.06 643 GLY A N 1
ATOM 4895 C CA . GLY A 1 643 ? 28.298 51.180 21.048 1.00 53.06 643 GLY A CA 1
ATOM 4896 C C . GLY A 1 643 ? 27.921 51.177 19.566 1.00 53.06 643 GLY A C 1
ATOM 4897 O O . GLY A 1 643 ? 28.776 51.362 18.696 1.00 53.06 643 GLY A O 1
ATOM 4898 N N . TRP A 1 644 ? 26.636 50.941 19.303 1.00 50.72 644 TRP A N 1
ATOM 4899 C CA . TRP A 1 644 ? 25.995 51.007 17.986 1.00 50.72 644 TRP A CA 1
ATOM 4900 C C . TRP A 1 644 ? 26.524 52.166 17.123 1.00 50.72 644 TRP A C 1
ATOM 4902 O O . TRP A 1 644 ? 26.507 53.322 17.555 1.00 50.72 644 TRP A O 1
ATOM 4912 N N . GLN A 1 645 ? 26.943 51.883 15.885 1.00 57.28 645 GLN A N 1
ATOM 4913 C CA . GLN A 1 645 ? 27.399 52.919 14.954 1.00 57.28 645 GLN A CA 1
ATOM 4914 C C . GLN A 1 645 ? 26.326 53.202 13.898 1.00 57.28 645 GLN A C 1
ATOM 4916 O O . GLN A 1 645 ? 26.137 52.413 12.975 1.00 57.28 645 GLN A O 1
ATOM 4921 N N . ASP A 1 646 ? 25.639 54.347 14.001 1.00 53.38 646 ASP A N 1
ATOM 4922 C CA . ASP A 1 646 ? 24.655 54.757 12.989 1.00 53.38 646 ASP A CA 1
ATOM 4923 C C . ASP A 1 646 ? 25.306 54.834 11.605 1.00 53.38 646 ASP A C 1
ATOM 4925 O O . ASP A 1 646 ? 26.242 55.610 11.396 1.00 53.38 646 ASP A O 1
ATOM 4929 N N . THR A 1 647 ? 24.762 54.102 10.631 1.00 52.97 647 THR A N 1
ATOM 4930 C CA . THR A 1 647 ? 25.248 54.107 9.242 1.00 52.97 647 THR A CA 1
ATOM 4931 C C . THR A 1 647 ? 25.304 55.529 8.669 1.00 52.97 647 THR A C 1
ATOM 4933 O O . THR A 1 647 ? 26.280 55.893 8.016 1.00 52.97 647 THR A O 1
ATOM 4936 N N . ILE A 1 648 ? 24.342 56.390 9.028 1.00 51.06 648 ILE A N 1
ATOM 4937 C CA . ILE A 1 648 ? 24.318 57.817 8.659 1.00 51.06 648 ILE A CA 1
ATOM 4938 C C . ILE A 1 648 ? 25.492 58.591 9.287 1.00 51.06 648 ILE A C 1
ATOM 4940 O O . ILE A 1 648 ? 26.118 59.423 8.627 1.00 51.06 648 ILE A O 1
ATOM 4944 N N . ALA A 1 649 ? 25.832 58.313 10.548 1.00 53.00 649 ALA A N 1
ATOM 4945 C CA . ALA A 1 649 ? 26.942 58.960 11.243 1.00 53.00 649 ALA A CA 1
ATOM 4946 C C . ALA A 1 649 ? 28.304 58.483 10.710 1.00 53.00 649 ALA A C 1
ATOM 4948 O O . ALA A 1 649 ? 29.211 59.298 10.537 1.00 53.00 649 ALA A O 1
ATOM 4949 N N . VAL A 1 650 ? 28.436 57.193 10.378 1.00 55.50 650 VAL A N 1
ATOM 4950 C CA . VAL A 1 650 ? 29.638 56.608 9.757 1.00 55.50 650 VAL A CA 1
ATOM 4951 C C . VAL A 1 650 ? 29.848 57.158 8.345 1.00 55.50 650 VAL A C 1
ATOM 4953 O O . VAL A 1 650 ? 30.958 57.565 8.001 1.00 55.50 650 VAL A O 1
ATOM 4956 N N . GLU A 1 651 ? 28.794 57.263 7.534 1.00 51.38 651 GLU A N 1
ATOM 4957 C CA . GLU A 1 651 ? 28.856 57.874 6.200 1.00 51.38 651 GLU A CA 1
ATOM 4958 C C . GLU A 1 651 ? 29.167 59.381 6.259 1.00 51.38 651 GLU A C 1
ATOM 4960 O O . GLU A 1 651 ? 29.947 59.893 5.448 1.00 51.38 651 GLU A O 1
ATOM 4965 N N . ALA A 1 652 ? 28.641 60.101 7.257 1.00 49.75 652 ALA A N 1
ATOM 4966 C CA . ALA A 1 652 ? 28.997 61.496 7.514 1.00 49.75 652 ALA A CA 1
ATOM 4967 C C . ALA A 1 652 ? 30.466 61.653 7.958 1.00 49.75 652 ALA A C 1
ATOM 4969 O O . ALA A 1 652 ? 31.147 62.585 7.514 1.00 49.75 652 ALA A O 1
ATOM 4970 N N . ARG A 1 653 ? 30.993 60.723 8.773 1.00 54.88 653 ARG A N 1
ATOM 4971 C CA . ARG A 1 653 ? 32.414 60.668 9.172 1.00 54.88 653 ARG A CA 1
ATOM 4972 C C . ARG A 1 653 ? 33.319 60.344 7.978 1.00 54.88 653 ARG A C 1
ATOM 4974 O O . ARG A 1 653 ? 34.316 61.039 7.800 1.00 54.88 653 ARG A O 1
ATOM 4981 N N . LYS A 1 654 ? 32.921 59.418 7.091 1.00 53.97 654 LYS A N 1
ATOM 4982 C CA . LYS A 1 654 ? 33.585 59.150 5.794 1.00 53.97 654 LYS A CA 1
ATOM 4983 C C . LYS A 1 654 ? 33.639 60.398 4.909 1.00 53.97 654 LYS A C 1
ATOM 4985 O O . LYS A 1 654 ? 34.688 60.709 4.347 1.00 53.97 654 LYS A O 1
ATOM 4990 N N . LYS A 1 655 ? 32.537 61.155 4.809 1.00 49.72 655 LYS A N 1
ATOM 4991 C CA . LYS A 1 655 ? 32.503 62.437 4.076 1.00 49.72 655 LYS A CA 1
ATOM 4992 C C . LYS A 1 655 ? 33.417 63.500 4.696 1.00 49.72 655 LYS A C 1
ATOM 4994 O O . LYS A 1 655 ? 34.004 64.279 3.951 1.00 49.72 655 LYS A O 1
ATOM 4999 N N . ARG A 1 656 ? 33.555 63.540 6.028 1.00 48.09 656 ARG A N 1
ATOM 5000 C CA . ARG A 1 656 ? 34.475 64.457 6.730 1.00 48.09 656 ARG A CA 1
ATOM 5001 C C . ARG A 1 656 ? 35.944 64.045 6.588 1.00 48.09 656 ARG A C 1
ATOM 5003 O O . ARG A 1 656 ? 36.768 64.905 6.307 1.00 48.09 656 ARG A O 1
ATOM 5010 N N . GLN A 1 657 ? 36.273 62.756 6.689 1.00 47.47 657 GLN A N 1
ATOM 5011 C CA . GLN A 1 657 ? 37.641 62.253 6.497 1.00 47.47 657 GLN A CA 1
ATOM 5012 C C . GLN A 1 657 ? 38.123 62.373 5.043 1.00 47.47 657 GLN A C 1
ATOM 5014 O O . GLN A 1 657 ? 39.284 62.692 4.820 1.00 47.47 657 GLN A O 1
ATOM 5019 N N . ARG A 1 658 ? 37.234 62.236 4.046 1.00 50.59 658 ARG A N 1
ATOM 5020 C CA . ARG A 1 658 ? 37.547 62.553 2.636 1.00 50.59 658 ARG A CA 1
ATOM 5021 C C . ARG A 1 658 ? 37.833 64.042 2.375 1.00 50.59 658 ARG A C 1
ATOM 5023 O O . ARG A 1 658 ? 38.383 64.356 1.326 1.00 50.59 658 ARG A O 1
ATOM 5030 N N . LYS A 1 659 ? 37.450 64.950 3.284 1.00 36.91 659 LYS A N 1
ATOM 5031 C CA . LYS A 1 659 ? 37.686 66.404 3.176 1.00 36.91 659 LYS A CA 1
ATOM 5032 C C . LYS A 1 659 ? 38.986 66.879 3.839 1.00 36.91 659 LYS A C 1
ATOM 5034 O O . LYS A 1 659 ? 39.320 68.051 3.698 1.00 36.91 659 LYS A O 1
ATOM 5039 N N . LEU A 1 660 ? 39.717 66.010 4.538 1.00 32.97 660 LEU A N 1
ATOM 5040 C CA . LEU A 1 660 ? 41.066 66.324 5.016 1.00 32.97 660 LEU A CA 1
ATOM 5041 C C . LEU A 1 660 ? 42.055 66.132 3.852 1.00 32.97 660 LEU A C 1
ATOM 5043 O O . LEU A 1 660 ? 42.020 65.076 3.213 1.00 32.97 660 LEU A O 1
ATOM 5047 N N . PRO A 1 661 ? 42.908 67.119 3.525 1.00 33.41 661 PRO A N 1
ATOM 5048 C CA . PRO A 1 661 ? 43.831 66.992 2.408 1.00 33.41 661 PRO A CA 1
ATOM 5049 C C . PRO A 1 661 ? 44.852 65.893 2.713 1.00 33.41 661 PRO A C 1
ATOM 5051 O O . PRO A 1 661 ? 45.619 65.993 3.668 1.00 33.41 661 PRO A O 1
ATOM 5054 N N . LYS A 1 662 ? 44.881 64.845 1.882 1.00 36.78 662 LYS A N 1
ATOM 5055 C CA . LYS A 1 662 ? 46.052 63.970 1.792 1.00 36.78 662 LYS A CA 1
ATOM 5056 C C . LYS A 1 662 ? 47.197 64.822 1.253 1.00 36.78 662 LYS A C 1
ATOM 5058 O O . LYS A 1 662 ? 47.186 65.186 0.077 1.00 36.78 662 LYS A O 1
ATOM 5063 N N . SER A 1 663 ? 48.160 65.160 2.103 1.00 33.44 663 SER A N 1
ATOM 5064 C CA . SER A 1 663 ? 49.451 65.664 1.653 1.00 33.44 663 SER A CA 1
ATOM 5065 C C . SER A 1 663 ? 50.084 64.622 0.729 1.00 33.44 663 SER A C 1
ATOM 5067 O O . SER A 1 663 ? 50.364 63.498 1.131 1.00 33.44 663 SER A O 1
ATOM 5069 N N . SER A 1 664 ? 50.205 65.014 -0.539 1.00 34.34 664 SER A N 1
ATOM 5070 C CA . SER A 1 664 ? 51.218 64.610 -1.518 1.00 34.34 664 SER A CA 1
ATOM 5071 C C . SER A 1 664 ? 51.821 63.205 -1.389 1.00 34.34 664 SER A C 1
ATOM 5073 O O . SER A 1 664 ? 52.808 63.023 -0.684 1.00 34.34 664 SER A O 1
ATOM 5075 N N . THR A 1 665 ? 51.379 62.271 -2.235 1.00 30.36 665 THR A N 1
ATOM 5076 C CA . THR A 1 665 ? 52.295 61.663 -3.220 1.00 30.36 665 THR A CA 1
ATOM 5077 C C . THR A 1 665 ? 51.496 61.145 -4.417 1.00 30.36 665 THR A C 1
ATOM 5079 O O . THR A 1 665 ? 50.664 60.247 -4.299 1.00 30.36 665 THR A O 1
ATOM 5082 N N . LEU A 1 666 ? 51.723 61.781 -5.568 1.00 29.66 666 LEU A N 1
ATOM 5083 C CA . LEU A 1 666 ? 51.377 61.280 -6.894 1.00 29.66 666 LEU A CA 1
ATOM 5084 C C . LEU A 1 666 ? 52.105 59.951 -7.142 1.00 29.66 666 LEU A C 1
ATOM 5086 O O . LEU A 1 666 ? 53.310 59.897 -6.926 1.00 29.66 666 LEU A O 1
ATOM 5090 N N . LEU A 1 667 ? 51.419 58.957 -7.711 1.00 26.02 667 LEU A N 1
ATOM 5091 C CA . LEU A 1 667 ? 51.813 58.352 -8.993 1.00 26.02 667 LEU A CA 1
ATOM 5092 C C . LEU A 1 667 ? 50.732 57.379 -9.482 1.00 26.02 667 LEU A C 1
ATOM 5094 O O . LEU A 1 667 ? 50.336 56.434 -8.804 1.00 26.02 667 LEU A O 1
ATOM 5098 N N . TRP A 1 668 ? 50.228 57.692 -10.672 1.00 27.72 668 TRP A N 1
ATOM 5099 C CA . TRP A 1 668 ? 49.301 56.908 -11.478 1.00 27.72 668 TRP A CA 1
ATOM 5100 C C . TRP A 1 668 ? 50.053 55.812 -12.260 1.00 27.72 668 TRP A C 1
ATOM 5102 O O . TRP A 1 668 ? 51.156 56.057 -12.729 1.00 27.72 668 TRP A O 1
ATOM 5112 N N . PHE A 1 669 ? 49.385 54.661 -12.427 1.00 26.77 669 PHE A N 1
ATOM 5113 C CA . PHE A 1 669 ? 49.348 53.752 -13.591 1.00 26.77 669 PHE A CA 1
ATOM 5114 C C . PHE A 1 669 ? 50.650 53.355 -14.321 1.00 26.77 669 PHE A C 1
ATOM 5116 O O . PHE A 1 669 ? 51.268 54.175 -14.987 1.00 26.77 669 PHE A O 1
ATOM 5123 N N . LEU A 1 670 ? 50.921 52.042 -14.400 1.00 26.34 670 LEU A N 1
ATOM 5124 C CA . LEU A 1 670 ? 50.741 51.212 -15.617 1.00 26.34 670 LEU A CA 1
ATOM 5125 C C . LEU A 1 670 ? 51.125 49.727 -15.346 1.00 26.34 670 LEU A C 1
ATOM 5127 O O . LEU A 1 670 ? 51.830 49.450 -14.377 1.00 26.34 670 LEU A O 1
ATOM 5131 N N . PRO A 1 671 ? 50.612 48.769 -16.149 1.00 41.59 671 PRO A N 1
ATOM 5132 C CA . PRO A 1 671 ? 50.542 47.336 -15.853 1.00 41.59 671 PRO A CA 1
ATOM 5133 C C . PRO A 1 671 ? 51.756 46.575 -16.395 1.00 41.59 671 PRO A C 1
ATOM 5135 O O . PRO A 1 671 ? 52.453 47.094 -17.265 1.00 41.59 671 PRO A O 1
ATOM 5138 N N . ARG A 1 672 ? 51.949 45.318 -15.971 1.00 26.14 672 ARG A N 1
ATOM 5139 C CA . ARG A 1 672 ? 52.620 44.284 -16.779 1.00 26.14 672 ARG A CA 1
ATOM 5140 C C . ARG A 1 672 ? 52.453 42.892 -16.175 1.00 26.14 672 ARG A C 1
ATOM 5142 O O . ARG A 1 672 ? 52.840 42.643 -15.041 1.00 26.14 672 ARG A O 1
ATOM 5149 N N . ASP A 1 673 ? 51.898 42.023 -17.000 1.00 26.23 673 ASP A N 1
ATOM 5150 C CA . ASP A 1 673 ? 52.040 40.567 -16.972 1.00 26.23 673 ASP A CA 1
ATOM 5151 C C . ASP A 1 673 ? 53.097 40.200 -18.065 1.00 26.23 673 ASP A C 1
ATOM 5153 O O . ASP A 1 673 ? 53.541 41.107 -18.780 1.00 26.23 673 ASP A O 1
ATOM 5157 N N . PRO A 1 674 ? 53.489 38.935 -18.306 1.00 49.66 674 PRO A N 1
ATOM 5158 C CA . PRO A 1 674 ? 54.490 38.167 -17.557 1.00 49.66 674 PRO A CA 1
ATOM 5159 C C . PRO A 1 674 ? 55.673 37.625 -18.414 1.00 49.66 674 PRO A C 1
ATOM 5161 O O . PRO A 1 674 ? 55.672 37.697 -19.639 1.00 49.66 674 PRO A O 1
ATOM 5164 N N . HIS A 1 675 ? 56.614 36.971 -17.711 1.00 28.14 675 HIS A N 1
ATOM 5165 C CA . HIS A 1 675 ? 57.485 35.839 -18.107 1.00 28.14 675 HIS A CA 1
ATOM 5166 C C . HIS A 1 675 ? 58.961 36.002 -18.556 1.00 28.14 675 HIS A C 1
ATOM 5168 O O . HIS A 1 675 ? 59.296 36.718 -19.491 1.00 28.14 675 HIS A O 1
ATOM 5174 N N . HIS A 1 676 ? 59.760 35.109 -17.927 1.00 28.34 676 HIS A N 1
ATOM 5175 C CA . HIS A 1 676 ? 61.101 34.556 -18.228 1.00 28.34 676 HIS A CA 1
ATOM 5176 C C . HIS A 1 676 ? 62.328 35.472 -17.971 1.00 28.34 676 HIS A C 1
ATOM 5178 O O . HIS A 1 676 ? 62.289 36.648 -18.285 1.00 28.34 676 HIS A O 1
ATOM 5184 N N . VAL A 1 677 ? 63.483 35.042 -17.427 1.00 27.05 677 VAL A N 1
ATOM 5185 C CA . VAL A 1 677 ? 64.011 33.741 -16.960 1.00 27.05 677 VAL A CA 1
ATOM 5186 C C . VAL A 1 677 ? 65.298 33.972 -16.144 1.00 27.05 677 VAL A C 1
ATOM 5188 O O . VAL A 1 677 ? 66.082 34.852 -16.466 1.00 27.05 677 VAL A O 1
ATOM 5191 N N . TRP A 1 678 ? 65.434 33.168 -15.086 1.00 25.91 678 TRP A N 1
ATOM 5192 C CA . TRP A 1 678 ? 66.606 32.593 -14.400 1.00 25.91 678 TRP A CA 1
ATOM 5193 C C . TRP A 1 678 ? 68.055 33.096 -14.573 1.00 25.91 678 TRP A C 1
ATOM 5195 O O . TRP A 1 678 ? 68.547 33.318 -15.672 1.00 25.91 678 TRP A O 1
ATOM 5205 N N . SER A 1 679 ? 68.762 32.913 -13.440 1.00 24.12 679 SER A N 1
ATOM 5206 C CA . SER A 1 679 ? 70.200 32.633 -13.231 1.00 24.12 679 SER A CA 1
ATOM 5207 C C . SER A 1 679 ? 71.163 33.769 -13.563 1.00 24.12 679 SER A C 1
ATOM 5209 O O . SER A 1 679 ? 71.076 34.380 -14.612 1.00 24.12 679 SER A O 1
ATOM 5211 N N . GLY A 1 680 ? 72.142 34.122 -12.744 1.00 25.08 680 GLY A N 1
ATOM 5212 C CA . GLY A 1 680 ? 72.757 33.548 -11.551 1.00 25.08 680 GLY A CA 1
ATOM 5213 C C . GLY A 1 680 ? 74.102 34.273 -11.395 1.00 25.08 680 GLY A C 1
ATOM 5214 O O . GLY A 1 680 ? 74.494 34.994 -12.309 1.00 25.08 680 GLY A O 1
ATOM 5215 N N . ILE A 1 681 ? 74.767 34.111 -10.251 1.00 27.14 681 ILE A N 1
ATOM 5216 C CA . ILE A 1 681 ? 76.231 34.079 -10.045 1.00 27.14 681 ILE A CA 1
ATOM 5217 C C . ILE A 1 681 ? 76.497 34.412 -8.572 1.00 27.14 681 ILE A C 1
ATOM 5219 O O . ILE A 1 681 ? 76.302 35.534 -8.107 1.00 27.14 681 ILE A O 1
ATOM 5223 N N . GLU A 1 682 ? 76.925 33.382 -7.848 1.00 31.39 682 GLU A N 1
ATOM 5224 C CA . GLU A 1 682 ? 77.742 33.493 -6.644 1.00 31.39 682 GLU A CA 1
ATOM 5225 C C . GLU A 1 682 ? 79.115 34.080 -7.002 1.00 31.39 682 GLU A C 1
ATOM 5227 O O . GLU A 1 682 ? 79.703 33.662 -7.996 1.00 31.39 682 GLU A O 1
ATOM 5232 N N . ALA A 1 683 ? 79.668 34.952 -6.153 1.00 27.11 683 ALA A N 1
ATOM 5233 C CA . ALA A 1 683 ? 81.090 34.921 -5.789 1.00 27.11 683 ALA A CA 1
ATOM 5234 C C . ALA A 1 683 ? 81.388 35.873 -4.614 1.00 27.11 683 ALA A C 1
ATOM 5236 O O . ALA A 1 683 ? 81.250 37.085 -4.737 1.00 27.11 683 ALA A O 1
ATOM 5237 N N . ALA A 1 684 ? 81.805 35.260 -3.503 1.00 32.00 684 ALA A N 1
ATOM 5238 C CA . ALA A 1 684 ? 82.827 35.679 -2.536 1.00 32.00 684 ALA A CA 1
ATOM 5239 C C . ALA A 1 684 ? 83.016 37.178 -2.208 1.00 32.00 684 ALA A C 1
ATOM 5241 O O . ALA A 1 684 ? 83.620 37.920 -2.980 1.00 32.00 684 ALA A O 1
ATOM 5242 N N . HIS A 1 685 ? 82.680 37.565 -0.972 1.00 33.03 685 HIS A N 1
ATOM 5243 C CA . HIS A 1 685 ? 83.665 37.758 0.107 1.00 33.03 685 HIS A CA 1
ATOM 5244 C C . HIS A 1 685 ? 82.997 37.912 1.474 1.00 33.03 685 HIS A C 1
ATOM 5246 O O . HIS A 1 685 ? 81.877 38.470 1.522 1.00 33.03 685 HIS A O 1
#

Sequence (685 aa):
MPSAIAIDGGRDVTGNVRVSGSKNAGLPLMAATLLAPGPSTLHGLPPVSDIKNMGSILQYLGGDVSQVSDNFTIDTTDVTSRFVPAQLTDSLRASILFLGPLLARFGHACLSFPGGCSIGNRPVEEHINGLRKLGACITVTDTYIEAHAPQLQGATIDMQTPSVTGTMNLIMAACLARGVTHIHNAAREPEVGDLINFLVLMGVDIHGAGTDQLVIHGRHSTPLSPCQYGVMEDRIEVGTFLILGAICGNPLTVYPCHPEQHVMLIKNLKAVGARVDISDDSVTVWKAKQPLAFMVLLCLAQGTSHVTESVFERRFGQCFGLRAMGAGIRVCERTAVISGVEKLSGALVSGSDLRATASLILAAVVGRGRSVVGGIKYLDRGYYHLERKLAKIGVAVERLHEPGPRRLFYTYNAIVAQCPPVPGLRPHDMHSISNDRFSFLLLCQPTFISYIAYCKLPKDKQCVWPNRVRFTDDDMEALARKLADYPICESVVFGELWRTRTKAQLISLEEGALDHWFFGRTVMAGDAIHKGTTKSALGGCTAMEDGVAITNQLHQLLNRHRNKKPSTVEISAAMQEYQDSRLDPGGDLTRLQAFDGWYFYIMQRWLTPWIGLDTLAINIAKLAGAGTKLSFVDFPEQKGLLGWQDTIAVEARKKRQRKLPKSSTLLWFLPRDPHHVWSGIEAAH

InterPro domains:
  IPR001986 Enolpyruvate transferase domain [PF00275] (8-288)
  IPR001986 Enolpyruvate transferase domain [PF00275] (293-390)
  IPR005750 UDP-N-acetylglucosamine 1-carboxyvinyltransferase [PTHR43783] (5-401)
  IPR005750 UDP-N-acetylglucosamine 1-carboxyvinyltransferase [cd01555] (15-393)
  IPR013792 RNA 3'-terminal phosphate cyclase/enolpyruvate transferase, alpha/beta [SSF55205] (5-401)
  IPR036188 FAD/NAD(P)-binding domain superfamily [G3DSA:3.50.50.60] (399-607)
  IPR036188 FAD/NAD(P)-binding domain superfamily [SSF51905] (327-607)
  IPR036968 Enolpyruvate transferase domain superfamily [G3DSA:3.65.10.10] (5-397)
  IPR036968 Enolpyruvate transferase domain superfamily [G3DSA:3.65.10.10] (22-231)

Radius of gyration: 35.04 Å; Cα contacts (8 Å, |Δi|>4): 1373; chains: 1; bounding box: 111×92×77 Å

pLDDT: mean 79.08, std 19.79, range [24.12, 98.88]

Secondary structure (DSSP, 8-state):
---EEEEEE---EEEEEEPPBPHHHHHHHHHHGGGS-SEEEEES----HHHHHHHHHHHHHT-EEEEETTEEEEE-TT----EE-HHHHTT-GGGGGGHHHHHHHHSEEEEEPPPP-TT-----HHHHHHHHHTT-EEEE-SSEEEEE-SS-B--EEE-SS--HHHHHHHHHHHTTSEEEEEEES----HHHHHHHHHHHHTT-EEE-TTSSEEEEEEETTSPPPP-EEEPPB-HHHHHHHHHHHHHHEEEEEEES--GGGGHHHHHHHHHTT--EEE-SS-EEE---SS--SSHHHHTTSSSEEEEE-SS-TT--THHHHHHHTT-EEEEETTEEEEE--S--B--EEE-SSHHHHHHHHHHHHHSBEEEEEE-HHHHTTT-SSHHHHHHHTT-EEEEEPPPP--PPEEEEEEEEEEE---TT--TT-EEEEE-SSEEEEEEE-SS-EEEEEEEEPPGGG-EETT--PPPPHHHHHHHHHHHTT-BSSSS-BHHHHHHT-SEEEEEEEEE---S----SS---TTS-SS-S-TTSSHHHHHHHHHHHHHHHHHHHHHHHTTTSPPPHHHHHHHHHHHHHTT-S-GGGHHHHHHT-SHHHHHIIIIIHHHH-HHHHHHHHHHHTT-----TT--------------HHHHHHHHHHHTTS-------------------------

Solvent-accessible surface area (backbone atoms only — not comparable to full-atom values): 36844 Å² total; per-residue (Å²): 124,74,46,28,39,38,25,55,21,54,60,68,29,36,49,73,42,80,57,53,24,16,61,79,33,42,55,56,47,65,33,50,42,54,58,13,63,31,66,23,35,40,32,47,40,53,88,20,53,54,52,50,50,52,43,52,49,43,38,71,22,40,20,49,68,47,74,59,90,37,31,37,40,39,27,30,60,67,47,72,57,48,63,45,56,48,90,64,14,50,85,30,62,70,54,63,41,44,47,24,20,36,26,41,66,67,21,31,20,32,36,28,49,50,45,90,56,90,42,37,92,77,83,62,57,64,44,54,54,44,44,39,56,22,58,34,51,70,52,76,58,101,56,34,40,37,38,40,21,93,65,39,35,37,32,78,36,78,46,94,60,56,40,57,68,32,39,50,20,50,52,48,23,36,45,38,5,49,49,55,26,37,36,34,47,34,34,50,52,67,45,49,35,53,45,49,54,52,44,38,72,25,66,41,54,72,46,43,77,64,38,40,49,34,41,34,49,21,39,56,89,50,87,41,45,47,48,76,46,76,47,58,62,23,63,67,59,45,51,51,52,51,51,49,9,26,68,34,11,68,50,24,32,38,27,71,34,63,58,84,83,35,49,69,59,54,51,43,44,44,74,16,46,19,52,71,53,78,52,85,50,27,41,36,19,25,39,29,81,44,32,62,60,59,74,64,35,28,28,53,13,87,57,76,49,79,48,72,50,88,86,39,70,45,72,59,56,36,54,60,42,43,40,70,19,57,35,46,68,46,78,55,86,46,31,38,41,27,35,31,31,98,62,44,39,38,37,85,36,58,25,79,38,42,66,24,22,52,48,52,50,55,43,24,43,56,5,43,44,63,16,38,39,28,37,41,80,34,29,39,46,73,46,74,61,54,60,60,55,43,38,69,23,68,42,52,57,44,76,47,68,60,81,69,79,81,69,36,32,34,52,32,31,31,41,44,36,31,21,58,71,51,88,84,63,56,67,73,42,74,46,68,49,38,35,100,64,34,14,37,42,38,44,29,41,85,78,33,27,43,36,38,41,31,33,65,46,57,78,90,68,41,43,45,69,90,57,73,80,80,71,52,71,67,55,38,52,56,52,47,62,74,43,23,86,41,72,72,48,102,76,39,37,43,38,60,53,60,72,53,42,79,48,73,46,58,44,67,36,56,36,42,56,79,95,74,83,85,85,89,66,78,87,52,72,46,70,38,76,55,53,51,43,73,76,76,62,48,23,64,57,43,11,54,46,46,45,51,52,52,49,50,54,53,50,52,57,48,61,76,36,82,90,52,83,78,50,74,66,57,52,50,48,53,52,47,52,55,52,59,71,34,74,58,84,40,41,52,49,63,38,59,68,29,43,61,52,73,69,44,48,49,39,34,59,68,43,31,75,74,65,34,62,59,57,49,49,56,49,46,48,60,70,60,57,72,70,69,85,65,94,82,71,89,77,85,89,74,90,73,96,61,61,54,49,54,66,70,58,53,52,52,48,51,58,53,60,72,67,53,83,80,79,82,79,91,83,82,89,85,88,84,84,86,86,90,79,84,88,85,81,89,80,90,132

Foldseek 3Di:
DFWWKKFFAAAFFEDEFEFFFAPLLLLLLLLLLLQFAAKAKEARAFPFPLNVLSCVQLVVQPWDWDDDHRMIIIGNNGRDDQEAACVSQQVHVSVCLNQQSSCLNPQKHKYWHRHDDQQADDDPVLQVVLQVQQVWDWDDDPTMIIIGGPAGAAGEAEGPAQDQSSLSSSLSNQQQHHAKHKQAQHHQAVSSLLSVVSSVQLPWDWDDHNHRIIITGHDNPDGGHHYYYYGHGHVVVQLLQQLLCQARPPKYKYFQDQCVNCVVSVVLSVVQQWDWDDDRGMIIIHHGPAQPDDQLSLQAGAAKDKDFDPDTQRPCQLVVLQVQQVWPWDDDRRMIIGHHDNAGAAEEEEGPAQVSQSSSVSNQNNHHGMHMYHPVSRVSNTGRPVQVSRVVRPIPMDTDDDPPFPWWKQFKKKKKFKFFDDPPDDAQDWFWAAAQFWIKIWGHHNGMIIIMIMGTDDPVQMDTPPDADDDDVVNVVVVQVVQQQDDRDPPDGSVVRVVRIPDIDMGTFIFWQGPDDDDDDDPQLQQALDPPDVPVVCSVVLSVQLVVQLVVLVVVQCVVDVPDDDDPVSNVVSVVVSSVLSPDISRCVSVVSRLHDPVSLCCQAPPCLPCPPVNVVVVVVVVSRRGDPPPPDDDDDDGDDDGHDYPVNSVVVVVVVVPPDDPDDDDDDDDDDDDDDDDDDDDDD

Mean predicted aligned error: 17.09 Å

Nearest PDB structures (foldseek):
  5u4h-assembly1_B  TM=9.720E-01  e=9.368E-47  Acinetobacter baumannii
  1q3g-assembly4_W  TM=9.677E-01  e=1.413E-43  Enterobacter cloacae
  3kr6-assembly1_A  TM=9.626E-01  e=7.192E-44  Escherichia coli K-12
  1uae-assembly1_A  TM=9.599E-01  e=7.233E-43  Escherichia coli
  1a2n-assembly1_A  TM=9.611E-01  e=1.344E-42  Escherichia coli